Protein AF-0000000069890136 (afdb_homodimer)

pLDDT: mean 86.94, std 20.49, range [21.08, 98.94]

Solvent-accessible surface area (backbone atoms only — not comparable to full-atom values): 22604 Å² total; per-residue (Å²): 123,82,64,92,60,76,73,56,83,47,73,46,37,34,36,43,43,42,41,66,89,34,46,58,63,37,37,51,38,13,60,68,57,71,41,58,68,89,66,92,60,85,70,64,71,44,80,46,36,37,74,42,80,54,95,91,34,52,22,36,39,35,37,38,31,55,56,31,57,78,83,50,50,69,59,50,49,52,49,64,67,73,40,61,25,33,37,41,36,18,23,24,59,29,52,68,32,50,62,54,44,55,63,53,52,52,48,48,40,71,71,67,37,88,60,88,68,28,41,29,41,35,33,22,52,55,79,44,64,91,53,51,61,48,54,70,66,57,53,48,52,52,18,60,75,67,70,36,53,63,49,73,29,31,44,81,37,57,68,52,38,46,48,53,57,53,48,28,52,50,37,33,58,71,68,45,71,80,69,75,70,69,72,70,68,76,82,67,77,71,84,73,67,74,81,73,75,79,79,126,124,82,63,93,60,75,74,57,84,46,73,47,36,33,35,42,44,43,42,66,89,32,45,58,63,36,37,51,37,14,61,66,58,71,42,58,70,90,65,92,60,86,70,64,71,42,80,46,36,38,73,40,77,54,97,91,35,52,24,35,39,34,37,39,31,53,57,30,58,80,83,50,50,69,60,50,50,53,49,64,68,73,40,59,26,32,38,41,36,19,24,24,58,29,52,68,31,49,62,54,44,54,62,51,52,52,49,48,39,69,70,68,38,89,59,89,69,28,41,29,42,34,33,21,51,56,80,44,63,92,53,50,59,48,55,71,66,57,53,46,52,52,19,58,74,66,70,36,54,63,49,74,30,32,44,82,37,56,69,51,37,47,48,55,56,53,49,30,51,49,36,30,59,70,68,47,72,80,70,75,73,69,74,72,70,76,80,62,81,66,78,71,69,75,79,75,77,80,80,130

Sequence (400 aa):
MAGLGPRPAKGYRVVLLGSVAVGKTALATQFACGSFPEQCEPSVEELFSKVIEVNAAPALLEIVDTVGAEHLVTLKDLYIKNSDGFVVLYSVCSEASFEAVRPLRERMGRLRGPKAVPLVLVGTKADLDAQRQVLTAQGRALAREWRCPCLEVTAKSKLMVDQVFTQVVREMEALAPPEEEVPAIPTNAQDTWPSERFIGMAGLGPRPAKGYRVVLLGSVAVGKTALATQFACGSFPEQCEPSVEELFSKVIEVNAAPALLEIVDTVGAEHLVTLKDLYIKNSDGFVVLYSVCSEASFEAVRPLRERMGRLRGPKAVPLVLVGTKADLDAQRQVLTAQGRALAREWRCPCLEVTAKSKLMVDQVFTQVVREMEALAPPEEEVPAIPTNAQDTWPSERFIG

Foldseek 3Di:
DPPVDDDAPAEFEEEEEFAWPLCLVLLLCCQQPVDGDPDDDQDDWDKGWDFDADPNGTYIYIYTRDGRDPVCVVVLLVPLQPGLAYEYEGEQLDPPRVVVRVVVVVSSCVNVHDDQGLYEYEYEPVVPVVRGDHDPVNQVVVCVVNVYHYYYYYSRDSVRSNVRVVRSVVSSVVRDDDPPPPPPPPPPDDDVPPPPPPDD/DPPVDDDAPAEFEEEEEFAWPQCLVLLLCCQQPVDGDPDDDQDDWDKGWDFDADPNGTYIYIYTRDGRDPVCVVVLLVPLQPGLAYEYEGEQLDPPRVVVRVVVVVSSCVNVHDDQGLYEYEHEPVVPVVRGDHDPVNQVVVCVVNVYHYYYYYSRDSVRSNVRVVRSVVSSVVRDDDPPPPPDPPPPPPCPVPPPPPDD

Secondary structure (DSSP, 8-state):
---SPPPP-EEEEEEEEE-TTSSHHHHHHHHHHS---SS--PPPPEEEEEEEEETTEEEEEEEEE----TT-HHHHHHHHHH-SEEEEEEETT-HHHHHTHHHHHHHHHHHH-SS---EEEEEE-TT-GGG--S-HHHHHHHHHHHT--EEE--TT-HHHHHHHHHHHHHHHHHHS------------SS----------/---S-PPP-EEEEEEEEE-TTSSHHHHHHHHHHS---SS--PPPPEEEEEEEEETTEEEEEEEEE----TT-HHHHHHHHHH-SEEEEEEETT-HHHHHTHHHHHHHHHHHH-SS---EEEEEE-TT-GGG--S-HHHHHHHHHHHTS-EEE--TT-HHHHHHHHHHHHHHHHHHS------------------------

Nearest PDB structures (foldseek):
  3sea-assembly2_B  TM=9.418E-01  e=3.845E-19  Homo sapiens
  4o2l-assembly2_B  TM=9.413E-01  e=2.106E-18  Mus musculus
  4o25-assembly2_B  TM=9.380E-01  e=1.857E-18  Mus musculus
  7btc-assembly1_A  TM=9.467E-01  e=5.768E-18  Homo sapiens
  4o2r-assembly2_B  TM=9.346E-01  e=4.484E-18  Mus musculus

Organism: Camelus bactrianus (NCBI:txid9837)

Structure (mmCIF, N/CA/C/O backbone):
data_AF-0000000069890136-model_v1
#
loop_
_entity.id
_entity.type
_entity.pdbx_description
1 polymer 'Ras-related protein Rap-2a-like'
#
loop_
_atom_site.group_PDB
_atom_site.id
_atom_site.type_symbol
_atom_site.label_atom_id
_atom_site.label_alt_id
_atom_site.label_comp_id
_atom_site.label_asym_id
_atom_site.label_entity_id
_atom_site.label_seq_id
_atom_site.pdbx_PDB_ins_code
_atom_site.Cartn_x
_atom_site.Cartn_y
_atom_site.Cartn_z
_atom_site.occupancy
_atom_site.B_iso_or_equiv
_atom_site.auth_seq_id
_atom_site.auth_comp_id
_atom_site.auth_asym_id
_atom_site.auth_atom_id
_atom_site.pdbx_PDB_model_num
ATOM 1 N N . MET A 1 1 ? 4.918 1.971 -18.734 1 34.25 1 MET A N 1
ATOM 2 C CA . MET A 1 1 ? 5.293 0.687 -18.156 1 34.25 1 MET A CA 1
ATOM 3 C C . MET A 1 1 ? 6.398 0.864 -17.125 1 34.25 1 MET A C 1
ATOM 5 O O . MET A 1 1 ? 7.531 1.199 -17.469 1 34.25 1 MET A O 1
ATOM 9 N N . ALA A 1 2 ? 6.258 1.366 -16.094 1 43.56 2 ALA A N 1
ATOM 10 C CA . ALA A 1 2 ? 7.434 1.654 -15.273 1 43.56 2 ALA A CA 1
ATOM 11 C C . ALA A 1 2 ? 8.352 0.438 -15.18 1 43.56 2 ALA A C 1
ATOM 13 O O . ALA A 1 2 ? 7.906 -0.656 -14.82 1 43.56 2 ALA A O 1
ATOM 14 N N . GLY A 1 3 ? 9.234 0.308 -16.047 1 48.84 3 GLY A N 1
ATOM 15 C CA . GLY A 1 3 ? 10.289 -0.687 -15.977 1 48.84 3 GLY A CA 1
ATOM 16 C C . GLY A 1 3 ? 10.617 -1.098 -14.555 1 48.84 3 GLY A C 1
ATOM 17 O O . GLY A 1 3 ? 10.305 -0.374 -13.602 1 48.84 3 GLY A O 1
ATOM 18 N N . LEU A 1 4 ? 10.672 -2.467 -14.336 1 66.38 4 LEU A N 1
ATOM 19 C CA . LEU A 1 4 ? 10.977 -2.922 -12.984 1 66.38 4 LEU A CA 1
ATOM 20 C C . LEU A 1 4 ? 12.211 -2.215 -12.438 1 66.38 4 LEU A C 1
ATOM 22 O O . LEU A 1 4 ? 13.336 -2.543 -12.82 1 66.38 4 LEU A O 1
ATOM 26 N N . GLY A 1 5 ? 12.141 -0.818 -12.438 1 63.78 5 GLY A N 1
ATOM 27 C CA . GLY A 1 5 ? 13.234 -0.009 -11.93 1 63.78 5 GLY A CA 1
ATOM 28 C C . GLY A 1 5 ? 13.766 -0.497 -10.594 1 63.78 5 GLY A C 1
ATOM 29 O O . GLY A 1 5 ? 13.312 -1.524 -10.078 1 63.78 5 GLY A O 1
ATOM 30 N N . PRO A 1 6 ? 14.922 0.017 -10.211 1 78.62 6 PRO A N 1
ATOM 31 C CA . PRO A 1 6 ? 15.516 -0.324 -8.914 1 78.62 6 PRO A CA 1
ATOM 32 C C . PRO A 1 6 ? 14.539 -0.126 -7.75 1 78.62 6 PRO A C 1
ATOM 34 O O . PRO A 1 6 ? 13.586 0.652 -7.863 1 78.62 6 PRO A O 1
ATOM 37 N N . ARG A 1 7 ? 14.695 -0.905 -6.828 1 83.56 7 ARG A N 1
ATOM 38 C CA . ARG A 1 7 ? 13.93 -0.748 -5.594 1 83.56 7 ARG A CA 1
ATOM 39 C C . ARG A 1 7 ? 14.203 0.603 -4.945 1 83.56 7 ARG A C 1
ATOM 41 O O . ARG A 1 7 ? 15.289 1.166 -5.113 1 83.56 7 ARG A O 1
ATOM 48 N N . PRO A 1 8 ? 13.227 1.097 -4.289 1 87.44 8 PRO A N 1
ATOM 49 C CA . PRO A 1 8 ? 13.422 2.412 -3.676 1 87.44 8 PRO A CA 1
ATOM 50 C C . PRO A 1 8 ? 14.617 2.457 -2.734 1 87.44 8 PRO A C 1
ATOM 52 O O . PRO A 1 8 ? 14.758 1.595 -1.862 1 87.44 8 PRO A O 1
ATOM 55 N N . ALA A 1 9 ? 15.477 3.479 -2.961 1 81.81 9 ALA A N 1
ATOM 56 C CA . ALA A 1 9 ? 16.641 3.684 -2.1 1 81.81 9 ALA A CA 1
ATOM 57 C C . ALA A 1 9 ? 16.344 4.699 -1.001 1 81.81 9 ALA A C 1
ATOM 59 O O . ALA A 1 9 ? 16.984 4.695 0.051 1 81.81 9 ALA A O 1
ATOM 60 N N . LYS A 1 10 ? 15.438 5.578 -1.3 1 88.38 10 LYS A N 1
ATOM 61 C CA . LYS A 1 10 ? 15.047 6.629 -0.371 1 88.38 10 LYS A CA 1
ATOM 62 C C . LYS A 1 10 ? 13.641 6.379 0.176 1 88.38 10 LYS A C 1
ATOM 64 O O . LYS A 1 10 ? 12.812 5.746 -0.484 1 88.38 10 LYS A O 1
ATOM 69 N N . GLY A 1 11 ? 13.438 6.875 1.409 1 93.06 11 GLY A N 1
ATOM 70 C CA . GLY A 1 11 ? 12.125 6.719 2.014 1 93.06 11 GLY A CA 1
ATOM 71 C C . GLY A 1 11 ? 11.703 7.918 2.844 1 93.06 11 GLY A C 1
ATOM 72 O O . GLY A 1 11 ? 12.555 8.688 3.309 1 93.06 11 GLY A O 1
ATOM 73 N N . TYR A 1 12 ? 10.477 8.164 2.883 1 95.94 12 TYR A N 1
ATOM 74 C CA . TYR A 1 12 ? 9.859 9.219 3.672 1 95.94 12 TYR A CA 1
ATOM 75 C C . TYR A 1 12 ? 8.812 8.648 4.625 1 95.94 12 TYR A C 1
ATOM 77 O O . TYR A 1 12 ? 8.086 7.719 4.277 1 95.94 12 TYR A O 1
ATOM 85 N N . ARG A 1 13 ? 8.758 9.211 5.762 1 96.56 13 ARG A N 1
ATOM 86 C CA . ARG A 1 13 ? 7.703 8.883 6.715 1 96.56 13 ARG A CA 1
ATOM 87 C C . ARG A 1 13 ? 6.875 10.109 7.066 1 96.56 13 ARG A C 1
ATOM 89 O O . ARG A 1 13 ? 7.414 11.109 7.562 1 96.56 13 ARG A O 1
ATOM 96 N N . VAL A 1 14 ? 5.598 10.008 6.789 1 97.94 14 VAL A N 1
ATOM 97 C CA . VAL A 1 14 ? 4.676 11.102 7.062 1 97.94 14 VAL A CA 1
ATOM 98 C C . VAL A 1 14 ? 3.652 10.664 8.109 1 97.94 14 VAL A C 1
ATOM 100 O O . VAL A 1 14 ? 3.152 9.539 8.07 1 97.94 14 VAL A O 1
ATOM 103 N N . VAL A 1 15 ? 3.311 11.57 9.023 1 97.75 15 VAL A N 1
ATOM 104 C CA . VAL A 1 15 ? 2.34 11.281 10.078 1 97.75 15 VAL A CA 1
ATOM 105 C C . VAL A 1 15 ? 1.103 12.156 9.891 1 97.75 15 VAL A C 1
ATOM 107 O O . VAL A 1 15 ? 1.215 13.352 9.625 1 97.75 15 VAL A O 1
ATOM 110 N N . LEU A 1 16 ? -0.039 11.5 10.008 1 98.31 16 LEU A N 1
ATOM 111 C CA . LEU A 1 16 ? -1.306 12.227 10.008 1 98.31 16 LEU A CA 1
ATOM 112 C C . LEU A 1 16 ? -1.732 12.57 11.43 1 98.31 16 LEU A C 1
ATOM 114 O O . LEU A 1 16 ? -1.898 11.688 12.273 1 98.31 16 LEU A O 1
ATOM 118 N N . LEU A 1 17 ? -1.914 13.852 11.641 1 97.81 17 LEU A N 1
ATOM 119 C CA . LEU A 1 17 ? -2.318 14.328 12.961 1 97.81 17 LEU A CA 1
ATOM 120 C C . LEU A 1 17 ? -3.621 15.117 12.875 1 97.81 17 LEU A C 1
ATOM 122 O O . LEU A 1 17 ? -3.834 15.875 11.922 1 97.81 17 LEU A O 1
ATOM 126 N N . GLY A 1 18 ? -4.453 14.977 13.844 1 97.44 18 GLY A N 1
ATOM 127 C CA . GLY A 1 18 ? -5.734 15.656 13.93 1 97.44 18 GLY A CA 1
ATOM 128 C C . GLY A 1 18 ? -6.715 14.977 14.859 1 97.44 18 GLY A C 1
ATOM 129 O O . GLY A 1 18 ? -6.465 13.852 15.312 1 97.44 18 GLY A O 1
ATOM 130 N N . SER A 1 19 ? -7.82 15.633 15.062 1 96.56 19 SER A N 1
ATOM 131 C CA . SER A 1 19 ? -8.852 15.141 15.977 1 96.56 19 SER A CA 1
ATOM 132 C C . SER A 1 19 ? -9.516 13.875 15.43 1 96.56 19 SER A C 1
ATOM 134 O O . SER A 1 19 ? -9.234 13.461 14.305 1 96.56 19 SER A O 1
ATOM 136 N N . VAL A 1 20 ? -10.289 13.258 16.328 1 95.31 20 VAL A N 1
ATOM 137 C CA . VAL A 1 20 ? -11.086 12.102 15.938 1 95.31 20 VAL A CA 1
ATOM 138 C C . VAL A 1 20 ? -12.039 12.5 14.812 1 95.31 20 VAL A C 1
ATOM 140 O O . VAL A 1 20 ? -12.586 13.602 14.805 1 95.31 20 VAL A O 1
ATOM 143 N N . ALA A 1 21 ? -12.156 11.617 13.859 1 94.81 21 ALA A N 1
ATOM 144 C CA . ALA A 1 21 ? -13.195 11.656 12.836 1 94.81 21 ALA A CA 1
ATOM 145 C C . ALA A 1 21 ? -12.969 12.805 11.859 1 94.81 21 ALA A C 1
ATOM 147 O O . ALA A 1 21 ? -13.898 13.25 11.18 1 94.81 21 ALA A O 1
ATOM 148 N N . VAL A 1 22 ? -11.766 13.359 11.797 1 97.25 22 VAL A N 1
ATOM 149 C CA . VAL A 1 22 ? -11.531 14.453 10.859 1 97.25 22 VAL A CA 1
ATOM 150 C C . VAL A 1 22 ? -11.305 13.898 9.453 1 97.25 22 VAL A C 1
ATOM 152 O O . VAL A 1 22 ? -11.352 14.641 8.477 1 97.25 22 VAL A O 1
ATOM 155 N N . GLY A 1 23 ? -10.906 12.609 9.336 1 97 23 GLY A N 1
ATOM 156 C CA . GLY A 1 23 ? -10.734 12.016 8.016 1 97 23 GLY A CA 1
ATOM 157 C C . GLY A 1 23 ?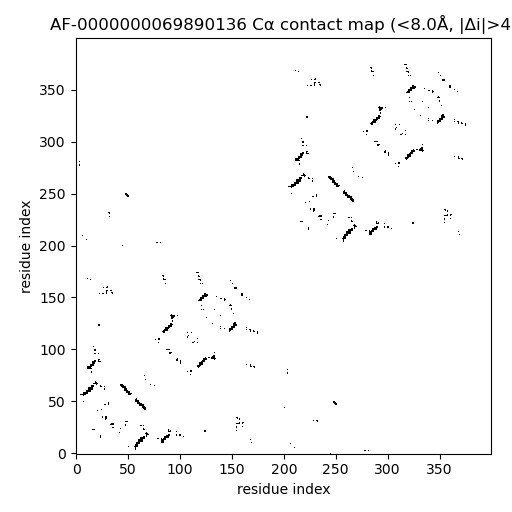 -9.336 11.5 7.77 1 97 23 GLY A C 1
ATOM 158 O O . GLY A 1 23 ? -8.93 11.32 6.621 1 97 23 GLY A O 1
ATOM 159 N N . LYS A 1 24 ? -8.492 11.25 8.852 1 98.19 24 LYS A N 1
ATOM 160 C CA . LYS A 1 24 ? -7.125 10.758 8.703 1 98.19 24 LYS A CA 1
ATOM 161 C C . LYS A 1 24 ? -7.098 9.422 7.961 1 98.19 24 LYS A C 1
ATOM 163 O O . LYS A 1 24 ? -6.363 9.273 6.984 1 98.19 24 LYS A O 1
ATOM 168 N N . THR A 1 25 ? -7.941 8.508 8.414 1 96.5 25 THR A N 1
ATOM 169 C CA . THR A 1 25 ? -7.977 7.164 7.852 1 96.5 25 THR A CA 1
ATOM 170 C C . THR A 1 25 ? -8.461 7.195 6.406 1 96.5 25 THR A C 1
ATOM 172 O O . THR A 1 25 ? -7.902 6.52 5.543 1 96.5 25 THR A O 1
ATOM 175 N N . ALA A 1 26 ? -9.516 7.988 6.176 1 97.06 26 ALA A N 1
ATOM 176 C CA . ALA A 1 26 ? -10.055 8.094 4.82 1 97.06 26 ALA A CA 1
ATOM 177 C C . ALA A 1 26 ? -9.008 8.664 3.863 1 97.06 26 ALA A C 1
ATOM 179 O O . ALA A 1 26 ? -8.883 8.195 2.729 1 97.06 26 ALA A O 1
ATOM 180 N N . LEU A 1 27 ? -8.273 9.68 4.293 1 97.88 27 LEU A N 1
ATOM 181 C CA . LEU A 1 27 ? -7.234 10.305 3.482 1 97.88 27 LEU A CA 1
ATOM 182 C C . LEU A 1 27 ? -6.133 9.305 3.148 1 97.88 27 LEU A C 1
ATOM 184 O O . LEU A 1 27 ? -5.754 9.156 1.984 1 97.88 27 LEU A O 1
ATOM 188 N N . ALA A 1 28 ? -5.633 8.633 4.152 1 97.38 28 ALA A N 1
ATOM 189 C CA . ALA A 1 28 ? -4.559 7.656 3.979 1 97.38 28 ALA A CA 1
ATOM 190 C C . ALA A 1 28 ? -5.004 6.504 3.084 1 97.38 28 ALA A C 1
ATOM 192 O O . ALA A 1 28 ? -4.262 6.074 2.199 1 97.38 28 ALA A O 1
ATOM 193 N N . THR A 1 29 ? -6.188 6.004 3.301 1 95.94 29 THR A N 1
ATOM 194 C CA . THR A 1 29 ? -6.719 4.875 2.541 1 95.94 29 THR A CA 1
ATOM 195 C C . THR A 1 29 ? -6.895 5.246 1.073 1 95.94 29 THR A C 1
ATOM 197 O O . THR A 1 29 ? -6.527 4.477 0.183 1 95.94 29 THR A O 1
ATOM 200 N N . GLN A 1 30 ? -7.496 6.434 0.803 1 96.81 30 GLN A N 1
ATOM 201 C CA . GLN A 1 30 ? -7.676 6.879 -0.575 1 96.81 30 GLN A CA 1
ATOM 202 C C . GLN A 1 30 ? -6.336 6.992 -1.293 1 96.81 30 GLN A C 1
ATOM 204 O O . GLN A 1 30 ? -6.211 6.598 -2.453 1 96.81 30 GLN A O 1
ATOM 209 N N . PHE A 1 31 ? -5.398 7.492 -0.608 1 97.88 31 PHE A N 1
ATOM 210 C CA . PHE A 1 31 ? -4.082 7.652 -1.22 1 97.88 31 PHE A CA 1
ATOM 211 C C . PHE A 1 31 ? -3.453 6.293 -1.507 1 97.88 31 PHE A C 1
ATOM 213 O O . PHE A 1 31 ? -2.988 6.043 -2.621 1 97.88 31 PHE A O 1
ATOM 220 N N . ALA A 1 32 ? -3.404 5.438 -0.501 1 95.94 32 ALA A N 1
ATOM 221 C CA . ALA A 1 32 ? -2.658 4.184 -0.557 1 95.94 32 ALA A CA 1
ATOM 222 C C . ALA A 1 32 ? -3.408 3.133 -1.37 1 95.94 32 ALA A C 1
ATOM 224 O O . ALA A 1 32 ? -2.793 2.309 -2.051 1 95.94 32 ALA A O 1
ATOM 225 N N . CYS A 1 33 ? -4.762 3.164 -1.303 1 93.19 33 CYS A N 1
ATOM 226 C CA . CYS A 1 33 ? -5.531 2.043 -1.831 1 93.19 33 CYS A CA 1
ATOM 227 C C . CYS A 1 33 ? -6.426 2.49 -2.98 1 93.19 33 CYS A C 1
ATOM 229 O O . CYS A 1 33 ? -6.961 1.658 -3.715 1 93.19 33 CYS A O 1
ATOM 231 N N . GLY A 1 34 ? -6.668 3.791 -3.135 1 93.19 34 GLY A N 1
ATOM 232 C CA . GLY A 1 34 ? -7.465 4.305 -4.238 1 93.19 34 GLY A CA 1
ATOM 233 C C . GLY A 1 34 ? -8.961 4.18 -4.004 1 93.19 34 GLY A C 1
ATOM 234 O O . GLY A 1 34 ? -9.742 4.117 -4.957 1 93.19 34 GLY A O 1
ATOM 235 N N . SER A 1 35 ? -9.273 4.055 -2.695 1 91.38 35 SER A N 1
ATOM 236 C CA . SER A 1 35 ? -10.695 3.928 -2.406 1 91.38 35 SER A CA 1
ATOM 237 C C . SER A 1 35 ? -11.07 4.68 -1.134 1 91.38 35 SER A C 1
ATOM 239 O O . SER A 1 35 ? -10.25 4.82 -0.226 1 91.38 35 SER A O 1
ATOM 241 N N . PHE A 1 36 ? -12.273 5.156 -1.172 1 92.56 36 PHE A N 1
ATOM 242 C CA . PHE A 1 36 ? -12.875 5.742 0.022 1 92.56 36 PHE A CA 1
ATOM 243 C C . PHE A 1 36 ? -13.531 4.672 0.879 1 92.56 36 PHE A C 1
ATOM 245 O O . PHE A 1 36 ? -14.297 3.848 0.371 1 92.56 36 PHE A O 1
ATOM 252 N N . PRO A 1 37 ? -13.211 4.699 2.172 1 88.5 37 PRO A N 1
ATOM 253 C CA . PRO A 1 37 ? -13.797 3.652 3.01 1 88.5 37 PRO A CA 1
ATOM 254 C C . PRO A 1 37 ? -15.328 3.705 3.033 1 88.5 37 PRO A C 1
ATOM 256 O O . PRO A 1 37 ? -15.906 4.793 3.08 1 88.5 37 PRO A O 1
ATOM 259 N N . GLU A 1 38 ? -15.883 2.553 2.982 1 82.62 38 GLU A N 1
ATOM 260 C CA . GLU A 1 38 ? -17.344 2.457 2.951 1 82.62 38 GLU A CA 1
ATOM 261 C C . GLU A 1 38 ? -17.938 2.738 4.328 1 82.62 38 GLU A C 1
ATOM 263 O O . GLU A 1 38 ? -19.062 3.244 4.43 1 82.62 38 GLU A O 1
ATOM 268 N N . GLN A 1 39 ? -17.188 2.283 5.355 1 81.5 39 GLN A N 1
ATOM 269 C CA . GLN A 1 39 ? -17.672 2.473 6.719 1 81.5 39 GLN A CA 1
ATOM 270 C C . GLN A 1 39 ? -16.672 3.252 7.555 1 81.5 39 GLN A C 1
ATOM 272 O O . GLN A 1 39 ? -15.453 3.092 7.387 1 81.5 39 GLN A O 1
ATOM 277 N N . CYS A 1 40 ? -17.297 4.113 8.336 1 72.38 40 CYS A N 1
ATOM 278 C CA . CYS A 1 40 ? -16.469 4.848 9.273 1 72.38 40 CYS A CA 1
ATOM 279 C C . CYS A 1 40 ? -16.281 4.07 10.57 1 72.38 40 CYS A C 1
ATOM 281 O O . CYS A 1 40 ? -17.25 3.83 11.297 1 72.38 40 CYS A O 1
ATOM 283 N N . GLU A 1 41 ? -15.203 3.492 10.695 1 77.62 41 GLU A N 1
ATOM 284 C CA . GLU A 1 41 ? -14.875 2.828 11.953 1 77.62 41 GLU A CA 1
ATOM 285 C C . GLU A 1 41 ? -13.789 3.586 12.703 1 77.62 41 GLU A C 1
ATOM 287 O O . GLU A 1 41 ? -12.961 4.266 12.094 1 77.62 41 GLU A O 1
ATOM 292 N N . PRO A 1 42 ? -14.078 3.527 14.047 1 78.94 42 PRO A N 1
ATOM 293 C CA . PRO A 1 42 ? -12.969 4.133 14.789 1 78.94 42 PRO A CA 1
ATOM 294 C C . PRO A 1 42 ? -11.609 3.627 14.32 1 78.94 42 PRO A C 1
ATOM 296 O O . PRO A 1 42 ? -11.445 2.432 14.062 1 78.94 42 PRO A O 1
ATOM 299 N N . SER A 1 43 ? -10.82 4.59 14.242 1 81.19 43 SER A N 1
ATOM 300 C CA . SER A 1 43 ? -9.539 4.266 13.617 1 81.19 43 SER A CA 1
ATOM 301 C C . SER A 1 43 ? -8.641 3.482 14.57 1 81.19 43 SER A C 1
ATOM 303 O O . SER A 1 43 ? -8.695 3.684 15.789 1 81.19 43 SER A O 1
ATOM 305 N N . VAL A 1 44 ? -8.055 2.541 14.109 1 86.56 44 VAL A N 1
ATOM 306 C CA . VAL A 1 44 ? -6.887 1.908 14.711 1 86.56 44 VAL A CA 1
ATOM 307 C C . VAL A 1 44 ? -5.613 2.434 14.047 1 86.56 44 VAL A C 1
ATOM 309 O O . VAL A 1 44 ? -5.652 2.906 12.906 1 86.56 44 VAL A O 1
ATOM 312 N N . GLU A 1 45 ? -4.594 2.559 14.852 1 88.94 45 GLU A N 1
ATOM 313 C CA . GLU A 1 45 ? -3.326 2.957 14.25 1 88.94 45 GLU A CA 1
ATOM 314 C C . GLU A 1 45 ? -2.955 2.037 13.086 1 88.94 45 GLU A C 1
ATOM 316 O O . GLU A 1 45 ? -3.076 0.815 13.195 1 88.94 45 GLU A O 1
ATOM 321 N N . GLU A 1 46 ? -2.582 2.668 12.047 1 91.56 46 GLU A N 1
ATOM 322 C CA . GLU A 1 46 ? -2.246 1.872 10.867 1 91.56 46 GLU A CA 1
ATOM 323 C C . GLU A 1 46 ? -1.083 2.488 10.094 1 91.56 46 GLU A C 1
ATOM 325 O O . GLU A 1 46 ? -0.998 3.711 9.969 1 91.56 46 GLU A O 1
ATOM 330 N N . LEU A 1 47 ? -0.171 1.62 9.617 1 92.31 47 LEU A N 1
ATOM 331 C CA . LEU A 1 47 ? 0.917 2.033 8.734 1 92.31 47 LEU A CA 1
ATOM 332 C C . LEU A 1 47 ? 0.609 1.681 7.285 1 92.31 47 LEU A C 1
ATOM 334 O O . LEU A 1 47 ? 0.359 0.516 6.965 1 92.31 47 LEU A O 1
ATOM 338 N N . PHE A 1 48 ? 0.54 2.672 6.453 1 94.81 48 PHE A N 1
ATOM 339 C CA . PHE A 1 48 ? 0.423 2.482 5.012 1 94.81 48 PHE A CA 1
ATOM 340 C C . PHE A 1 48 ? 1.766 2.711 4.328 1 94.81 48 PHE A C 1
ATOM 342 O O . PHE A 1 48 ? 2.623 3.426 4.852 1 94.81 48 PHE A O 1
ATOM 349 N N . SER A 1 49 ? 1.977 2.07 3.26 1 94.56 49 SER A N 1
ATOM 350 C CA . SER A 1 49 ? 3.162 2.314 2.445 1 94.56 49 SER A CA 1
ATOM 351 C C . SER A 1 49 ? 2.824 2.297 0.958 1 94.56 49 SER A C 1
ATOM 353 O O . SER A 1 49 ? 1.936 1.557 0.527 1 94.56 49 SER A O 1
ATOM 355 N N . LYS A 1 50 ? 3.545 3.1 0.246 1 95.62 50 LYS A N 1
ATOM 356 C CA . LYS A 1 50 ? 3.365 3.193 -1.199 1 95.62 50 LYS A CA 1
ATOM 357 C C . LYS A 1 50 ? 4.648 3.658 -1.885 1 95.62 50 LYS A C 1
ATOM 359 O O . LYS A 1 50 ? 5.285 4.613 -1.438 1 95.62 50 LYS A O 1
ATOM 364 N N . VAL A 1 51 ? 5.098 2.947 -2.863 1 93.81 51 VAL A N 1
ATOM 365 C CA . VAL A 1 51 ? 6.211 3.428 -3.678 1 93.81 51 VAL A CA 1
ATOM 366 C C . VAL A 1 51 ? 5.734 4.555 -4.59 1 93.81 51 VAL A C 1
ATOM 368 O O . VAL A 1 51 ? 4.75 4.402 -5.316 1 93.81 51 VAL A O 1
ATOM 371 N N . ILE A 1 52 ? 6.352 5.66 -4.484 1 94.81 52 ILE A N 1
ATOM 372 C CA . ILE A 1 52 ? 6.008 6.828 -5.289 1 94.81 52 ILE A CA 1
ATOM 373 C C . ILE A 1 52 ? 7.23 7.297 -6.07 1 94.81 52 ILE A C 1
ATOM 375 O O . ILE A 1 52 ? 8.344 6.832 -5.824 1 94.81 52 ILE A O 1
ATOM 379 N N . GLU A 1 53 ? 6.938 8.164 -7.023 1 93.12 53 GLU A N 1
ATOM 380 C CA . GLU A 1 53 ? 8.039 8.75 -7.785 1 93.12 53 GLU A CA 1
ATOM 381 C C . GLU A 1 53 ? 8.383 10.148 -7.277 1 93.12 53 GLU A C 1
ATOM 383 O O . GLU A 1 53 ? 7.52 11.023 -7.219 1 93.12 53 GLU A O 1
ATOM 388 N N . VAL A 1 54 ? 9.656 10.305 -6.801 1 93 54 VAL A N 1
ATOM 389 C CA . VAL A 1 54 ? 10.172 11.594 -6.352 1 93 54 VAL A CA 1
ATOM 390 C C . VAL A 1 54 ? 11.445 11.938 -7.113 1 93 54 VAL A C 1
ATOM 392 O O . VAL A 1 54 ? 12.43 11.195 -7.047 1 93 54 VAL A O 1
ATOM 395 N N . ASN A 1 55 ? 11.469 13.125 -7.855 1 91.5 55 ASN A N 1
ATOM 396 C CA . ASN A 1 55 ? 12.617 13.539 -8.648 1 91.5 55 ASN A CA 1
ATOM 397 C C . ASN A 1 55 ? 13.078 12.43 -9.594 1 91.5 55 ASN A C 1
ATOM 399 O O . ASN A 1 55 ? 14.258 12.078 -9.625 1 91.5 55 ASN A O 1
ATOM 403 N N . ALA A 1 56 ? 12.109 11.727 -10.211 1 90.69 56 ALA A N 1
ATOM 404 C CA . ALA A 1 56 ? 12.289 10.727 -11.266 1 90.69 56 ALA A CA 1
ATOM 405 C C . ALA A 1 56 ? 12.906 9.445 -10.703 1 90.69 56 ALA A C 1
ATOM 407 O O . ALA A 1 56 ? 13.516 8.664 -11.445 1 90.69 56 ALA A O 1
ATOM 408 N N . ALA A 1 57 ? 12.859 9.273 -9.43 1 91.81 57 ALA A N 1
ATOM 409 C CA . ALA A 1 57 ? 13.328 8.047 -8.789 1 91.81 57 ALA A CA 1
ATOM 410 C C . ALA A 1 57 ? 12.266 7.469 -7.863 1 91.81 57 ALA A C 1
ATOM 412 O O . ALA A 1 57 ? 11.492 8.211 -7.254 1 91.81 57 ALA A O 1
ATOM 413 N N . PRO A 1 58 ? 12.242 6.133 -7.734 1 92.31 58 PRO A N 1
ATOM 414 C CA . PRO A 1 58 ? 11.297 5.523 -6.789 1 92.31 58 PRO A CA 1
ATOM 415 C C . PRO A 1 58 ? 11.656 5.809 -5.332 1 92.31 58 PRO A C 1
ATOM 417 O O . PRO A 1 58 ? 12.844 5.844 -4.98 1 92.31 58 PRO A O 1
ATOM 420 N N . ALA A 1 59 ? 10.695 6.117 -4.594 1 94.69 59 ALA A N 1
ATOM 421 C CA . ALA A 1 59 ? 10.844 6.328 -3.156 1 94.69 59 ALA A CA 1
ATOM 422 C C . ALA A 1 59 ? 9.703 5.676 -2.381 1 94.69 59 ALA A C 1
ATOM 424 O O . ALA A 1 59 ? 8.562 5.648 -2.852 1 94.69 59 ALA A O 1
ATOM 425 N N . LEU A 1 60 ? 10.07 5.145 -1.215 1 95.69 60 LEU A N 1
ATOM 426 C CA . LEU A 1 60 ? 9.039 4.57 -0.354 1 95.69 60 LEU A CA 1
ATOM 427 C C . LEU A 1 60 ? 8.43 5.637 0.547 1 95.69 60 LEU A C 1
ATOM 429 O O . LEU A 1 60 ? 9.148 6.309 1.293 1 95.69 60 LEU A O 1
ATOM 433 N N . LEU A 1 61 ? 7.105 5.777 0.418 1 97.12 61 LEU A N 1
ATOM 434 C CA . LEU A 1 61 ? 6.391 6.652 1.343 1 97.12 61 LEU A CA 1
ATOM 435 C C . LEU A 1 61 ? 5.621 5.836 2.377 1 97.12 61 LEU A C 1
ATOM 437 O O . LEU A 1 61 ? 4.727 5.062 2.023 1 97.12 61 LEU A O 1
ATOM 441 N N . GLU A 1 62 ? 5.996 6 3.604 1 96.88 62 GLU A N 1
ATOM 442 C CA . GLU A 1 62 ? 5.25 5.438 4.723 1 96.88 62 GLU A CA 1
ATOM 443 C C . GLU A 1 62 ? 4.32 6.473 5.344 1 96.88 62 GLU A C 1
ATOM 445 O O . GLU A 1 62 ? 4.723 7.613 5.582 1 96.88 62 GLU A O 1
ATOM 450 N N . ILE A 1 63 ? 3.111 6.078 5.523 1 97.5 63 ILE A N 1
ATOM 451 C CA . ILE A 1 63 ? 2.105 6.953 6.113 1 97.5 63 ILE A CA 1
ATOM 452 C C . ILE A 1 63 ? 1.623 6.363 7.438 1 97.5 63 ILE A C 1
ATOM 454 O O . ILE A 1 63 ? 1.054 5.27 7.465 1 97.5 63 ILE A O 1
ATOM 458 N N . VAL A 1 64 ? 1.827 7.129 8.492 1 96.31 64 VAL A N 1
ATOM 459 C CA . VAL A 1 64 ? 1.358 6.707 9.812 1 96.31 64 VAL A CA 1
ATOM 460 C C . VAL A 1 64 ? -0.017 7.312 10.086 1 96.31 64 VAL A C 1
ATOM 462 O O . VAL A 1 64 ? -0.142 8.523 10.281 1 96.31 64 VAL A O 1
ATOM 465 N N . ASP A 1 65 ? -0.987 6.492 10.039 1 96.5 65 ASP A N 1
ATOM 466 C CA . ASP A 1 65 ? -2.346 6.879 10.414 1 96.5 65 ASP A CA 1
ATOM 467 C C . ASP A 1 65 ? -2.551 6.781 11.922 1 96.5 65 ASP A C 1
ATOM 469 O O . ASP A 1 65 ? -2.754 5.688 12.453 1 96.5 65 ASP A O 1
ATOM 473 N N . THR A 1 66 ? -2.535 7.906 12.539 1 96.12 66 THR A N 1
ATOM 474 C CA . THR A 1 66 ? -2.617 7.93 13.992 1 96.12 66 THR A CA 1
ATOM 475 C C . THR A 1 66 ? -4.074 7.934 14.453 1 96.12 66 THR A C 1
ATOM 477 O O . THR A 1 66 ? -4.973 8.281 13.688 1 96.12 66 THR A O 1
ATOM 480 N N . VAL A 1 67 ? -4.254 7.523 15.734 1 94.12 67 VAL A N 1
ATOM 481 C CA . VAL A 1 67 ? -5.551 7.695 16.375 1 94.12 67 VAL A CA 1
ATOM 482 C C . VAL A 1 67 ? -5.707 9.141 16.859 1 94.12 67 VAL A C 1
ATOM 484 O O . VAL A 1 67 ? -4.785 9.703 17.438 1 94.12 67 VAL A O 1
ATOM 487 N N . GLY A 1 68 ? -6.871 9.766 16.641 1 92 68 GLY A N 1
ATOM 488 C CA . GLY A 1 68 ? -7.09 11.172 16.938 1 92 68 GLY A CA 1
ATOM 489 C C . GLY A 1 68 ? -7.391 11.438 18.391 1 92 68 GLY A C 1
ATOM 490 O O . GLY A 1 68 ? -7.656 12.578 18.781 1 92 68 GLY A O 1
ATOM 491 N N . ALA A 1 69 ? -7.23 10.445 19.141 1 87.5 69 ALA A N 1
ATOM 492 C CA . ALA A 1 69 ? -7.539 10.609 20.562 1 87.5 69 ALA A CA 1
ATOM 493 C C . ALA A 1 69 ? -6.48 11.461 21.25 1 87.5 69 ALA A C 1
ATOM 495 O O . ALA A 1 69 ? -5.281 11.242 21.078 1 87.5 69 ALA A O 1
ATOM 496 N N . GLU A 1 70 ? -6.918 12.312 22.125 1 86.56 70 GLU A N 1
ATOM 497 C CA . GLU A 1 70 ? -6.07 13.344 22.703 1 86.56 70 GLU A CA 1
ATOM 498 C C . GLU A 1 70 ? -5.184 12.773 23.812 1 86.56 70 GLU A C 1
ATOM 500 O O . GLU A 1 70 ? -4.137 13.336 24.125 1 86.56 70 GLU A O 1
ATOM 505 N N . HIS A 1 71 ? -5.578 11.641 24.344 1 86.75 71 HIS A N 1
ATOM 506 C CA . HIS A 1 71 ? -4.844 11.148 25.516 1 86.75 71 HIS A CA 1
ATOM 507 C C . HIS A 1 71 ? -3.598 10.375 25.094 1 86.75 71 HIS A C 1
ATOM 509 O O . HIS A 1 71 ? -2.773 10.016 25.938 1 86.75 71 HIS A O 1
ATOM 515 N N . LEU A 1 72 ? -3.432 10.133 23.859 1 89.94 72 LEU A N 1
ATOM 516 C CA . LEU A 1 72 ? -2.273 9.391 23.391 1 89.94 72 LEU A CA 1
ATOM 517 C C . LEU A 1 72 ? -1.086 10.32 23.156 1 89.94 72 LEU A C 1
ATOM 519 O O . LEU A 1 72 ? -0.492 10.32 22.078 1 89.94 72 LEU A O 1
ATOM 523 N N . VAL A 1 73 ? -0.681 11.008 24.203 1 90.88 73 VAL A N 1
ATOM 524 C CA . VAL A 1 73 ? 0.292 12.094 24.125 1 90.88 73 VAL A CA 1
ATOM 525 C C . VAL A 1 73 ? 1.676 11.523 23.812 1 90.88 73 VAL A C 1
ATOM 527 O O . VAL A 1 73 ? 2.357 11.984 22.906 1 90.88 73 VAL A O 1
ATOM 530 N N . THR A 1 74 ? 2.084 10.539 24.562 1 91.19 74 THR A N 1
ATOM 531 C CA . THR A 1 74 ? 3.406 9.945 24.422 1 91.19 74 THR A CA 1
ATOM 532 C C . THR A 1 74 ? 3.588 9.375 23.016 1 91.19 74 THR A C 1
ATOM 534 O O . THR A 1 74 ? 4.652 9.523 22.406 1 91.19 74 THR A O 1
ATOM 537 N N . LEU A 1 75 ? 2.588 8.781 22.578 1 91.81 75 LEU A N 1
ATOM 538 C CA . LEU A 1 75 ? 2.656 8.188 21.25 1 91.81 75 LEU A CA 1
ATOM 539 C C . LEU A 1 75 ? 2.775 9.273 20.188 1 91.81 75 LEU A C 1
ATOM 541 O O . LEU A 1 75 ? 3.561 9.133 19.25 1 91.81 75 LEU A O 1
ATOM 545 N N . LYS A 1 76 ? 2.006 10.297 20.344 1 92.44 76 LYS A N 1
ATOM 546 C CA . LYS A 1 76 ? 2.094 11.422 19.406 1 92.44 76 LYS A CA 1
ATOM 547 C C . LYS A 1 76 ? 3.49 12.039 19.422 1 92.44 76 LYS A C 1
ATOM 549 O O . LYS A 1 76 ? 4.043 12.367 18.375 1 92.44 76 LYS A O 1
ATOM 554 N N . ASP A 1 77 ? 4.027 12.133 20.594 1 94.88 77 ASP A N 1
ATOM 555 C CA . ASP A 1 77 ? 5.375 12.68 20.719 1 94.88 77 ASP A CA 1
ATOM 556 C C . ASP A 1 77 ? 6.387 11.828 19.953 1 94.88 77 ASP A C 1
ATOM 558 O O . ASP A 1 77 ? 7.277 12.359 19.297 1 94.88 77 ASP A O 1
ATOM 562 N N . LEU A 1 78 ? 6.211 10.57 20.109 1 93.56 78 LEU A N 1
ATOM 563 C CA . LEU A 1 78 ? 7.098 9.648 19.406 1 93.56 78 LEU A CA 1
ATOM 564 C C . LEU A 1 78 ? 7.008 9.844 17.891 1 93.56 78 LEU A C 1
ATOM 566 O O . LEU A 1 78 ? 8.031 9.883 17.203 1 93.56 78 LEU A O 1
ATOM 570 N N . TYR A 1 79 ? 5.84 10.031 17.391 1 93.69 79 TYR A N 1
ATOM 571 C CA . TYR A 1 79 ? 5.641 10.211 15.961 1 93.69 79 TYR A CA 1
ATOM 572 C C . TYR A 1 79 ? 6.207 11.547 15.5 1 93.69 79 TYR A C 1
ATOM 574 O O . TYR A 1 79 ? 6.84 11.625 14.445 1 93.69 79 TYR A O 1
ATOM 582 N N . ILE A 1 80 ? 5.973 12.492 16.281 1 94.38 80 ILE A N 1
ATOM 583 C CA . ILE A 1 80 ? 6.434 13.828 15.922 1 94.38 80 ILE A CA 1
ATOM 584 C C . ILE A 1 80 ? 7.961 13.852 15.898 1 94.38 80 ILE A C 1
ATOM 586 O O . ILE A 1 80 ? 8.562 14.477 15.016 1 94.38 80 ILE A O 1
ATOM 590 N N . LYS A 1 81 ? 8.602 13.086 16.75 1 93.88 81 LYS A N 1
ATOM 591 C CA . LYS A 1 81 ? 10.062 13.094 16.859 1 93.88 81 LYS A CA 1
ATOM 592 C C . LYS A 1 81 ? 10.703 12.281 15.75 1 93.88 81 LYS A C 1
ATOM 594 O O . LYS A 1 81 ? 11.812 12.586 15.305 1 93.88 81 LYS A O 1
ATOM 599 N N . ASN A 1 82 ? 9.984 11.312 15.266 1 92.81 82 ASN A N 1
ATOM 600 C CA . ASN A 1 82 ? 10.672 10.312 14.453 1 92.81 82 ASN A CA 1
ATOM 601 C C . ASN A 1 82 ? 10.172 10.312 13.016 1 92.81 82 ASN A C 1
ATOM 603 O O . ASN A 1 82 ? 10.484 9.406 12.242 1 92.81 82 ASN A O 1
ATOM 607 N N . SER A 1 83 ? 9.438 1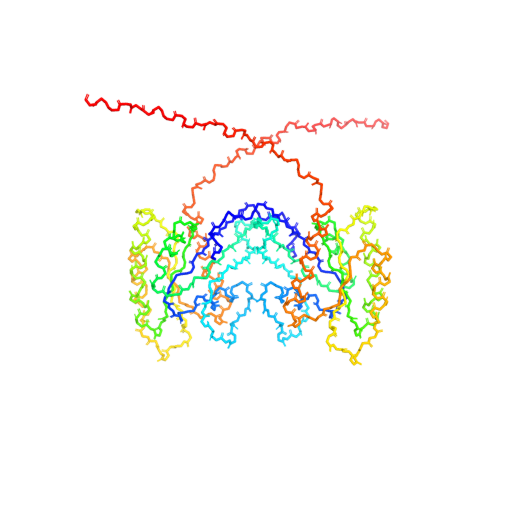1.305 12.641 1 95.31 83 SER A N 1
ATOM 608 C CA . SER A 1 83 ? 8.898 11.344 11.281 1 95.31 83 SER A CA 1
ATOM 609 C C . SER A 1 83 ? 9.508 12.492 10.484 1 95.31 83 SER A C 1
ATOM 611 O O . SER A 1 83 ? 10.07 13.422 11.055 1 95.31 83 SER A O 1
ATOM 613 N N . ASP A 1 84 ? 9.461 12.336 9.164 1 96.38 84 ASP A N 1
ATOM 614 C CA . ASP A 1 84 ? 10.07 13.32 8.281 1 96.38 84 ASP A CA 1
ATOM 615 C C . ASP A 1 84 ? 9.117 14.492 8.023 1 96.38 84 ASP A C 1
ATOM 617 O O . ASP A 1 84 ? 9.562 15.625 7.828 1 96.38 84 ASP A O 1
ATOM 621 N N . GLY A 1 85 ? 7.84 14.188 7.918 1 97.69 85 GLY A N 1
ATOM 622 C CA . GLY A 1 85 ? 6.863 15.219 7.598 1 97.69 85 GLY A CA 1
ATOM 623 C C . GLY A 1 85 ? 5.52 14.992 8.266 1 97.69 85 GLY A C 1
ATOM 624 O O . GLY A 1 85 ? 5.281 13.93 8.852 1 97.69 85 GLY A O 1
ATOM 625 N N . PHE A 1 86 ? 4.617 16.031 8.094 1 98.5 86 PHE A N 1
ATOM 626 C CA . PHE A 1 86 ? 3.359 16 8.828 1 98.5 86 PHE A CA 1
ATOM 627 C C . PHE A 1 86 ? 2.219 16.531 7.977 1 98.5 86 PHE A C 1
ATOM 629 O O . PHE A 1 86 ? 2.385 17.531 7.262 1 98.5 86 PHE A O 1
ATOM 636 N N . VAL A 1 87 ? 1.153 15.852 8.102 1 98.81 87 VAL A N 1
ATOM 637 C CA . VAL A 1 87 ? -0.125 16.375 7.621 1 98.81 87 VAL A CA 1
ATOM 638 C C . VAL A 1 87 ? -1.057 16.625 8.805 1 98.81 87 VAL A C 1
ATOM 640 O O . VAL A 1 87 ? -1.44 15.68 9.508 1 98.81 87 VAL A O 1
ATOM 643 N N . VAL A 1 88 ? -1.341 17.859 9.023 1 98.75 88 VAL A N 1
ATOM 644 C CA . VAL A 1 88 ? -2.221 18.234 10.117 1 98.75 88 VAL A CA 1
ATOM 645 C C . VAL A 1 88 ? -3.627 18.5 9.586 1 98.75 88 VAL A C 1
ATOM 647 O O . VAL A 1 88 ? -3.818 19.359 8.727 1 98.75 88 VAL A O 1
ATOM 650 N N . LEU A 1 89 ? -4.598 17.781 10.148 1 98.81 89 LEU A N 1
ATOM 651 C CA . LEU A 1 89 ? -5.93 17.797 9.562 1 98.81 89 LEU A CA 1
ATOM 652 C C . LEU A 1 89 ? -6.945 18.406 10.523 1 98.81 89 LEU A C 1
ATOM 654 O O . LEU A 1 89 ? -6.887 18.156 11.734 1 98.81 89 LEU A O 1
ATOM 658 N N . TYR A 1 90 ? -7.836 19.141 10 1 98.81 90 TYR A N 1
ATOM 659 C CA . TYR A 1 90 ? -9.109 19.5 10.609 1 98.81 90 TYR A CA 1
ATOM 660 C C . TYR A 1 90 ? -10.258 19.312 9.625 1 98.81 90 TYR A C 1
ATOM 662 O O . TYR A 1 90 ? -10.047 19.266 8.414 1 98.81 90 TYR A O 1
ATOM 670 N N . SER A 1 91 ? -11.453 19.109 10.172 1 98.75 91 SER A N 1
ATOM 671 C CA . SER A 1 91 ? -12.641 19.078 9.328 1 98.75 91 SER A CA 1
ATOM 672 C C . SER A 1 91 ? -13.25 20.469 9.172 1 98.75 91 SER A C 1
ATOM 674 O O . SER A 1 91 ? -13.438 21.188 10.156 1 98.75 91 SER A O 1
ATOM 676 N N . VAL A 1 92 ? -13.648 20.812 7.965 1 98.81 92 VAL A N 1
ATOM 677 C CA . VAL A 1 92 ? -14.242 22.125 7.746 1 98.81 92 VAL A CA 1
ATOM 678 C C . VAL A 1 92 ? -15.617 22.188 8.414 1 98.81 92 VAL A C 1
ATOM 680 O O . VAL A 1 92 ? -16.172 23.281 8.602 1 98.81 92 VAL A O 1
ATOM 683 N N . CYS A 1 93 ? -16.172 21.062 8.812 1 98.62 93 CYS A N 1
ATOM 684 C CA . CYS A 1 93 ? -17.484 20.984 9.422 1 98.62 93 CYS A CA 1
ATOM 685 C C . CYS A 1 93 ? -17.375 20.984 10.945 1 98.62 93 CYS A C 1
ATOM 687 O O . CYS A 1 93 ? -18.375 20.75 11.641 1 98.62 93 CYS A O 1
ATOM 689 N N . SER A 1 94 ? -16.172 21.172 11.461 1 98.56 94 SER A N 1
ATOM 690 C CA . SER A 1 94 ? -15.969 21.094 12.898 1 98.56 94 SER A CA 1
ATOM 691 C C . SER A 1 94 ? -15.016 22.172 13.383 1 98.56 94 SER A C 1
ATOM 693 O O . SER A 1 94 ? -13.797 22.031 13.266 1 98.56 94 SER A O 1
ATOM 695 N N . GLU A 1 95 ? -15.539 23.156 14 1 98.62 95 GLU A N 1
ATOM 696 C CA . GLU A 1 95 ? -14.727 24.219 14.586 1 98.62 95 GLU A CA 1
ATOM 697 C C . GLU A 1 95 ? -13.828 23.688 15.695 1 98.62 95 GLU A C 1
ATOM 699 O O . GLU A 1 95 ? -12.688 24.125 15.836 1 98.62 95 GLU A O 1
ATOM 704 N N . ALA A 1 96 ? -14.383 22.766 16.406 1 98.31 96 ALA A N 1
ATOM 705 C CA . ALA A 1 96 ? -13.617 22.156 17.484 1 98.31 96 ALA A CA 1
ATOM 706 C C . ALA A 1 96 ? -12.352 21.484 16.969 1 98.31 96 ALA A C 1
ATOM 708 O O . ALA A 1 96 ? -11.281 21.609 17.562 1 98.31 96 ALA A O 1
ATOM 709 N N . SER A 1 97 ? -12.445 20.766 15.844 1 98.31 97 SER A N 1
ATOM 710 C CA . SER A 1 97 ? -11.273 20.125 15.25 1 98.31 97 SER A CA 1
ATOM 711 C C . SER A 1 97 ? -10.258 21.156 14.773 1 98.31 97 SER A C 1
ATOM 713 O O . SER A 1 97 ? -9.047 20.922 14.836 1 98.31 97 SER A O 1
ATOM 715 N N . PHE A 1 98 ? -10.719 22.281 14.344 1 98.75 98 PHE A N 1
ATOM 716 C CA . PHE A 1 98 ? -9.844 23.359 13.883 1 98.75 98 PHE A CA 1
ATOM 717 C C . PHE A 1 98 ? -9.078 23.969 15.055 1 98.75 98 PHE A C 1
ATOM 719 O O . PHE A 1 98 ? -7.867 24.188 14.961 1 98.75 98 PHE A O 1
ATOM 726 N N . GLU A 1 99 ? -9.75 24.156 16.078 1 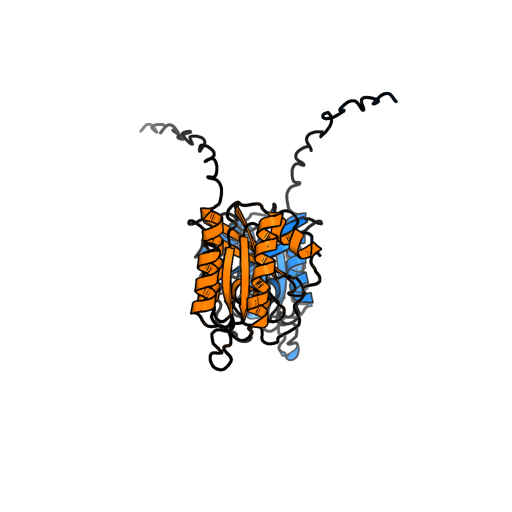98.25 99 GLU A N 1
ATOM 727 C CA . GLU A 1 99 ? -9.109 24.719 17.266 1 98.25 99 GLU A CA 1
ATOM 728 C C . GLU A 1 99 ? -8.07 23.766 17.844 1 98.25 99 GLU A C 1
ATOM 730 O O . GLU A 1 99 ? -7.086 24.203 18.438 1 98.25 99 GLU A O 1
ATOM 735 N N . ALA A 1 100 ? -8.258 22.562 17.578 1 97.56 100 ALA A N 1
ATOM 736 C CA . ALA A 1 100 ? -7.426 21.531 18.188 1 97.56 100 ALA A CA 1
ATOM 737 C C . ALA A 1 100 ? -6.086 21.406 17.469 1 97.56 100 ALA A C 1
ATOM 739 O O . ALA A 1 100 ? -5.168 20.75 17.969 1 97.56 100 ALA A O 1
ATOM 740 N N . VAL A 1 101 ? -5.867 22.047 16.328 1 97.94 101 VAL A N 1
ATOM 741 C CA . VAL A 1 101 ? -4.625 21.859 15.594 1 97.94 101 VAL A CA 1
ATOM 742 C C . VAL A 1 101 ? -3.527 22.734 16.188 1 97.94 101 VAL A C 1
ATOM 744 O O . VAL A 1 101 ? -2.34 22.422 16.062 1 97.94 101 VAL A O 1
ATOM 747 N N . ARG A 1 102 ? -3.859 23.812 16.844 1 97.25 102 ARG A N 1
ATOM 748 C CA . ARG A 1 102 ? -2.863 24.75 17.359 1 97.25 102 ARG A CA 1
ATOM 749 C C . ARG A 1 102 ? -1.997 24.094 18.438 1 97.25 102 ARG A C 1
ATOM 751 O O . ARG A 1 102 ? -0.768 24.172 18.375 1 97.25 102 ARG A O 1
ATOM 758 N N . PRO A 1 103 ? -2.695 23.406 19.391 1 95.19 103 PRO A N 1
ATOM 759 C CA . PRO A 1 103 ? -1.854 22.703 20.359 1 95.19 103 PRO A CA 1
ATOM 760 C C . PRO A 1 103 ? -0.911 21.688 19.703 1 95.19 103 PRO A C 1
ATOM 762 O O . PRO A 1 103 ? 0.199 21.469 20.203 1 95.19 103 PRO A O 1
ATOM 765 N N . LEU A 1 104 ? -1.282 21.078 18.672 1 95 104 LEU A N 1
ATOM 766 C CA . LEU A 1 104 ? -0.435 20.141 17.953 1 95 104 LEU A CA 1
ATOM 767 C C . LEU A 1 104 ? 0.793 20.844 17.375 1 95 104 LEU A C 1
ATOM 769 O O . LEU A 1 104 ? 1.913 20.344 17.5 1 95 104 LEU A O 1
ATOM 773 N N . ARG A 1 105 ? 0.566 21.922 16.812 1 95.75 105 ARG A N 1
ATOM 774 C CA . ARG A 1 105 ? 1.66 22.703 16.25 1 95.75 105 ARG A CA 1
ATOM 775 C C . ARG A 1 105 ? 2.633 23.156 17.328 1 95.75 105 ARG A C 1
ATOM 777 O O . ARG A 1 105 ? 3.848 23.125 17.125 1 95.75 105 ARG A O 1
ATOM 784 N N . GLU A 1 106 ? 2.113 23.562 18.406 1 94.38 106 GLU A N 1
ATOM 785 C CA . GLU A 1 106 ? 2.953 23.969 19.531 1 94.38 106 GLU A CA 1
ATOM 786 C C . GLU A 1 106 ? 3.816 22.797 20.031 1 94.38 106 GLU A C 1
ATOM 788 O O . GLU A 1 106 ? 5 22.984 20.312 1 94.38 106 GLU A O 1
ATOM 793 N N . ARG A 1 107 ? 3.221 21.766 20.047 1 93.31 107 ARG A N 1
ATOM 794 C CA . ARG A 1 107 ? 3.938 20.562 20.469 1 93.31 107 ARG A CA 1
ATOM 795 C C . ARG A 1 107 ? 5.074 20.234 19.516 1 93.31 107 ARG A C 1
ATOM 797 O O . ARG A 1 107 ? 6.164 19.844 19.938 1 93.31 107 ARG A O 1
ATOM 804 N N . MET A 1 108 ? 4.832 20.344 18.219 1 95.12 108 MET A N 1
ATOM 805 C CA . MET A 1 108 ? 5.867 20.141 17.203 1 95.12 108 MET A CA 1
ATOM 806 C C . MET A 1 108 ? 7.055 21.062 17.438 1 95.12 108 MET A C 1
ATOM 808 O O . MET A 1 108 ? 8.203 20.641 17.328 1 95.12 108 MET A O 1
ATOM 812 N N . GLY A 1 109 ? 6.723 22.281 17.781 1 94.81 109 GLY A N 1
ATOM 813 C CA . GLY A 1 109 ? 7.77 23.25 18.062 1 94.81 109 GLY A CA 1
ATOM 814 C C . GLY A 1 109 ? 8.609 22.875 19.266 1 94.81 109 GLY A C 1
ATOM 815 O O . GLY A 1 109 ? 9.836 23.016 19.25 1 94.81 109 GLY A O 1
ATOM 816 N N . ARG A 1 110 ? 8.023 22.391 20.266 1 94.56 110 ARG A N 1
ATOM 817 C CA . ARG A 1 110 ? 8.711 21.984 21.484 1 94.56 110 ARG A CA 1
ATOM 818 C C . ARG A 1 110 ? 9.609 20.781 21.25 1 94.56 110 ARG A C 1
ATOM 820 O O . ARG A 1 110 ? 10.734 20.719 21.75 1 94.56 110 ARG A O 1
ATOM 827 N N . LEU A 1 111 ? 9.141 19.891 20.469 1 95.06 111 LEU A N 1
ATOM 828 C CA . LEU A 1 111 ? 9.805 18.594 20.328 1 95.06 111 LEU A CA 1
ATOM 829 C C . LEU A 1 111 ? 10.867 18.656 19.219 1 95.06 111 LEU A C 1
ATOM 831 O O . LEU A 1 111 ? 11.883 17.969 19.297 1 95.06 111 LEU A O 1
ATOM 835 N N . ARG A 1 112 ? 10.625 19.438 18.172 1 94.31 112 ARG A N 1
ATOM 836 C CA . ARG A 1 112 ? 11.523 19.438 17.016 1 94.31 112 ARG A CA 1
ATOM 837 C C . ARG A 1 112 ? 12.367 20.703 16.984 1 94.31 112 ARG A C 1
ATOM 839 O O . ARG A 1 112 ? 13.289 20.812 16.172 1 94.31 112 ARG A O 1
ATOM 846 N N . GLY A 1 113 ? 12.125 21.625 17.875 1 90.5 113 GLY A N 1
ATOM 847 C CA . GLY A 1 113 ? 12.883 22.859 17.906 1 90.5 113 GLY A CA 1
ATOM 848 C C . GLY A 1 113 ? 12.32 23.922 16.984 1 90.5 113 GLY A C 1
ATOM 849 O O . GLY A 1 113 ? 11.25 23.75 16.406 1 90.5 113 GLY A O 1
ATOM 850 N N . PRO A 1 114 ? 13.039 24.969 16.812 1 85.56 114 PRO A N 1
ATOM 851 C CA . PRO A 1 114 ? 12.531 26.125 16.078 1 85.56 114 PRO A CA 1
ATOM 852 C C . PRO A 1 114 ? 12.656 26 14.57 1 85.56 114 PRO A C 1
ATOM 854 O O . PRO A 1 114 ? 12.086 26.797 13.82 1 85.56 114 PRO A O 1
ATOM 857 N N . LYS A 1 115 ? 13.367 24.984 14.172 1 85.94 115 LYS A N 1
ATOM 858 C CA . LYS A 1 115 ? 13.547 24.797 12.734 1 85.94 115 LYS A CA 1
ATOM 859 C C . LYS A 1 115 ? 12.219 24.469 12.055 1 85.94 115 LYS A C 1
ATOM 861 O O . LYS A 1 115 ? 11.312 23.922 12.68 1 85.94 115 LYS A O 1
ATOM 866 N N . ALA A 1 116 ? 12.258 24.859 10.828 1 90.19 116 ALA A N 1
ATOM 867 C CA . ALA A 1 116 ? 11.062 24.578 10.023 1 90.19 116 ALA A CA 1
ATOM 868 C C . ALA A 1 116 ? 10.781 23.078 9.953 1 90.19 116 ALA A C 1
ATOM 870 O O . ALA A 1 116 ? 11.711 22.281 9.836 1 90.19 116 ALA A O 1
ATOM 871 N N . VAL A 1 117 ? 9.594 22.75 10.148 1 94.12 117 VAL A N 1
ATOM 872 C CA . VAL A 1 117 ? 9.133 21.375 10.031 1 94.12 117 VAL A CA 1
ATOM 873 C C . VAL A 1 117 ? 8.289 21.203 8.766 1 94.12 117 VAL A C 1
ATOM 875 O O . VAL A 1 117 ? 7.414 22.031 8.492 1 94.12 117 VAL A O 1
ATOM 878 N N . PRO A 1 118 ? 8.617 20.188 7.906 1 97.62 118 PRO A N 1
ATOM 879 C CA . PRO A 1 118 ? 7.762 19.953 6.746 1 97.62 118 PRO A CA 1
ATOM 880 C C . PRO A 1 118 ? 6.32 19.609 7.129 1 97.62 118 PRO A C 1
ATOM 882 O O . PRO A 1 118 ? 6.07 18.578 7.746 1 97.62 118 PRO A O 1
ATOM 885 N N . LEU A 1 119 ? 5.445 20.5 6.805 1 97.88 119 LEU A N 1
ATOM 886 C CA . LEU A 1 119 ? 4.07 20.391 7.273 1 97.88 119 LEU A CA 1
ATOM 887 C C . LEU A 1 119 ? 3.094 20.938 6.242 1 97.88 119 LEU A C 1
ATOM 889 O O . LEU A 1 119 ? 3.385 21.938 5.574 1 97.88 119 LEU A O 1
ATOM 893 N N . VAL A 1 120 ? 1.961 20.25 6.121 1 98.81 120 VAL A N 1
ATOM 894 C CA . VAL A 1 120 ? 0.838 20.75 5.336 1 98.81 120 VAL A CA 1
ATOM 895 C C . VAL A 1 120 ? -0.423 20.781 6.195 1 98.81 120 VAL A C 1
ATOM 897 O O . VAL A 1 120 ? -0.745 19.812 6.875 1 98.81 120 VAL A O 1
ATOM 900 N N . LEU A 1 121 ? -1.06 21.922 6.23 1 98.94 121 LEU A N 1
ATOM 901 C CA . LEU A 1 121 ? -2.354 22.062 6.891 1 98.94 121 LEU A CA 1
ATOM 902 C C . LEU A 1 121 ? -3.488 21.703 5.941 1 98.94 121 LEU A C 1
ATOM 904 O O . LEU A 1 121 ? -3.562 22.219 4.828 1 98.94 121 LEU A O 1
ATOM 908 N N . VAL A 1 122 ? -4.402 20.828 6.387 1 98.94 122 VAL A N 1
ATOM 909 C CA . VAL A 1 122 ? -5.406 20.328 5.461 1 98.94 122 VAL A CA 1
ATOM 910 C C . VAL A 1 122 ? -6.793 20.422 6.09 1 98.94 122 VAL A C 1
ATOM 912 O O . VAL A 1 122 ? -7.035 19.844 7.16 1 98.94 122 VAL A O 1
ATOM 915 N N . GLY A 1 123 ? -7.672 21.156 5.438 1 98.88 123 GLY A N 1
ATOM 916 C CA . GLY A 1 123 ? -9.094 21.078 5.738 1 98.88 123 GLY A CA 1
ATOM 917 C C . GLY A 1 123 ? -9.812 19.984 4.977 1 98.88 123 GLY A C 1
ATOM 918 O O . GLY A 1 123 ? -9.805 19.969 3.744 1 98.88 123 GLY A O 1
ATOM 919 N N . THR A 1 124 ? -10.453 19.062 5.684 1 98.75 124 THR A N 1
ATOM 920 C CA . THR A 1 124 ? -11.078 17.906 5.051 1 98.75 124 THR A CA 1
ATOM 921 C C . THR A 1 124 ? -12.594 18.078 5.004 1 98.75 124 THR A C 1
ATOM 923 O O . THR A 1 124 ? -13.141 19 5.609 1 98.75 124 THR A O 1
ATOM 926 N N . LYS A 1 125 ? -13.227 17.156 4.234 1 98.12 125 LYS A N 1
ATOM 927 C CA . LYS A 1 125 ? -14.672 17.094 4.051 1 98.12 125 LYS A CA 1
ATOM 928 C C . LYS A 1 125 ? -15.18 18.375 3.375 1 98.12 125 LYS A C 1
ATOM 930 O O . LYS A 1 125 ? -16.219 18.906 3.76 1 98.12 125 LYS A O 1
ATOM 935 N N . ALA A 1 126 ? -14.406 18.828 2.477 1 98.12 126 ALA A N 1
ATOM 936 C CA . ALA A 1 126 ? -14.68 20.094 1.811 1 98.12 126 ALA A CA 1
ATOM 937 C C . ALA A 1 126 ? -15.883 19.984 0.876 1 98.12 126 ALA A C 1
ATOM 939 O O . ALA A 1 126 ? -16.391 20.984 0.376 1 98.12 126 ALA A O 1
ATOM 940 N N . ASP A 1 127 ? -16.375 18.781 0.646 1 97.94 127 ASP A N 1
ATOM 941 C CA . ASP A 1 127 ? -17.562 18.578 -0.169 1 97.94 127 ASP A CA 1
ATOM 942 C C . ASP A 1 127 ? -18.828 18.891 0.628 1 97.94 127 ASP A C 1
ATOM 944 O O . ASP A 1 127 ? -19.906 19.047 0.053 1 97.94 127 ASP A O 1
ATOM 948 N N . LEU A 1 128 ? -18.656 18.984 1.893 1 96.44 128 LEU A N 1
ATOM 949 C CA . LEU A 1 128 ? -19.828 19.203 2.75 1 96.44 128 LEU A CA 1
ATOM 950 C C . LEU A 1 128 ? -19.984 20.688 3.057 1 96.44 128 LEU A C 1
ATOM 952 O O . LEU A 1 128 ? -20 21.094 4.223 1 96.44 128 LEU A O 1
ATOM 956 N N . ASP A 1 129 ? -20.281 21.469 2.127 1 93.25 129 ASP A N 1
ATOM 957 C CA . ASP A 1 129 ? -20.344 22.922 2.252 1 93.25 129 ASP A CA 1
ATOM 958 C C . ASP A 1 129 ? -21.5 23.328 3.164 1 93.25 129 ASP A C 1
ATOM 960 O O . ASP A 1 129 ? -21.391 24.312 3.904 1 93.25 129 ASP A O 1
ATOM 964 N N . ALA A 1 130 ? -22.516 22.625 3.168 1 96.5 130 ALA A N 1
ATOM 965 C CA . ALA A 1 130 ? -23.703 22.969 3.959 1 96.5 130 ALA A CA 1
ATOM 966 C C . ALA A 1 130 ? -23.406 22.875 5.453 1 96.5 130 ALA A C 1
ATOM 968 O O . ALA A 1 130 ? -24.047 23.531 6.266 1 96.5 130 ALA A O 1
ATOM 969 N N . GLN A 1 131 ? -22.438 22.062 5.797 1 97.62 131 GLN A N 1
ATOM 970 C CA . GLN A 1 131 ? -22.094 21.844 7.199 1 97.62 131 GLN A CA 1
ATOM 971 C C . GLN A 1 131 ? -20.844 22.609 7.59 1 97.62 131 GLN A C 1
ATOM 973 O O . GLN A 1 131 ? -20.312 22.438 8.688 1 97.62 131 GLN A O 1
ATOM 978 N N . ARG A 1 132 ? -20.359 23.406 6.75 1 98.06 132 ARG A N 1
ATOM 979 C CA . ARG A 1 132 ? -19.094 24.078 6.965 1 98.06 132 ARG A CA 1
ATOM 980 C C . ARG A 1 132 ? -19.156 25.016 8.172 1 98.06 132 ARG A C 1
ATOM 982 O O . ARG A 1 132 ? -20.109 25.797 8.305 1 98.06 132 ARG A O 1
ATOM 989 N N . GLN A 1 133 ? -18.188 24.906 9.078 1 98.69 133 GLN A N 1
ATOM 990 C CA . GLN A 1 133 ? -18.062 25.734 10.266 1 98.69 133 GLN A CA 1
ATOM 991 C C . GLN A 1 133 ? -16.766 26.547 10.242 1 98.69 133 GLN A C 1
ATOM 993 O O . GLN A 1 133 ? -16.625 27.547 10.953 1 98.69 133 GLN A O 1
ATOM 998 N N . VAL A 1 134 ? -15.82 26.141 9.484 1 98.75 134 VAL A N 1
ATOM 999 C CA . VAL A 1 134 ? -14.523 26.812 9.383 1 98.75 134 VAL A CA 1
ATOM 1000 C C . VAL A 1 134 ? -14.359 27.406 7.984 1 98.75 134 VAL A C 1
ATOM 1002 O O . VAL A 1 134 ? -14.336 26.672 6.992 1 98.75 134 VAL A O 1
ATOM 1005 N N . LEU A 1 135 ? -14.195 28.672 7.898 1 98.38 135 LEU A N 1
ATOM 1006 C CA . LEU A 1 135 ? -14.047 29.344 6.613 1 98.38 135 LEU A CA 1
ATOM 1007 C C . LEU A 1 135 ? -12.664 29.062 6.02 1 98.38 135 LEU A C 1
ATOM 1009 O O . LEU A 1 135 ? -11.688 28.922 6.754 1 98.38 135 LEU A O 1
ATOM 1013 N N . THR A 1 136 ? -12.656 29.094 4.719 1 98.38 136 THR A N 1
ATOM 1014 C CA . THR A 1 136 ? -11.391 28.906 4.008 1 98.38 136 THR A CA 1
ATOM 1015 C C . THR A 1 136 ? -10.359 29.938 4.441 1 98.38 136 THR A C 1
ATOM 1017 O O . THR A 1 136 ? -9.18 29.609 4.594 1 98.38 136 THR A O 1
ATOM 1020 N N . ALA A 1 137 ? -10.812 31.109 4.641 1 98.56 137 ALA A N 1
ATOM 1021 C CA . ALA A 1 137 ? -9.93 32.219 5.027 1 98.56 137 ALA A CA 1
ATOM 1022 C C . ALA A 1 137 ? -9.266 31.922 6.375 1 98.56 137 ALA A C 1
ATOM 1024 O O . ALA A 1 137 ? -8.117 32.312 6.602 1 98.56 137 ALA A O 1
ATOM 1025 N N . GLN A 1 138 ? -9.961 31.312 7.277 1 98.56 138 GLN A N 1
ATOM 1026 C CA . GLN A 1 138 ? -9.422 30.969 8.586 1 98.56 138 GLN A CA 1
ATOM 1027 C C . GLN A 1 138 ? -8.266 29.984 8.461 1 98.56 138 GLN A C 1
ATOM 1029 O O . GLN A 1 138 ? -7.211 30.172 9.07 1 98.56 138 GLN A O 1
ATOM 1034 N N . GLY A 1 139 ? -8.477 28.938 7.691 1 98.69 139 GLY A N 1
ATOM 1035 C CA . GLY A 1 139 ? -7.414 27.969 7.453 1 98.69 139 GLY A CA 1
ATOM 1036 C C . GLY A 1 139 ? -6.188 28.594 6.809 1 98.69 139 GLY A C 1
ATOM 1037 O O . GLY A 1 139 ? -5.059 28.328 7.227 1 98.69 139 GLY A O 1
ATOM 1038 N N . ARG A 1 140 ? -6.41 29.422 5.832 1 98.62 140 ARG A N 1
ATOM 1039 C CA . ARG A 1 140 ? -5.32 30.078 5.121 1 98.62 140 ARG A CA 1
ATOM 1040 C C . ARG A 1 140 ? -4.543 31 6.051 1 98.62 140 ARG A C 1
ATOM 1042 O O . ARG A 1 140 ? -3.316 31.094 5.973 1 98.62 140 ARG A O 1
ATOM 1049 N N . ALA A 1 141 ? -5.277 31.734 6.855 1 98.69 141 ALA A N 1
ATOM 1050 C CA . ALA A 1 141 ? -4.629 32.625 7.816 1 98.69 141 ALA A CA 1
ATOM 1051 C C . ALA A 1 141 ? -3.719 31.844 8.758 1 98.69 141 ALA A C 1
ATOM 1053 O O . ALA A 1 141 ? -2.594 32.25 9.039 1 98.69 141 ALA A O 1
ATOM 1054 N N . LEU A 1 142 ? -4.184 30.75 9.242 1 98.62 142 LEU A N 1
ATOM 1055 C CA . LEU A 1 142 ? -3.402 29.906 10.141 1 98.62 142 LEU A CA 1
ATOM 1056 C C . LEU A 1 142 ? -2.166 29.359 9.438 1 98.62 142 LEU A C 1
ATOM 1058 O O . LEU A 1 142 ? -1.074 29.344 10.008 1 98.62 142 LEU A O 1
ATOM 1062 N N . ALA A 1 143 ? -2.322 28.938 8.219 1 98.56 143 ALA A N 1
ATOM 1063 C CA . ALA A 1 143 ? -1.209 28.422 7.426 1 98.56 143 ALA A CA 1
ATOM 1064 C C . ALA A 1 143 ? -0.147 29.5 7.207 1 98.56 143 ALA A C 1
ATOM 1066 O O . ALA A 1 143 ? 1.052 29.203 7.219 1 98.56 143 ALA A O 1
ATOM 1067 N N . ARG A 1 144 ? -0.599 30.672 6.957 1 98 144 ARG A N 1
ATOM 1068 C CA . ARG A 1 144 ? 0.334 31.781 6.824 1 98 144 ARG A CA 1
ATOM 1069 C C . ARG A 1 144 ? 1.135 31.984 8.109 1 98 144 ARG A C 1
ATOM 1071 O O . ARG A 1 144 ? 2.348 32.219 8.055 1 98 144 ARG A O 1
ATOM 1078 N N . GLU A 1 145 ? 0.396 31.953 9.195 1 96.88 145 GLU A N 1
ATOM 1079 C CA . GLU A 1 145 ? 1.054 32.062 10.492 1 96.88 145 GLU A CA 1
ATOM 1080 C C . GLU A 1 145 ? 2.127 30.984 10.656 1 96.88 145 GLU A C 1
ATOM 1082 O O . GLU A 1 145 ? 3.195 31.25 11.211 1 96.88 145 GLU A O 1
ATOM 1087 N N . TRP A 1 146 ? 1.833 29.828 10.141 1 96.88 146 TRP A N 1
ATOM 1088 C CA . TRP A 1 146 ? 2.727 28.688 10.305 1 96.88 146 TRP A CA 1
ATOM 1089 C C . TRP A 1 146 ? 3.738 28.625 9.172 1 96.88 146 TRP A C 1
ATOM 1091 O O . TRP A 1 146 ? 4.648 27.781 9.188 1 96.88 146 TRP A O 1
ATOM 1101 N N . ARG A 1 147 ? 3.6 29.391 8.156 1 96.12 147 ARG A N 1
ATOM 1102 C CA . ARG A 1 147 ? 4.441 29.375 6.961 1 96.12 147 ARG A CA 1
ATOM 1103 C C . ARG A 1 147 ? 4.453 28 6.312 1 96.12 147 ARG A C 1
ATOM 1105 O O . ARG A 1 147 ? 5.52 27.438 6.027 1 96.12 147 ARG A O 1
ATOM 1112 N N . CYS A 1 148 ? 3.295 27.516 6.129 1 97.81 148 CYS A N 1
ATOM 1113 C CA . CYS A 1 148 ? 3.137 26.203 5.504 1 97.81 148 CYS A CA 1
ATOM 1114 C C . CYS A 1 148 ? 1.993 26.219 4.496 1 97.81 148 CYS A C 1
ATOM 1116 O O . CYS A 1 148 ? 1.141 27.109 4.527 1 97.81 148 CYS A O 1
ATOM 1118 N N . PRO A 1 149 ? 1.998 25.25 3.545 1 98.5 149 PRO A N 1
ATOM 1119 C CA . PRO A 1 149 ? 0.874 25.172 2.611 1 98.5 149 PRO A CA 1
ATOM 1120 C C . PRO A 1 149 ? -0.437 24.797 3.299 1 98.5 149 PRO A C 1
ATOM 1122 O O . PRO A 1 149 ? -0.422 24.172 4.367 1 98.5 149 PRO A O 1
ATOM 1125 N N . CYS A 1 150 ? -1.495 25.203 2.654 1 98.75 150 CYS A N 1
ATOM 1126 C CA . CYS A 1 150 ? -2.844 24.891 3.113 1 98.75 150 CYS A CA 1
ATOM 1127 C C . CYS A 1 150 ? -3.711 24.391 1.965 1 98.75 150 CYS A C 1
ATOM 1129 O O . CYS A 1 150 ? -3.738 25 0.893 1 98.75 150 CYS A O 1
ATOM 1131 N N . LEU A 1 151 ? -4.359 23.25 2.164 1 98.81 151 LEU A N 1
ATOM 1132 C CA . LEU A 1 151 ? -5.266 22.672 1.177 1 98.81 151 LEU A CA 1
ATOM 1133 C C . LEU A 1 151 ? -6.609 22.328 1.811 1 98.81 151 LEU A C 1
ATOM 1135 O O . LEU A 1 151 ? -6.672 22.016 3.002 1 98.81 151 LEU A O 1
ATOM 1139 N N . GLU A 1 152 ? -7.637 22.469 1.036 1 98.75 152 GLU A N 1
ATOM 1140 C CA . GLU A 1 152 ? -8.93 21.891 1.378 1 98.75 152 GLU A CA 1
ATOM 1141 C C . GLU A 1 152 ? -9.297 20.75 0.427 1 98.75 152 GLU A C 1
ATOM 1143 O O . GLU A 1 152 ? -9.234 20.906 -0.793 1 98.75 152 GLU A O 1
ATOM 1148 N N . VAL A 1 153 ? -9.656 19.625 1.062 1 98.75 153 VAL A N 1
ATOM 1149 C CA . VAL A 1 153 ? -9.836 18.453 0.214 1 98.75 153 VAL A CA 1
ATOM 1150 C C . VAL A 1 153 ? -11.039 17.641 0.699 1 98.75 153 VAL A C 1
ATOM 1152 O O . VAL A 1 153 ? -11.523 17.844 1.814 1 98.75 153 VAL A O 1
ATOM 1155 N N . THR A 1 154 ? -11.57 16.844 -0.172 1 98.56 154 THR A N 1
ATOM 1156 C CA . THR A 1 154 ? -12.414 15.711 0.192 1 98.56 154 THR A CA 1
ATOM 1157 C C . THR A 1 154 ? -11.695 14.391 -0.08 1 98.56 154 THR A C 1
ATOM 1159 O O . THR A 1 154 ? -11.07 14.227 -1.128 1 98.56 154 THR A O 1
ATOM 1162 N N . ALA A 1 155 ? -11.711 13.477 0.876 1 97.75 155 ALA A N 1
ATOM 1163 C CA . ALA A 1 155 ? -11.07 12.172 0.707 1 97.75 155 ALA A CA 1
ATOM 1164 C C . ALA A 1 155 ? -11.758 11.359 -0.385 1 97.75 155 ALA A C 1
ATOM 1166 O O . ALA A 1 155 ? -11.242 10.328 -0.813 1 97.75 155 ALA A O 1
ATOM 1167 N N . LYS A 1 156 ? -12.883 11.789 -0.865 1 96.94 156 LYS A N 1
ATOM 1168 C CA . LYS A 1 156 ? -13.578 11.117 -1.954 1 96.94 156 LYS A CA 1
ATOM 1169 C C . LYS A 1 156 ? -12.859 11.336 -3.285 1 96.94 156 LYS A C 1
ATOM 1171 O O . LYS A 1 156 ? -13.07 10.586 -4.238 1 96.94 156 LYS A O 1
ATOM 1176 N N . SER A 1 157 ? -12.078 12.422 -3.344 1 97.38 157 SER A N 1
ATOM 1177 C CA . SER A 1 157 ? -11.359 12.742 -4.57 1 97.38 157 SER A CA 1
ATOM 1178 C C . SER A 1 157 ? -9.914 12.25 -4.508 1 97.38 157 SER A C 1
ATOM 1180 O O . SER A 1 157 ? -9.094 12.82 -3.783 1 97.38 157 SER A O 1
ATOM 1182 N N . LYS A 1 158 ? -9.539 11.266 -5.336 1 95.75 158 LYS A N 1
ATOM 1183 C CA . LYS A 1 158 ? -8.18 10.742 -5.414 1 95.75 158 LYS A CA 1
ATOM 1184 C C . LYS A 1 158 ? -7.195 11.844 -5.816 1 95.75 158 LYS A C 1
ATOM 1186 O O . LYS A 1 158 ? -6.098 11.93 -5.262 1 95.75 158 LYS A O 1
ATOM 1191 N N . LEU A 1 159 ? -7.617 12.641 -6.723 1 96.06 159 LEU A N 1
ATOM 1192 C CA . LEU A 1 159 ? -6.758 13.711 -7.23 1 96.06 159 LEU A CA 1
ATOM 1193 C C . LEU A 1 159 ? -6.379 14.68 -6.117 1 96.06 159 LEU A C 1
ATOM 1195 O O . LEU A 1 159 ? -5.207 15.031 -5.965 1 96.06 159 LEU A O 1
ATOM 1199 N N . MET A 1 160 ? -7.363 15.109 -5.309 1 97.25 160 MET A N 1
ATOM 1200 C CA . MET A 1 160 ? -7.109 16.062 -4.227 1 97.25 160 MET A CA 1
ATOM 1201 C C . MET A 1 160 ? -6.223 15.43 -3.156 1 97.25 160 MET A C 1
ATOM 1203 O O . MET A 1 160 ? -5.305 16.078 -2.65 1 97.25 160 MET A O 1
ATOM 1207 N N . VAL A 1 161 ? -6.492 14.195 -2.906 1 98.56 161 VAL A N 1
ATOM 1208 C CA . VAL A 1 161 ? -5.73 13.477 -1.892 1 98.56 161 VAL A CA 1
ATOM 1209 C C . VAL A 1 161 ? -4.277 13.336 -2.344 1 98.56 161 VAL A C 1
ATOM 1211 O O . VAL A 1 161 ? -3.352 13.547 -1.558 1 98.56 161 VAL A O 1
ATOM 1214 N N . ASP A 1 162 ? -4.051 13.008 -3.627 1 98.31 162 ASP A N 1
ATOM 1215 C CA . ASP A 1 162 ? -2.699 12.883 -4.164 1 98.31 162 ASP A CA 1
ATOM 1216 C C . ASP A 1 162 ? -1.922 14.188 -4.004 1 98.31 162 ASP A C 1
ATOM 1218 O O . ASP A 1 162 ? -0.72 14.172 -3.729 1 98.31 162 ASP A O 1
ATOM 1222 N N . GLN A 1 163 ? -2.609 15.242 -4.121 1 98.31 163 GLN A N 1
ATOM 1223 C CA . GLN A 1 163 ? -1.976 16.547 -3.99 1 98.31 163 GLN A CA 1
ATOM 1224 C C . GLN A 1 163 ? -1.443 16.766 -2.578 1 98.31 163 GLN A C 1
ATOM 1226 O O . GLN A 1 163 ? -0.38 17.359 -2.393 1 98.31 163 GLN A O 1
ATOM 1231 N N . VAL A 1 164 ? -2.158 16.328 -1.589 1 98.81 164 VAL A N 1
ATOM 1232 C CA . VAL A 1 164 ? -1.748 16.5 -0.198 1 98.81 164 VAL A CA 1
ATOM 1233 C C . VAL A 1 164 ? -0.404 15.812 0.031 1 98.81 164 VAL A C 1
ATOM 1235 O O . VAL A 1 164 ? 0.532 16.422 0.552 1 98.81 164 VAL A O 1
ATOM 1238 N N . PHE A 1 165 ? -0.313 14.625 -0.446 1 98.62 165 PHE A N 1
ATOM 1239 C CA . PHE A 1 165 ? 0.882 13.844 -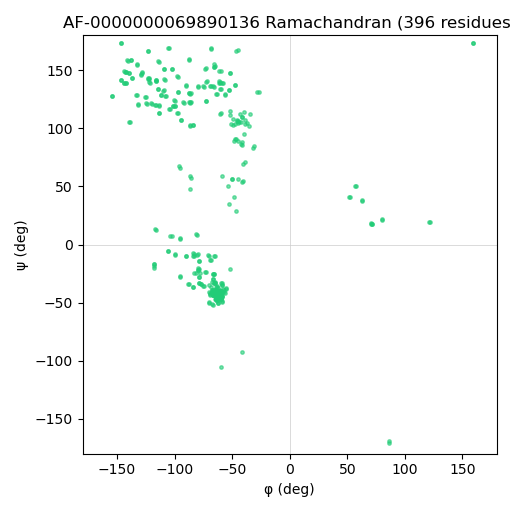0.156 1 98.62 165 PHE A CA 1
ATOM 1240 C C . PHE A 1 165 ? 2.037 14.266 -1.058 1 98.62 165 PHE A C 1
ATOM 1242 O O . PHE A 1 165 ? 3.197 14.242 -0.642 1 98.62 165 PHE A O 1
ATOM 1249 N N . THR A 1 166 ? 1.698 14.648 -2.262 1 97.88 166 THR A N 1
ATOM 1250 C CA . THR A 1 166 ? 2.727 15.242 -3.109 1 97.88 166 THR A CA 1
ATOM 1251 C C . THR A 1 166 ? 3.309 16.484 -2.457 1 97.88 166 THR A C 1
ATOM 1253 O O . THR A 1 166 ? 4.527 16.672 -2.428 1 97.88 166 THR A O 1
ATOM 1256 N N . GLN A 1 167 ? 2.426 17.312 -1.913 1 98.38 167 GLN A N 1
ATOM 1257 C CA . GLN A 1 167 ? 2.842 18.578 -1.31 1 98.38 167 GLN A CA 1
ATOM 1258 C C . GLN A 1 167 ? 3.711 18.328 -0.078 1 98.38 167 GLN A C 1
ATOM 1260 O O . GLN A 1 167 ? 4.727 19 0.113 1 98.38 167 GLN A O 1
ATOM 1265 N N . VAL A 1 168 ? 3.363 17.422 0.748 1 98.56 168 VAL A N 1
ATOM 1266 C CA . VAL A 1 168 ? 4.141 17.219 1.965 1 98.56 168 VAL A CA 1
ATOM 1267 C C . VAL A 1 168 ? 5.504 16.625 1.612 1 98.56 168 VAL A C 1
ATOM 1269 O O . VAL A 1 168 ? 6.508 16.922 2.264 1 98.56 168 VAL A O 1
ATOM 1272 N N . VAL A 1 169 ? 5.578 15.773 0.604 1 98.12 169 VAL A N 1
ATOM 1273 C CA . VAL A 1 169 ? 6.855 15.242 0.149 1 98.12 169 VAL A CA 1
ATOM 1274 C C . VAL A 1 169 ? 7.73 16.375 -0.375 1 98.12 169 VAL A C 1
ATOM 1276 O O . VAL A 1 169 ? 8.938 16.422 -0.106 1 98.12 169 VAL A O 1
ATOM 1279 N N . ARG A 1 170 ? 7.098 17.297 -1.087 1 97.38 170 ARG A N 1
ATOM 1280 C CA . ARG A 1 170 ? 7.832 18.453 -1.567 1 97.38 170 ARG A CA 1
ATOM 1281 C C . ARG A 1 170 ? 8.398 19.266 -0.405 1 97.38 170 ARG A C 1
ATOM 1283 O O . ARG A 1 170 ? 9.531 19.75 -0.469 1 97.38 170 ARG A O 1
ATOM 1290 N N . GLU A 1 171 ? 7.578 19.438 0.648 1 97.69 171 GLU A N 1
ATOM 1291 C CA . GLU A 1 171 ? 8.039 20.156 1.836 1 97.69 171 GLU A CA 1
ATOM 1292 C C . GLU A 1 171 ? 9.234 19.453 2.469 1 97.69 171 GLU A C 1
ATOM 1294 O O . GLU A 1 171 ? 10.188 20.109 2.9 1 97.69 171 GLU A O 1
ATOM 1299 N N . MET A 1 172 ? 9.211 18.156 2.492 1 97.19 172 MET A N 1
ATOM 1300 C CA . MET A 1 172 ? 10.305 17.391 3.064 1 97.19 172 MET A CA 1
ATOM 1301 C C . MET A 1 172 ? 11.57 17.531 2.219 1 97.19 172 MET A C 1
ATOM 1303 O O . MET A 1 172 ? 12.664 17.703 2.756 1 97.19 172 MET A O 1
ATOM 1307 N N . GLU A 1 173 ? 11.383 17.484 0.927 1 96.25 173 GLU A N 1
ATOM 1308 C CA . GLU A 1 173 ? 12.516 17.609 0.019 1 96.25 173 GLU A CA 1
ATOM 1309 C C . GLU A 1 173 ? 13.156 18.984 0.129 1 96.25 173 GLU A C 1
ATOM 1311 O O . GLU A 1 173 ? 14.383 19.125 0.07 1 96.25 173 GLU A O 1
ATOM 1316 N N . ALA A 1 174 ? 12.32 19.922 0.271 1 94.75 174 ALA A N 1
ATOM 1317 C CA . ALA A 1 174 ? 12.789 21.312 0.323 1 94.75 174 ALA A CA 1
ATOM 1318 C C . ALA A 1 174 ? 13.617 21.562 1.58 1 94.75 174 ALA A C 1
ATOM 1320 O O . ALA A 1 174 ? 14.555 22.359 1.566 1 94.75 174 ALA A O 1
ATOM 1321 N N . LEU A 1 175 ? 13.305 20.828 2.643 1 92.56 175 LEU A N 1
ATOM 1322 C CA . LEU A 1 175 ? 13.961 21.078 3.92 1 92.56 175 LEU A CA 1
ATOM 1323 C C . LEU A 1 175 ? 15.094 20.078 4.156 1 92.56 175 LEU A C 1
ATOM 1325 O O . LEU A 1 175 ? 15.836 20.188 5.133 1 92.56 175 LEU A O 1
ATOM 1329 N N . ALA A 1 176 ? 15.195 19.047 3.303 1 87 176 ALA A N 1
ATOM 1330 C CA . ALA A 1 176 ? 16.25 18.047 3.445 1 87 176 ALA A CA 1
ATOM 1331 C C . ALA A 1 176 ? 17.625 18.656 3.205 1 87 176 ALA A C 1
ATOM 1333 O O . ALA A 1 176 ? 17.781 19.516 2.328 1 87 176 ALA A O 1
ATOM 1334 N N . PRO A 1 177 ? 18.547 18.281 4.086 1 78.38 177 PRO A N 1
ATOM 1335 C CA . PRO A 1 177 ? 19.891 18.781 3.809 1 78.38 177 PRO A CA 1
ATOM 1336 C C . PRO A 1 177 ? 20.438 18.297 2.463 1 78.38 177 PRO A C 1
ATOM 1338 O O . PRO A 1 177 ? 20.047 17.234 1.982 1 78.38 177 PRO A O 1
ATOM 1341 N N . PRO A 1 178 ? 21.094 19.188 1.789 1 67.75 178 PRO A N 1
ATOM 1342 C CA . PRO A 1 178 ? 21.625 18.781 0.486 1 67.75 178 PRO A CA 1
ATOM 1343 C C . PRO A 1 178 ? 22.391 17.469 0.546 1 67.75 178 PRO A C 1
ATOM 1345 O O . PRO A 1 178 ? 23.125 17.219 1.506 1 67.75 178 PRO A O 1
ATOM 1348 N N . GLU A 1 179 ? 21.828 16.438 0.126 1 59.44 179 GLU A N 1
ATOM 1349 C CA . GLU A 1 179 ? 22.516 15.148 0.098 1 59.44 179 GLU A CA 1
ATOM 1350 C C . GLU A 1 179 ? 23.969 15.312 -0.385 1 59.44 179 GLU A C 1
ATOM 1352 O O . GLU A 1 179 ? 24.219 16.062 -1.322 1 59.44 179 GLU A O 1
ATOM 1357 N N . GLU A 1 180 ? 24.938 15.156 0.422 1 50.38 180 GLU A N 1
ATOM 1358 C CA . GLU A 1 180 ? 26.297 15.148 -0.101 1 50.38 180 GLU A CA 1
ATOM 1359 C C . GLU A 1 180 ? 26.406 14.289 -1.361 1 50.38 180 GLU A C 1
ATOM 1361 O O . GLU A 1 180 ? 26 13.125 -1.358 1 50.38 180 GLU A O 1
ATOM 1366 N N . GLU A 1 181 ? 26.188 14.891 -2.502 1 47.84 181 GLU A N 1
ATOM 1367 C CA . GLU A 1 181 ? 26.5 14.141 -3.719 1 47.84 181 GLU A CA 1
ATOM 1368 C C . GLU A 1 181 ? 27.672 13.188 -3.502 1 47.84 181 GLU A C 1
ATOM 1370 O O . GLU A 1 181 ? 28.766 13.617 -3.104 1 47.84 181 GLU A O 1
ATOM 1375 N N . VAL A 1 182 ? 27.469 12.062 -2.988 1 46.72 182 VAL A N 1
ATOM 1376 C CA . VAL A 1 182 ? 28.656 11.203 -3.094 1 46.72 182 VAL A CA 1
ATOM 1377 C C . VAL A 1 182 ? 29.328 11.422 -4.441 1 46.72 182 VAL A C 1
ATOM 1379 O O . VAL A 1 182 ? 28.672 11.445 -5.48 1 46.72 182 VAL A O 1
ATOM 1382 N N . PRO A 1 183 ? 30.453 12.078 -4.465 1 36.97 183 PRO A N 1
ATOM 1383 C CA . PRO A 1 183 ? 31.141 12.211 -5.75 1 36.97 183 PRO A CA 1
ATOM 1384 C C . PRO A 1 183 ? 31.062 10.938 -6.594 1 36.97 183 PRO A C 1
ATOM 1386 O O . PRO A 1 183 ? 31.312 9.844 -6.086 1 36.97 183 PRO A O 1
ATOM 1389 N N . ALA A 1 184 ? 30.234 10.977 -7.555 1 40.84 184 ALA A N 1
ATOM 1390 C CA . ALA A 1 184 ? 30.312 9.867 -8.5 1 40.84 184 ALA A CA 1
ATOM 1391 C C . ALA A 1 184 ? 31.766 9.422 -8.688 1 40.84 184 ALA A C 1
ATOM 1393 O O . ALA A 1 184 ? 32.656 10.25 -8.766 1 40.84 184 ALA A O 1
ATOM 1394 N N . ILE A 1 185 ? 32.219 8.383 -8.109 1 40.41 185 ILE A N 1
ATOM 1395 C CA . ILE A 1 185 ? 33.531 7.887 -8.531 1 40.41 185 ILE A CA 1
ATOM 1396 C C . ILE A 1 185 ? 33.719 8.125 -10.023 1 40.41 185 ILE A C 1
ATOM 1398 O O . ILE A 1 185 ? 32.812 7.848 -10.82 1 40.41 185 ILE A O 1
ATOM 1402 N N . PRO A 1 186 ? 34.594 8.961 -10.398 1 37.41 186 PRO A N 1
ATOM 1403 C CA . PRO A 1 186 ? 34.844 9.094 -11.836 1 37.41 186 PRO A CA 1
ATOM 1404 C C . PRO A 1 186 ? 34.875 7.746 -12.555 1 37.41 186 PRO A C 1
ATOM 1406 O O . PRO A 1 186 ? 35.594 6.84 -12.148 1 37.41 186 PRO A O 1
ATOM 1409 N N . THR A 1 187 ? 33.75 7.285 -12.938 1 35.78 187 THR A N 1
ATOM 1410 C CA . THR A 1 187 ? 33.781 6.113 -13.805 1 35.78 187 THR A CA 1
ATOM 1411 C C . THR A 1 187 ? 34.812 6.305 -14.922 1 35.78 187 THR A C 1
ATOM 1413 O O . THR A 1 187 ? 34.469 6.738 -16.016 1 35.78 187 THR A O 1
ATOM 1416 N N . ASN A 1 188 ? 35.875 7.121 -14.594 1 32.34 188 ASN A N 1
ATOM 1417 C CA . ASN A 1 188 ? 36.844 7.273 -15.672 1 32.34 188 ASN A CA 1
ATOM 1418 C C . ASN A 1 188 ? 37.094 5.949 -16.375 1 32.34 188 ASN A C 1
ATOM 1420 O O . ASN A 1 188 ? 37.094 5.891 -17.609 1 32.34 188 ASN A O 1
ATOM 1424 N N . ALA A 1 189 ? 38.25 5.219 -15.773 1 31.48 189 ALA A N 1
ATOM 1425 C CA . ALA A 1 189 ? 39.438 4.719 -16.422 1 31.48 189 ALA A CA 1
ATOM 1426 C C . ALA A 1 189 ? 39.156 3.414 -17.172 1 31.48 189 ALA A C 1
ATOM 1428 O O . ALA A 1 189 ? 40.094 2.799 -17.719 1 31.48 189 ALA A O 1
ATOM 1429 N N . GLN A 1 190 ? 38.062 2.629 -16.734 1 24.7 190 GLN A N 1
ATOM 1430 C CA . GLN A 1 190 ? 38.438 1.281 -17.141 1 24.7 190 GLN A CA 1
ATOM 1431 C C . GLN A 1 190 ? 38.625 1.205 -18.656 1 24.7 190 GLN A C 1
ATOM 1433 O O . GLN A 1 190 ? 39.656 0.707 -19.141 1 24.7 190 GLN A O 1
ATOM 1438 N N . ASP A 1 191 ? 37.625 0.569 -19.359 1 28.03 191 ASP A N 1
ATOM 1439 C CA . ASP A 1 191 ? 37.906 -0.538 -20.281 1 28.03 191 ASP A CA 1
ATOM 1440 C C . ASP A 1 191 ? 38.25 -0.025 -21.672 1 28.03 191 ASP A C 1
ATOM 1442 O O . ASP A 1 191 ? 37.344 0.275 -22.469 1 28.03 191 ASP A O 1
ATOM 1446 N N . THR A 1 192 ? 39.156 0.963 -21.672 1 31.2 192 THR A N 1
ATOM 1447 C CA . THR A 1 192 ? 39.719 1.153 -23 1 31.2 192 THR A CA 1
ATOM 1448 C C . THR A 1 192 ? 40.156 -0.179 -23.609 1 31.2 192 THR A C 1
ATOM 1450 O O . THR A 1 192 ? 41.25 -0.65 -23.344 1 31.2 192 THR A O 1
ATOM 1453 N N . TRP A 1 193 ? 39.375 -1.281 -23.453 1 28.77 193 TRP A N 1
ATOM 1454 C CA . TRP A 1 193 ? 39.969 -2.408 -24.172 1 28.77 193 TRP A CA 1
ATOM 1455 C C . TRP A 1 193 ? 40.281 -2.023 -25.625 1 28.77 193 TRP A C 1
ATOM 1457 O O . TRP A 1 193 ? 39.469 -1.374 -26.281 1 28.77 193 TRP A O 1
ATOM 1467 N N . PRO A 1 194 ? 41.531 -2.02 -25.938 1 31.33 194 PRO A N 1
ATOM 1468 C CA . PRO A 1 194 ? 42.094 -1.75 -27.266 1 31.33 194 PRO A CA 1
ATOM 1469 C C . PRO A 1 194 ? 41.344 -2.471 -28.375 1 31.33 194 PRO A C 1
ATOM 1471 O O . PRO A 1 194 ? 40.906 -3.605 -28.188 1 31.33 194 PRO A O 1
ATOM 1474 N N . SER A 1 195 ? 40.531 -1.828 -29.203 1 29.98 195 SER A N 1
ATOM 1475 C CA . SER A 1 195 ? 39.938 -2.256 -30.469 1 29.98 195 SER A CA 1
ATOM 1476 C C . SER A 1 195 ? 40.969 -3.033 -31.297 1 29.98 195 SER A C 1
ATOM 1478 O O . SER A 1 195 ? 41.938 -2.455 -31.812 1 29.98 195 SER A O 1
ATOM 1480 N N . GLU A 1 196 ? 41.594 -4.113 -30.719 1 26.86 196 GLU A N 1
ATOM 1481 C CA . GLU A 1 196 ? 42.469 -4.832 -31.625 1 26.86 196 GLU A CA 1
ATOM 1482 C C . GLU A 1 196 ? 41.812 -5.07 -32.969 1 26.86 196 GLU A C 1
ATOM 1484 O O . GLU A 1 196 ? 40.656 -5.488 -33.031 1 26.86 196 GLU A O 1
ATOM 1489 N N . ARG A 1 197 ? 42.25 -4.34 -34 1 29.48 197 ARG A N 1
ATOM 1490 C CA . ARG A 1 197 ? 42.156 -4.363 -35.469 1 29.48 197 ARG A CA 1
ATOM 1491 C C . ARG A 1 197 ? 42.281 -5.785 -36 1 29.48 197 ARG A C 1
ATOM 1493 O O . ARG A 1 197 ? 43.312 -6.406 -35.875 1 29.48 197 ARG A O 1
ATOM 1500 N N . PHE A 1 198 ? 41.219 -6.633 -35.719 1 22.56 198 PHE A N 1
ATOM 1501 C CA . PHE A 1 198 ? 41.312 -7.863 -36.5 1 22.56 198 PHE A CA 1
ATOM 1502 C C . PHE A 1 198 ? 41.656 -7.559 -37.969 1 22.56 198 PHE A C 1
ATOM 1504 O O . PHE A 1 198 ? 40.969 -6.727 -38.594 1 22.56 198 PHE A O 1
ATOM 1511 N N . ILE A 1 199 ? 42.844 -7.777 -38.406 1 27.17 199 ILE A N 1
ATOM 1512 C CA . ILE A 1 199 ? 43.562 -7.922 -39.688 1 27.17 199 ILE A CA 1
ATOM 1513 C C . ILE A 1 199 ? 42.719 -8.766 -40.656 1 27.17 199 ILE A C 1
ATOM 1515 O O . ILE A 1 199 ? 42.375 -9.898 -40.344 1 27.17 199 ILE A O 1
ATOM 1519 N N . GLY A 1 200 ? 41.781 -8.117 -41.469 1 21.08 200 GLY A N 1
ATOM 1520 C CA . GLY A 1 200 ? 41.719 -8.68 -42.812 1 21.08 200 GLY A CA 1
ATOM 1521 C C . GLY A 1 200 ? 43.031 -8.562 -43.531 1 21.08 200 GLY A C 1
ATOM 1522 O O . GLY A 1 200 ? 43.844 -7.695 -43.25 1 21.08 200 GLY A O 1
ATOM 1523 N N . MET B 1 1 ? 1.958 -1.662 19.156 1 33.5 1 MET B N 1
ATOM 1524 C CA . MET B 1 1 ? 2.307 -0.341 18.641 1 33.5 1 MET B CA 1
ATOM 1525 C C . MET B 1 1 ? 3.576 -0.403 17.797 1 33.5 1 MET B C 1
ATOM 1527 O O . MET B 1 1 ? 4.668 -0.624 18.328 1 33.5 1 MET B O 1
ATOM 1531 N N . ALA B 1 2 ? 3.621 -0.9 16.75 1 43.44 2 ALA B N 1
ATOM 1532 C CA . ALA B 1 2 ? 4.926 -1.081 16.109 1 43.44 2 ALA B CA 1
ATOM 1533 C C . ALA B 1 2 ? 5.742 0.208 16.172 1 43.44 2 ALA B C 1
ATOM 1535 O O . ALA B 1 2 ? 5.281 1.259 15.711 1 43.44 2 ALA B O 1
ATOM 1536 N N . GLY B 1 3 ? 6.5 0.389 17.156 1 49 3 GLY B N 1
ATOM 1537 C CA . GLY B 1 3 ? 7.473 1.47 17.219 1 49 3 GLY B CA 1
ATOM 1538 C C . GLY B 1 3 ? 7.977 1.887 15.844 1 49 3 GLY B C 1
ATOM 1539 O O . GLY B 1 3 ? 7.879 1.124 14.883 1 49 3 GLY B O 1
ATOM 1540 N N . LEU B 1 4 ? 7.953 3.268 15.609 1 66.5 4 LEU B N 1
ATOM 1541 C CA . LEU B 1 4 ? 8.414 3.719 14.297 1 66.5 4 LEU B CA 1
ATOM 1542 C C . LEU B 1 4 ? 9.766 3.113 13.961 1 66.5 4 LEU B C 1
ATOM 1544 O O . LEU B 1 4 ? 10.797 3.549 14.484 1 66.5 4 LEU B O 1
ATOM 1548 N N . GLY B 1 5 ? 9.82 1.713 14 1 64.19 5 GLY B N 1
ATOM 1549 C CA . GLY B 1 5 ? 11.047 0.992 13.688 1 64.19 5 GLY B CA 1
ATOM 1550 C C . GLY B 1 5 ? 11.742 1.514 12.445 1 64.19 5 GLY B C 1
ATOM 1551 O O . GLY B 1 5 ? 11.305 2.504 11.852 1 64.19 5 GLY B O 1
ATOM 1552 N N . PRO B 1 6 ? 12.984 1.095 12.25 1 78.81 6 PRO B N 1
ATOM 1553 C CA . PRO B 1 6 ? 13.75 1.479 11.062 1 78.81 6 PRO B CA 1
ATOM 1554 C C . PRO B 1 6 ? 13 1.208 9.766 1 78.81 6 PRO B C 1
ATOM 1556 O O . PRO B 1 6 ? 12.117 0.352 9.727 1 78.81 6 PRO B O 1
ATOM 1559 N N . ARG B 1 7 ? 13.242 2.01 8.867 1 83.81 7 ARG B N 1
ATOM 1560 C CA . ARG B 1 7 ? 12.703 1.797 7.531 1 83.81 7 ARG B CA 1
ATOM 1561 C C . ARG B 1 7 ? 13.219 0.491 6.934 1 83.81 7 ARG B C 1
ATOM 1563 O O . ARG B 1 7 ? 14.305 0.028 7.285 1 83.81 7 ARG B O 1
ATOM 1570 N N . PRO B 1 8 ? 12.414 -0.079 6.125 1 87.62 8 PRO B N 1
ATOM 1571 C CA . PRO B 1 8 ? 12.828 -1.363 5.551 1 87.62 8 PRO B CA 1
ATOM 1572 C C . PRO B 1 8 ? 14.172 -1.285 4.824 1 87.62 8 PRO B C 1
ATOM 1574 O O . PRO B 1 8 ? 14.367 -0.402 3.988 1 87.62 8 PRO B O 1
ATOM 1577 N N . ALA B 1 9 ? 15.078 -2.225 5.203 1 82.19 9 ALA B N 1
ATOM 1578 C CA . ALA B 1 9 ? 16.391 -2.311 4.551 1 82.19 9 ALA B CA 1
ATOM 1579 C C . ALA B 1 9 ? 16.375 -3.338 3.424 1 82.19 9 ALA B C 1
ATOM 1581 O O . ALA B 1 9 ? 17.188 -3.27 2.502 1 82.19 9 ALA B O 1
ATOM 1582 N N . LYS B 1 10 ? 15.516 -4.285 3.57 1 88.56 10 LYS B N 1
ATOM 1583 C CA . LYS B 1 10 ? 15.375 -5.363 2.594 1 88.56 10 LYS B CA 1
ATOM 1584 C C . LYS B 1 10 ? 14.07 -5.246 1.823 1 88.56 10 LYS B C 1
ATOM 1586 O O . LYS B 1 10 ? 13.086 -4.691 2.332 1 88.56 10 LYS B O 1
ATOM 1591 N N . GLY B 1 11 ? 14.125 -5.762 0.571 1 93.06 11 GLY B N 1
ATOM 1592 C CA . GLY B 1 11 ? 12.914 -5.727 -0.241 1 93.06 11 GLY B CA 1
ATOM 1593 C C . GLY B 1 11 ? 12.758 -6.953 -1.12 1 93.06 11 GLY B C 1
ATOM 1594 O O . GLY B 1 11 ? 13.734 -7.633 -1.429 1 93.06 11 GLY B O 1
ATOM 1595 N N . TYR B 1 12 ? 11.578 -7.297 -1.362 1 95.94 12 TYR B N 1
ATOM 1596 C CA . TYR B 1 12 ? 11.203 -8.406 -2.234 1 95.94 12 TYR B CA 1
ATOM 1597 C C . TYR B 1 12 ? 10.281 -7.938 -3.348 1 95.94 12 TYR B C 1
ATOM 1599 O O . TYR B 1 12 ? 9.414 -7.086 -3.127 1 95.94 12 TYR B O 1
ATOM 1607 N N . ARG B 1 13 ? 10.469 -8.492 -4.48 1 96.5 13 ARG B N 1
ATOM 1608 C CA . ARG B 1 13 ? 9.555 -8.25 -5.594 1 96.5 13 ARG B CA 1
ATOM 1609 C C . ARG B 1 13 ? 8.922 -9.555 -6.07 1 96.5 13 ARG B C 1
ATOM 1611 O O . ARG B 1 13 ? 9.625 -10.484 -6.457 1 96.5 13 ARG B O 1
ATOM 1618 N N . VAL B 1 14 ? 7.617 -9.578 -6.016 1 97.88 14 VAL B N 1
ATOM 1619 C CA . VAL B 1 14 ? 6.859 -10.75 -6.43 1 97.88 14 VAL B CA 1
ATOM 1620 C C . VAL B 1 14 ? 5.988 -10.414 -7.633 1 97.88 14 VAL B C 1
ATOM 1622 O O . VAL B 1 14 ? 5.379 -9.336 -7.684 1 97.88 14 VAL B O 1
ATOM 1625 N N . VAL B 1 15 ? 5.895 -11.336 -8.578 1 97.81 15 VAL B N 1
ATOM 1626 C CA . VAL B 1 15 ? 5.086 -11.133 -9.781 1 97.81 15 VAL B CA 1
ATOM 1627 C C . VAL B 1 15 ? 3.924 -12.125 -9.797 1 97.81 15 VAL B C 1
ATOM 1629 O O . VAL B 1 15 ? 4.105 -13.312 -9.508 1 97.81 15 VAL B O 1
ATOM 1632 N N . LEU B 1 16 ? 2.754 -11.594 -10.102 1 98.31 16 LEU B N 1
ATOM 1633 C CA . LEU B 1 16 ? 1.579 -12.438 -10.305 1 98.31 16 LEU B CA 1
ATOM 1634 C C . LEU B 1 16 ? 1.428 -12.812 -11.773 1 98.31 16 LEU B C 1
ATOM 1636 O O . LEU B 1 16 ? 1.322 -11.938 -12.633 1 98.31 16 LEU B O 1
ATOM 1640 N N . LEU B 1 17 ? 1.417 -14.094 -12.008 1 97.75 17 LEU B N 1
ATOM 1641 C CA . LEU B 1 17 ? 1.283 -14.602 -13.367 1 97.75 17 LEU B CA 1
ATOM 1642 C C . LEU B 1 17 ? 0.067 -15.508 -13.492 1 97.75 17 LEU B C 1
ATOM 1644 O O . LEU B 1 17 ? -0.227 -16.281 -12.578 1 97.75 17 LEU B O 1
ATOM 1648 N N . GLY B 1 18 ? -0.601 -15.445 -14.586 1 97.44 18 GLY B N 1
ATOM 1649 C CA . GLY B 1 18 ? -1.783 -16.25 -14.875 1 97.44 18 GLY B CA 1
ATOM 1650 C C . GLY B 1 18 ? -2.654 -15.648 -15.961 1 97.44 18 GLY B C 1
ATOM 1651 O O . GLY B 1 18 ? -2.441 -14.508 -16.375 1 97.44 18 GLY B O 1
ATOM 1652 N N . SER B 1 19 ? -3.65 -16.391 -16.344 1 96.56 19 SER B N 1
ATOM 1653 C CA . SER B 1 19 ? -4.559 -16 -17.406 1 96.56 19 SER B CA 1
ATOM 1654 C C . SER B 1 19 ? -5.422 -14.812 -16.984 1 96.56 19 SER B C 1
ATOM 1656 O O . SER B 1 19 ? -5.375 -14.383 -15.836 1 96.56 19 SER B O 1
ATOM 1658 N N . VAL B 1 20 ? -6.09 -14.266 -18.016 1 95.25 20 VAL B N 1
ATOM 1659 C CA . VAL B 1 20 ? -7.055 -13.203 -17.766 1 95.25 20 VAL B CA 1
ATOM 1660 C C . VAL B 1 20 ? -8.133 -13.695 -16.797 1 95.25 20 VAL B C 1
ATOM 1662 O O . VAL B 1 20 ? -8.562 -14.852 -16.875 1 95.25 20 VAL B O 1
ATOM 1665 N N . ALA B 1 21 ? -8.5 -12.836 -15.891 1 94.69 21 ALA B N 1
ATOM 1666 C CA . ALA B 1 21 ? -9.688 -12.977 -15.055 1 94.69 21 ALA B CA 1
ATOM 1667 C C . ALA B 1 21 ? -9.508 -14.109 -14.039 1 94.69 21 ALA B C 1
ATOM 1669 O O . ALA B 1 21 ? -10.492 -14.648 -13.523 1 94.69 21 ALA B O 1
ATOM 1670 N N . VAL B 1 22 ? -8.281 -14.555 -13.781 1 97.25 22 VAL B N 1
ATOM 1671 C CA . VAL B 1 22 ? -8.102 -15.625 -12.812 1 97.25 22 VAL B CA 1
ATOM 1672 C C . VAL B 1 22 ? -8.164 -15.062 -11.391 1 97.25 22 VAL B C 1
ATOM 1674 O O . VAL B 1 22 ? -8.312 -15.812 -10.422 1 97.25 22 VAL B O 1
ATOM 1677 N N . GLY B 1 23 ? -7.91 -13.742 -11.211 1 96.94 23 GLY B N 1
ATOM 1678 C CA . GLY B 1 23 ? -8.023 -13.148 -9.891 1 96.94 23 GLY B CA 1
ATOM 1679 C C . GLY B 1 23 ? -6.734 -12.5 -9.414 1 96.94 23 GLY B C 1
ATOM 1680 O O . GLY B 1 23 ? -6.539 -12.297 -8.219 1 96.94 23 GLY B O 1
ATOM 1681 N N . LYS B 1 24 ? -5.754 -12.156 -10.352 1 98.19 24 LYS B N 1
ATOM 1682 C CA . LYS B 1 24 ? -4.484 -11.531 -9.984 1 98.19 24 LYS B CA 1
ATOM 1683 C C . LYS B 1 24 ? -4.707 -10.211 -9.258 1 98.19 24 LYS B C 1
ATOM 1685 O O . LYS B 1 24 ? -4.164 -9.992 -8.172 1 98.19 24 LYS B O 1
ATOM 1690 N N . THR B 1 25 ? -5.559 -9.383 -9.852 1 96.44 25 THR B N 1
ATOM 1691 C CA . THR B 1 25 ? -5.812 -8.047 -9.312 1 96.44 25 THR B CA 1
ATOM 1692 C C . THR B 1 25 ? -6.523 -8.141 -7.965 1 96.44 25 THR B C 1
ATOM 1694 O O . THR B 1 25 ? -6.176 -7.422 -7.023 1 96.44 25 THR B O 1
ATOM 1697 N N . ALA B 1 26 ? -7.516 -9.031 -7.895 1 97.06 26 ALA B N 1
ATOM 1698 C CA . ALA B 1 26 ? -8.258 -9.203 -6.648 1 97.06 26 ALA B CA 1
ATOM 1699 C C . ALA B 1 26 ? -7.336 -9.672 -5.523 1 97.06 26 ALA B C 1
ATOM 1701 O O . ALA B 1 26 ? -7.441 -9.203 -4.391 1 97.06 26 ALA B O 1
ATOM 1702 N N . LEU B 1 27 ? -6.445 -10.609 -5.82 1 97.88 27 LEU B N 1
ATOM 1703 C CA . LEU B 1 27 ? -5.5 -11.141 -4.848 1 97.88 27 LEU B CA 1
ATOM 1704 C C . LEU B 1 27 ? -4.562 -10.047 -4.344 1 97.88 27 LEU B C 1
ATOM 1706 O O . LEU B 1 27 ? -4.402 -9.867 -3.133 1 97.88 27 LEU B O 1
ATOM 1710 N N . ALA B 1 28 ? -3.975 -9.32 -5.258 1 97.38 28 ALA B N 1
ATOM 1711 C CA . ALA B 1 28 ? -3.041 -8.25 -4.914 1 97.38 28 ALA B CA 1
ATOM 1712 C C . ALA B 1 28 ? -3.736 -7.148 -4.117 1 97.38 28 ALA B C 1
ATOM 1714 O O . ALA B 1 28 ? -3.193 -6.656 -3.125 1 97.38 28 ALA B O 1
ATOM 1715 N N . THR B 1 29 ? -4.914 -6.754 -4.531 1 95.88 29 THR B N 1
ATOM 1716 C CA . THR B 1 29 ? -5.668 -5.688 -3.881 1 95.88 29 THR B CA 1
ATOM 1717 C C . THR B 1 29 ? -6.047 -6.086 -2.457 1 95.88 29 THR B C 1
ATOM 1719 O O . THR B 1 29 ? -5.902 -5.293 -1.525 1 95.88 29 THR B O 1
ATOM 1722 N N . GLN B 1 30 ? -6.57 -7.328 -2.281 1 96.75 30 GLN B N 1
ATOM 1723 C CA . GLN B 1 30 ? -6.93 -7.801 -0.947 1 96.75 30 GLN B CA 1
ATOM 1724 C C . GLN B 1 30 ? -5.719 -7.793 -0.017 1 96.75 30 GLN B C 1
ATOM 1726 O O . GLN B 1 30 ? -5.824 -7.398 1.146 1 96.75 30 GLN B O 1
ATOM 1731 N N . PHE B 1 31 ? -4.637 -8.195 -0.537 1 97.94 31 PHE B N 1
ATOM 1732 C CA . PHE B 1 31 ? -3.432 -8.234 0.285 1 97.94 31 PHE B CA 1
ATOM 1733 C C . PHE B 1 31 ? -2.99 -6.824 0.661 1 97.94 31 PHE B C 1
ATOM 1735 O O . PHE B 1 31 ? -2.74 -6.539 1.834 1 97.94 31 PHE B O 1
ATOM 1742 N N . ALA B 1 32 ? -2.869 -5.965 -0.334 1 95.94 32 ALA B N 1
ATOM 1743 C CA . ALA B 1 32 ? -2.266 -4.645 -0.165 1 95.94 32 ALA B CA 1
ATOM 1744 C C . ALA B 1 32 ? -3.236 -3.678 0.505 1 95.94 32 ALA B C 1
ATOM 1746 O O . ALA B 1 32 ? -2.822 -2.801 1.269 1 95.94 32 ALA B O 1
ATOM 1747 N N . CYS B 1 33 ? -4.543 -3.83 0.213 1 93.12 33 CYS B N 1
ATOM 1748 C CA . CYS B 1 33 ? -5.492 -2.793 0.599 1 93.12 33 CYS B CA 1
ATOM 1749 C C . CYS B 1 33 ? -6.52 -3.334 1.589 1 93.12 33 CYS B C 1
ATOM 1751 O O . CYS B 1 33 ? -7.246 -2.562 2.219 1 93.12 33 CYS B O 1
ATOM 1753 N N . GLY B 1 34 ? -6.656 -4.656 1.714 1 93.25 34 GLY B N 1
ATOM 1754 C CA . GLY B 1 34 ? -7.57 -5.254 2.674 1 93.25 34 GLY B CA 1
ATOM 1755 C C . GLY B 1 34 ? -9.016 -5.266 2.197 1 93.25 34 GLY B C 1
ATOM 1756 O O . GLY B 1 34 ? -9.938 -5.266 3.01 1 93.25 34 GLY B O 1
ATOM 1757 N N . SER B 1 35 ? -9.125 -5.168 0.864 1 91.38 35 SER B N 1
ATOM 1758 C CA . SER B 1 35 ? -10.484 -5.176 0.342 1 91.38 35 SER B CA 1
ATOM 1759 C C . SER B 1 35 ? -10.57 -5.949 -0.969 1 91.38 35 SER B C 1
ATOM 1761 O O . SER B 1 35 ? -9.594 -6.02 -1.72 1 91.38 35 SER B O 1
ATOM 1763 N N . PHE B 1 36 ? -11.719 -6.535 -1.139 1 92.5 36 PHE B N 1
ATOM 1764 C CA . PHE B 1 36 ? -12.047 -7.164 -2.412 1 92.5 36 PHE B CA 1
ATOM 1765 C C . PHE B 1 36 ? -12.664 -6.152 -3.373 1 92.5 36 PHE B C 1
ATOM 1767 O O . PHE B 1 36 ? -13.578 -5.414 -3.004 1 92.5 36 PHE B O 1
ATOM 1774 N N . PRO B 1 37 ? -12.125 -6.133 -4.594 1 88.44 37 PRO B N 1
ATOM 1775 C CA . PRO B 1 37 ? -12.664 -5.141 -5.523 1 88.44 37 PRO B CA 1
ATOM 1776 C C . PRO B 1 37 ? -14.148 -5.336 -5.797 1 88.44 37 PRO B C 1
ATOM 1778 O O . PRO B 1 37 ? -14.609 -6.469 -5.938 1 88.44 37 PRO B O 1
ATOM 1781 N N . GLU B 1 38 ? -14.82 -4.234 -5.836 1 82.5 38 GLU B N 1
ATOM 1782 C CA . GLU B 1 38 ? -16.266 -4.277 -6.047 1 82.5 38 GLU B CA 1
ATOM 1783 C C . GLU B 1 38 ? -16.594 -4.598 -7.504 1 82.5 38 GLU B C 1
ATOM 1785 O O . GLU B 1 38 ? -17.641 -5.203 -7.785 1 82.5 38 GLU B O 1
ATOM 1790 N N . GLN B 1 39 ? -15.742 -4.059 -8.391 1 81.31 39 GLN B N 1
ATOM 1791 C CA . GLN B 1 39 ? -15.969 -4.277 -9.812 1 81.31 39 GLN B CA 1
ATOM 1792 C C . GLN B 1 39 ? -14.773 -4.957 -10.469 1 81.31 39 GLN B C 1
ATOM 1794 O O . GLN B 1 39 ? -13.625 -4.695 -10.102 1 81.31 39 GLN B O 1
ATOM 1799 N N . CYS B 1 40 ? -15.203 -5.875 -11.336 1 71.81 40 CYS B N 1
ATOM 1800 C CA . CYS B 1 40 ? -14.148 -6.523 -12.117 1 71.81 40 CYS B CA 1
ATOM 1801 C C . CYS B 1 40 ? -13.828 -5.723 -13.367 1 71.81 40 CYS B C 1
ATOM 1803 O O . CYS B 1 40 ? -14.68 -5.562 -14.25 1 71.81 40 CYS B O 1
ATOM 1805 N N . GLU B 1 41 ? -12.797 -5.047 -13.312 1 77.44 41 GLU B N 1
ATOM 1806 C CA . GLU B 1 41 ? -12.32 -4.348 -14.508 1 77.44 41 GLU B CA 1
ATOM 1807 C C . GLU B 1 41 ? -11.062 -5 -15.062 1 77.44 41 GLU B C 1
ATOM 1809 O O . GLU B 1 41 ? -10.289 -5.605 -14.32 1 77.44 41 GLU B O 1
ATOM 1814 N N . PRO B 1 42 ? -11.133 -4.965 -16.438 1 78.75 42 PRO B N 1
ATOM 1815 C CA . PRO B 1 42 ? -9.867 -5.465 -16.969 1 78.75 42 PRO B CA 1
ATOM 1816 C C . PRO B 1 42 ? -8.648 -4.844 -16.297 1 78.75 42 PRO B C 1
ATOM 1818 O O . PRO B 1 42 ? -8.633 -3.639 -16.031 1 78.75 42 PRO B O 1
ATOM 1821 N N . SER B 1 43 ? -7.801 -5.73 -16.078 1 81 43 SER B N 1
ATOM 1822 C CA . SER B 1 43 ? -6.676 -5.297 -15.266 1 81 43 SER B CA 1
ATOM 1823 C C . SER B 1 43 ? -5.715 -4.422 -16.062 1 81 43 SER B C 1
ATOM 1825 O O . SER B 1 43 ? -5.539 -4.625 -17.266 1 81 43 SER B O 1
ATOM 1827 N N . VAL B 1 44 ? -5.309 -3.418 -15.523 1 86.38 44 VAL B N 1
ATOM 1828 C CA . VAL B 1 44 ? -4.125 -2.672 -15.93 1 86.38 44 VAL B CA 1
ATOM 1829 C C . VAL B 1 44 ? -2.934 -3.078 -15.062 1 86.38 44 VAL B C 1
ATOM 1831 O O . VAL B 1 44 ? -3.109 -3.566 -13.945 1 86.38 44 VAL B O 1
ATOM 1834 N N . GLU B 1 45 ? -1.791 -3.1 -15.695 1 88.88 45 GLU B N 1
ATOM 1835 C CA . GLU B 1 45 ? -0.607 -3.375 -14.891 1 88.88 45 GLU B CA 1
ATOM 1836 C C . GLU B 1 45 ? -0.526 -2.436 -13.688 1 88.88 45 GLU B C 1
ATOM 1838 O O . GLU B 1 45 ? -0.75 -1.23 -13.82 1 88.88 45 GLU B O 1
ATOM 1843 N N . GLU B 1 46 ? -0.269 -3.029 -12.594 1 91.56 46 GLU B N 1
ATOM 1844 C CA . GLU B 1 46 ? -0.212 -2.213 -11.391 1 91.56 46 GLU B CA 1
ATOM 1845 C C . GLU B 1 46 ? 0.861 -2.719 -10.43 1 91.56 46 GLU B C 1
ATOM 1847 O O . GLU B 1 46 ? 1.04 -3.928 -10.273 1 91.56 46 GLU B O 1
ATOM 1852 N N . LEU B 1 47 ? 1.595 -1.766 -9.812 1 92.19 47 LEU B N 1
ATOM 1853 C CA . LEU B 1 47 ? 2.559 -2.078 -8.758 1 92.19 47 LEU B CA 1
ATOM 1854 C C . LEU B 1 47 ? 1.981 -1.769 -7.383 1 92.19 47 LEU B C 1
ATOM 1856 O O . LEU B 1 47 ? 1.562 -0.639 -7.121 1 92.19 47 LEU B O 1
ATOM 1860 N N . PHE B 1 48 ? 1.879 -2.773 -6.566 1 94.75 48 PHE B N 1
ATOM 1861 C CA . PHE B 1 48 ? 1.512 -2.605 -5.164 1 94.75 48 PHE B CA 1
ATOM 1862 C C . PHE B 1 48 ? 2.74 -2.705 -4.266 1 94.75 48 PHE B C 1
ATOM 1864 O O . PHE B 1 48 ? 3.738 -3.326 -4.637 1 94.75 48 PHE B O 1
ATOM 1871 N N . SER B 1 49 ? 2.709 -2.059 -3.184 1 94.5 49 SER B N 1
ATOM 1872 C CA . SER B 1 49 ? 3.762 -2.191 -2.182 1 94.5 49 SER B CA 1
ATOM 1873 C C . SER B 1 49 ? 3.184 -2.215 -0.771 1 94.5 49 SER B C 1
ATOM 1875 O O . SER B 1 49 ? 2.172 -1.566 -0.5 1 94.5 49 SER B O 1
ATOM 1877 N N . LYS B 1 50 ? 3.85 -2.951 0.058 1 95.56 50 LYS B N 1
ATOM 1878 C CA . LYS B 1 50 ? 3.445 -3.072 1.455 1 95.56 50 LYS B CA 1
ATOM 1879 C C . LYS B 1 50 ? 4.637 -3.418 2.344 1 95.56 50 LYS B C 1
ATOM 1881 O O . LYS B 1 50 ? 5.43 -4.301 2.012 1 95.56 50 LYS B O 1
ATOM 1886 N N . VAL B 1 51 ? 4.855 -2.676 3.389 1 93.81 51 VAL B N 1
ATOM 1887 C CA . VAL B 1 51 ? 5.855 -3.059 4.375 1 93.81 51 VAL B CA 1
ATOM 1888 C C . VAL B 1 51 ? 5.344 -4.238 5.203 1 93.81 51 VAL B C 1
ATOM 1890 O O . VAL B 1 51 ? 4.246 -4.18 5.758 1 93.81 51 VAL B O 1
ATOM 1893 N N . ILE B 1 52 ? 6.07 -5.27 5.211 1 94.75 52 ILE B N 1
ATOM 1894 C CA . ILE B 1 52 ? 5.715 -6.473 5.953 1 94.75 52 IL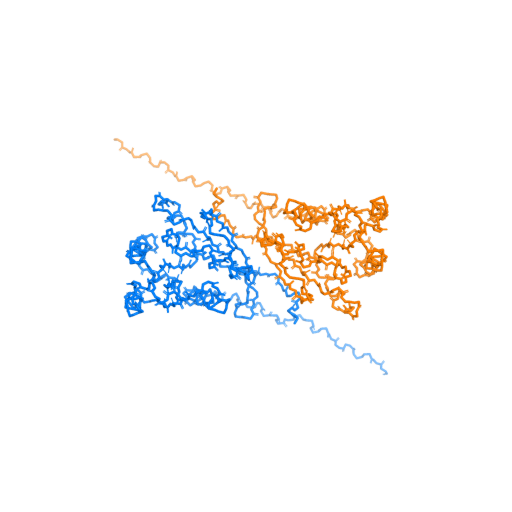E B CA 1
ATOM 1895 C C . ILE B 1 52 ? 6.836 -6.828 6.93 1 94.75 52 ILE B C 1
ATOM 1897 O O . ILE B 1 52 ? 7.926 -6.258 6.863 1 94.75 52 ILE B O 1
ATOM 1901 N N . GLU B 1 53 ? 6.48 -7.73 7.828 1 93.12 53 GLU B N 1
ATOM 1902 C CA . GLU B 1 53 ? 7.496 -8.211 8.766 1 93.12 53 GLU B CA 1
ATOM 1903 C C . GLU B 1 53 ? 8.047 -9.562 8.328 1 93.12 53 GLU B C 1
ATOM 1905 O O . GLU B 1 53 ? 7.293 -10.516 8.133 1 93.12 53 GLU B O 1
ATOM 1910 N N . VAL B 1 54 ? 9.391 -9.594 8.07 1 93.06 54 VAL B N 1
ATOM 1911 C CA . VAL B 1 54 ? 10.094 -10.828 7.723 1 93.06 54 VAL B CA 1
ATOM 1912 C C . VAL B 1 54 ? 11.258 -11.047 8.68 1 93.06 54 VAL B C 1
ATOM 1914 O O . VAL B 1 54 ? 12.164 -10.219 8.766 1 93.06 54 VAL B O 1
ATOM 1917 N N . ASN B 1 55 ? 11.266 -12.242 9.43 1 91.62 55 ASN B N 1
ATOM 1918 C CA . ASN B 1 55 ? 12.312 -12.547 10.406 1 91.62 55 ASN B CA 1
ATOM 1919 C C . ASN B 1 55 ? 12.5 -11.406 11.406 1 91.62 55 ASN B C 1
ATOM 1921 O O . ASN B 1 55 ? 13.617 -10.953 11.625 1 91.62 55 ASN B O 1
ATOM 1925 N N . ALA B 1 56 ? 11.375 -10.812 11.852 1 90.62 56 ALA B N 1
ATOM 1926 C CA . ALA B 1 56 ? 11.289 -9.812 12.914 1 90.62 56 ALA B CA 1
ATOM 1927 C C . ALA B 1 56 ? 11.867 -8.477 12.453 1 90.62 56 ALA B C 1
ATOM 1929 O O . ALA B 1 56 ? 12.281 -7.656 13.273 1 90.62 56 ALA B O 1
ATOM 1930 N N . ALA B 1 57 ? 12.008 -8.297 11.172 1 91.75 57 ALA B N 1
ATOM 1931 C CA . ALA B 1 57 ? 12.461 -7.023 10.609 1 91.75 57 ALA B CA 1
ATOM 1932 C C . ALA B 1 57 ? 11.508 -6.539 9.516 1 91.75 57 ALA B C 1
ATOM 1934 O O . ALA B 1 57 ? 10.914 -7.348 8.797 1 91.75 57 ALA B O 1
ATOM 1935 N N . PRO B 1 58 ? 11.367 -5.215 9.383 1 92.19 58 PRO B N 1
ATOM 1936 C CA . PRO B 1 58 ? 10.539 -4.691 8.297 1 92.19 58 PRO B CA 1
ATOM 1937 C C . PRO B 1 58 ? 11.156 -4.926 6.918 1 92.19 58 PRO B C 1
ATOM 1939 O O . PRO B 1 58 ? 12.383 -4.848 6.766 1 92.19 58 PRO B O 1
ATOM 1942 N N . ALA B 1 59 ? 10.367 -5.316 6.031 1 94.69 59 ALA B N 1
ATOM 1943 C CA . ALA B 1 59 ? 10.773 -5.504 4.641 1 94.69 59 ALA B CA 1
ATOM 1944 C C . ALA B 1 59 ? 9.711 -4.957 3.684 1 94.69 59 ALA B C 1
ATOM 1946 O O . ALA B 1 59 ? 8.516 -5.051 3.953 1 94.69 59 ALA B O 1
ATOM 1947 N N . LEU B 1 60 ? 10.211 -4.375 2.596 1 95.62 60 LEU B N 1
ATOM 1948 C CA . LEU B 1 60 ? 9.289 -3.893 1.576 1 95.62 60 LEU B CA 1
ATOM 1949 C C . LEU B 1 60 ? 8.938 -5.004 0.594 1 95.62 60 LEU B C 1
ATOM 1951 O O . LEU B 1 60 ? 9.82 -5.598 -0.023 1 95.62 60 LEU B O 1
ATOM 1955 N N . LEU B 1 61 ? 7.629 -5.277 0.501 1 97.06 61 LEU B N 1
ATOM 1956 C CA . LEU B 1 61 ? 7.164 -6.207 -0.522 1 97.06 61 LEU B CA 1
ATOM 1957 C C . LEU B 1 61 ? 6.504 -5.457 -1.675 1 97.06 61 LEU B C 1
ATOM 1959 O O . LEU B 1 61 ? 5.496 -4.77 -1.479 1 97.06 61 LEU B O 1
ATOM 1963 N N . GLU B 1 62 ? 7.094 -5.57 -2.826 1 96.88 62 GLU B N 1
ATOM 1964 C CA . GLU B 1 62 ? 6.488 -5.074 -4.059 1 96.88 62 GLU B CA 1
ATOM 1965 C C . GLU B 1 62 ? 5.777 -6.191 -4.816 1 96.88 62 GLU B C 1
ATOM 1967 O O . GLU B 1 62 ? 6.324 -7.281 -4.98 1 96.88 62 GLU B O 1
ATOM 1972 N N . ILE B 1 63 ? 4.582 -5.918 -5.191 1 97.5 63 ILE B N 1
ATOM 1973 C CA . ILE B 1 63 ? 3.777 -6.883 -5.934 1 97.5 63 ILE B CA 1
ATOM 1974 C C . ILE B 1 63 ? 3.465 -6.332 -7.324 1 97.5 63 ILE B C 1
ATOM 1976 O O . ILE B 1 63 ? 2.805 -5.301 -7.453 1 97.5 63 ILE B O 1
ATOM 1980 N N . VAL B 1 64 ? 3.912 -7.066 -8.328 1 96.25 64 VAL B N 1
ATOM 1981 C CA . VAL B 1 64 ? 3.629 -6.684 -9.703 1 96.25 64 VAL B CA 1
ATOM 1982 C C . VAL B 1 64 ? 2.383 -7.414 -10.203 1 96.25 64 VAL B C 1
ATOM 1984 O O . VAL B 1 64 ? 2.41 -8.633 -10.406 1 96.25 64 VAL B O 1
ATOM 1987 N N . ASP B 1 65 ? 1.337 -6.699 -10.328 1 96.44 65 ASP B N 1
ATOM 1988 C CA . ASP B 1 65 ? 0.1 -7.211 -10.914 1 96.44 65 ASP B CA 1
ATOM 1989 C C . ASP B 1 65 ? 0.137 -7.117 -12.438 1 96.44 65 ASP B C 1
ATOM 1991 O O . ASP B 1 65 ? -0.073 -6.043 -13.008 1 96.44 65 ASP B O 1
ATOM 1995 N N . THR B 1 66 ? 0.362 -8.227 -13.039 1 96.12 66 THR B N 1
ATOM 1996 C CA . THR B 1 66 ? 0.527 -8.25 -14.484 1 96.12 66 THR B CA 1
ATOM 1997 C C . THR B 1 66 ? -0.823 -8.391 -15.188 1 96.12 66 THR B C 1
ATOM 1999 O O . THR B 1 66 ? -1.797 -8.836 -14.578 1 96.12 66 THR B O 1
ATOM 2002 N N . VAL B 1 67 ? -0.823 -7.98 -16.484 1 94.12 67 VAL B N 1
ATOM 2003 C CA . VAL B 1 67 ? -1.976 -8.273 -17.328 1 94.12 67 VAL B CA 1
ATOM 2004 C C . VAL B 1 67 ? -1.911 -9.719 -17.812 1 94.12 67 VAL B C 1
ATOM 2006 O O . VAL B 1 67 ? -0.853 -10.195 -18.234 1 94.12 67 VAL B O 1
ATOM 2009 N N . GLY B 1 68 ? -3.023 -10.461 -17.781 1 92 68 GLY B N 1
ATOM 2010 C CA . GLY B 1 68 ? -3.059 -11.883 -18.094 1 92 68 GLY B CA 1
ATOM 2011 C C . GLY B 1 68 ? -3.09 -12.172 -19.578 1 92 68 GLY B C 1
ATOM 2012 O O . GLY B 1 68 ? -3.17 -13.328 -19.984 1 92 68 GLY B O 1
ATOM 2013 N N . ALA B 1 69 ? -2.922 -11.148 -20.297 1 87.62 69 ALA B N 1
ATOM 2014 C CA . ALA B 1 69 ? -2.975 -11.336 -21.75 1 87.62 69 ALA B CA 1
ATOM 2015 C C . ALA B 1 69 ? -1.739 -12.078 -22.25 1 87.62 69 ALA B C 1
ATOM 2017 O O . ALA B 1 69 ? -0.614 -11.758 -21.859 1 87.62 69 ALA B O 1
ATOM 2018 N N . GLU B 1 70 ? -1.934 -12.969 -23.188 1 86.62 70 GLU B N 1
ATOM 2019 C CA . GLU B 1 70 ? -0.907 -13.914 -23.609 1 86.62 70 GLU B CA 1
ATOM 2020 C C . GLU B 1 70 ? 0.095 -13.25 -24.547 1 86.62 70 GLU B C 1
ATOM 2022 O O . GLU B 1 70 ? 1.227 -13.719 -24.688 1 86.62 70 GLU B O 1
ATOM 2027 N N . HIS B 1 71 ? -0.317 -12.148 -25.156 1 86.75 71 HIS B N 1
ATOM 2028 C CA . HIS B 1 71 ? 0.549 -11.586 -26.188 1 86.75 71 HIS B CA 1
ATOM 2029 C C . HIS B 1 71 ? 1.633 -10.711 -25.562 1 86.75 71 HIS B C 1
ATOM 2031 O O . HIS B 1 71 ? 2.547 -10.266 -26.266 1 86.75 71 HIS B O 1
ATOM 2037 N N . LEU B 1 72 ? 1.574 -10.453 -24.328 1 89.88 72 LEU B N 1
ATOM 2038 C CA . LEU B 1 72 ? 2.561 -9.602 -23.672 1 89.88 72 LEU B CA 1
ATOM 2039 C C . LEU B 1 72 ? 3.779 -10.414 -23.25 1 89.88 72 LEU B C 1
ATOM 2041 O O . LEU B 1 72 ? 4.184 -10.375 -22.078 1 89.88 72 LEU B O 1
ATOM 2045 N N . VAL B 1 73 ? 4.402 -11.062 -24.219 1 90.94 73 VAL B N 1
ATOM 2046 C CA . VAL B 1 73 ? 5.449 -12.047 -23.969 1 90.94 73 VAL B CA 1
ATOM 2047 C C . VAL B 1 73 ? 6.703 -11.352 -23.453 1 90.94 73 VAL B C 1
ATOM 2049 O O . VAL B 1 73 ? 7.266 -11.742 -22.422 1 90.94 73 VAL B O 1
ATOM 2052 N N . THR B 1 74 ? 7.141 -10.32 -24.125 1 91.06 74 THR B N 1
ATOM 2053 C CA . THR B 1 74 ? 8.352 -9.602 -23.75 1 91.06 74 THR B CA 1
ATOM 2054 C C . THR B 1 74 ? 8.242 -9.031 -22.344 1 91.06 74 THR B C 1
ATOM 2056 O O . THR B 1 74 ? 9.203 -9.078 -21.578 1 91.06 74 THR B O 1
ATOM 2059 N N . LEU B 1 75 ? 7.141 -8.539 -22.094 1 91.75 75 LEU B N 1
ATOM 2060 C CA . LEU B 1 75 ? 6.93 -7.949 -20.781 1 91.75 75 LEU B CA 1
ATOM 2061 C C . LEU B 1 75 ? 6.977 -9.023 -19.688 1 91.75 75 LEU B C 1
ATOM 2063 O O . LEU B 1 75 ? 7.578 -8.812 -18.641 1 91.75 75 LEU B O 1
ATOM 2067 N N . LYS B 1 76 ? 6.352 -10.102 -19.953 1 92.38 76 LYS B N 1
ATOM 2068 C CA . LYS B 1 76 ? 6.395 -11.219 -19.016 1 92.38 76 LYS B CA 1
ATOM 2069 C C . LYS B 1 76 ? 7.828 -11.703 -18.797 1 92.38 76 LYS B C 1
ATOM 2071 O O . LYS B 1 76 ? 8.227 -11.984 -17.672 1 92.38 76 LYS B O 1
ATOM 2076 N N . ASP B 1 77 ? 8.547 -11.742 -19.859 1 94.94 77 ASP B N 1
ATOM 2077 C CA . ASP B 1 77 ? 9.945 -12.148 -19.766 1 94.94 77 ASP B CA 1
ATOM 2078 C C . ASP B 1 77 ? 10.734 -11.219 -18.859 1 94.94 77 ASP B C 1
ATOM 2080 O O . ASP B 1 77 ? 11.547 -11.664 -18.047 1 94.94 77 ASP B O 1
ATOM 2084 N N . LEU B 1 78 ? 10.461 -9.969 -19.047 1 93.62 78 LEU B N 1
ATOM 2085 C CA . LEU B 1 78 ? 11.133 -8.969 -18.219 1 93.62 78 LEU B CA 1
ATOM 2086 C C . LEU B 1 78 ? 10.812 -9.188 -16.734 1 93.62 78 LEU B C 1
ATOM 2088 O O . LEU B 1 78 ? 11.711 -9.141 -15.898 1 93.62 78 LEU B O 1
ATOM 2092 N N . TYR B 1 79 ? 9.602 -9.5 -16.422 1 93.62 79 TYR B N 1
ATOM 2093 C CA . TYR B 1 79 ? 9.195 -9.703 -15.039 1 93.62 79 TYR B CA 1
ATOM 2094 C C . TYR B 1 79 ? 9.797 -10.984 -14.477 1 93.62 79 TYR B C 1
ATOM 2096 O O . TYR B 1 79 ? 10.25 -11.016 -13.336 1 93.62 79 TYR B O 1
ATOM 2104 N N . ILE B 1 80 ? 9.781 -11.93 -15.289 1 94.44 80 ILE B N 1
ATOM 2105 C CA . ILE B 1 80 ? 10.305 -13.211 -14.844 1 94.44 80 ILE B CA 1
ATOM 2106 C C . ILE B 1 80 ? 11.805 -13.102 -14.57 1 94.44 80 ILE B C 1
ATOM 2108 O O . ILE B 1 80 ? 12.305 -13.664 -13.594 1 94.44 80 ILE B O 1
ATOM 2112 N N . LYS B 1 81 ? 12.5 -12.273 -15.32 1 93.94 81 LYS B N 1
ATOM 2113 C CA . LYS B 1 81 ? 13.945 -12.148 -15.195 1 93.94 81 LYS B CA 1
ATOM 2114 C C . LYS B 1 81 ? 14.32 -11.281 -13.992 1 93.94 81 LYS B C 1
ATOM 2116 O O . LYS B 1 81 ? 15.367 -11.484 -13.375 1 93.94 81 LYS B O 1
ATOM 2121 N N . ASN B 1 82 ? 13.445 -10.383 -13.633 1 92.75 82 ASN B N 1
ATOM 2122 C CA . ASN B 1 82 ? 13.898 -9.328 -12.734 1 92.75 82 ASN B CA 1
ATOM 2123 C C . ASN B 1 82 ? 13.164 -9.383 -11.398 1 92.75 82 ASN B C 1
ATOM 2125 O O . ASN B 1 82 ? 13.25 -8.445 -10.602 1 92.75 82 ASN B O 1
ATOM 2129 N N . SER B 1 83 ? 12.477 -10.453 -11.133 1 95.38 83 SER B N 1
ATOM 2130 C CA . SER B 1 83 ? 11.734 -10.555 -9.883 1 95.38 83 SER B CA 1
ATOM 2131 C C . SER B 1 83 ? 12.305 -11.648 -8.984 1 95.38 83 SER B C 1
ATOM 2133 O O . SER B 1 83 ? 13.055 -12.508 -9.453 1 95.38 83 SER B O 1
ATOM 2135 N N . ASP B 1 84 ? 12.023 -11.508 -7.695 1 96.31 84 ASP B N 1
ATOM 2136 C CA . ASP B 1 84 ? 12.57 -12.438 -6.715 1 96.31 84 ASP B CA 1
ATOM 2137 C C . ASP B 1 84 ? 11.711 -13.695 -6.609 1 96.31 84 ASP B C 1
ATOM 2139 O O . ASP B 1 84 ? 12.219 -14.781 -6.336 1 96.31 84 ASP B O 1
ATOM 2143 N N . GLY B 1 85 ? 10.406 -13.516 -6.727 1 97.69 85 GLY B N 1
ATOM 2144 C CA . GLY B 1 85 ? 9.5 -14.633 -6.562 1 97.69 85 GLY B CA 1
ATOM 2145 C C . GLY B 1 85 ? 8.266 -14.531 -7.441 1 97.69 85 GLY B C 1
ATOM 2146 O O . GLY B 1 85 ? 8.023 -13.492 -8.062 1 97.69 85 GLY B O 1
ATOM 2147 N N . PHE B 1 86 ? 7.453 -15.664 -7.414 1 98.5 86 PHE B N 1
ATOM 2148 C CA . PHE B 1 86 ? 6.332 -15.742 -8.344 1 98.5 86 PHE B CA 1
ATOM 2149 C C . PHE B 1 86 ? 5.125 -16.391 -7.688 1 98.5 86 PHE B C 1
ATOM 2151 O O . PHE B 1 86 ? 5.266 -17.375 -6.949 1 98.5 86 PHE B O 1
ATOM 2158 N N . VAL B 1 87 ? 4.035 -15.82 -7.98 1 98.81 87 VAL B N 1
ATOM 2159 C CA . VAL B 1 87 ? 2.754 -16.453 -7.715 1 98.81 87 VAL B CA 1
ATOM 2160 C C . VAL B 1 87 ? 2.057 -16.781 -9.039 1 98.81 87 VAL B C 1
ATOM 2162 O O . VAL B 1 87 ? 1.706 -15.883 -9.797 1 98.81 87 VAL B O 1
ATOM 2165 N N . VAL B 1 88 ? 1.933 -18.047 -9.289 1 98.75 88 VAL B N 1
ATOM 2166 C CA . VAL B 1 88 ? 1.287 -18.484 -10.516 1 98.75 88 VAL B CA 1
ATOM 2167 C C . VAL B 1 88 ? -0.155 -18.891 -10.219 1 98.75 88 VAL B C 1
ATOM 2169 O O . VAL B 1 88 ? -0.403 -19.781 -9.398 1 98.75 88 VAL B O 1
ATOM 2172 N N . LEU B 1 89 ? -1.075 -18.266 -10.938 1 98.81 89 LEU B N 1
ATOM 2173 C CA . LEU B 1 89 ? -2.482 -18.422 -10.578 1 98.81 89 LEU B CA 1
ATOM 2174 C C . LEU B 1 89 ? -3.256 -19.109 -11.695 1 98.81 89 LEU B C 1
ATOM 2176 O O . LEU B 1 89 ? -3.023 -18.859 -12.875 1 98.81 89 LEU B O 1
ATOM 2180 N N . TYR B 1 90 ? -4.148 -19.938 -11.328 1 98.81 90 TYR B N 1
ATOM 2181 C CA . TYR B 1 90 ? -5.262 -20.422 -12.133 1 98.81 90 TYR B CA 1
ATOM 2182 C C . TYR B 1 90 ? -6.57 -20.359 -11.352 1 98.81 90 TYR B C 1
ATOM 2184 O O . TYR B 1 90 ? -6.566 -20.297 -10.125 1 98.81 90 TYR B O 1
ATOM 2192 N N . SER B 1 91 ? -7.676 -20.266 -12.086 1 98.75 91 SER B N 1
ATOM 2193 C CA . SER B 1 91 ? -8.984 -20.344 -11.445 1 98.75 91 SER B CA 1
ATOM 2194 C C . SER B 1 91 ? -9.484 -21.797 -11.375 1 98.75 91 SER B C 1
ATOM 2196 O O . SER B 1 91 ? -9.43 -22.516 -12.375 1 98.75 91 SER B O 1
ATOM 2198 N N . VAL B 1 92 ? -10.023 -22.188 -10.25 1 98.81 92 VAL B N 1
ATOM 2199 C CA . VAL B 1 92 ? -10.523 -23.562 -10.117 1 98.81 92 VAL B CA 1
ATOM 2200 C C . VAL B 1 92 ? -11.75 -23.75 -11 1 98.81 92 VAL B C 1
ATOM 2202 O O . VAL B 1 92 ? -12.164 -24.875 -11.273 1 98.81 92 VAL B O 1
ATOM 2205 N N . CYS B 1 93 ? -12.336 -22.672 -11.5 1 98.56 93 CYS B N 1
ATOM 2206 C CA . CYS B 1 93 ? -13.539 -22.703 -12.328 1 98.56 93 CYS B CA 1
ATOM 2207 C C . CYS B 1 93 ? -13.18 -22.688 -13.812 1 98.56 93 CYS B C 1
ATOM 2209 O O . CYS B 1 93 ? -14.062 -22.547 -14.664 1 98.56 93 CYS B O 1
ATOM 2211 N N . SER B 1 94 ? -11.906 -22.75 -14.125 1 98.56 94 SER B N 1
ATOM 2212 C CA . SER B 1 94 ? -11.469 -22.641 -15.508 1 98.56 94 SER B CA 1
ATOM 2213 C C . SER B 1 94 ? -10.352 -23.625 -15.82 1 98.56 94 SER B C 1
ATOM 2215 O O . SER B 1 94 ? -9.188 -23.375 -15.508 1 98.56 94 SER B O 1
ATOM 2217 N N . GLU B 1 95 ? -10.664 -24.656 -16.516 1 98.62 95 GLU B N 1
ATOM 2218 C CA . GLU B 1 95 ? -9.672 -25.641 -16.938 1 98.62 95 GLU B CA 1
ATOM 2219 C C . GLU B 1 95 ? -8.656 -25 -17.891 1 98.62 95 GLU B C 1
ATOM 2221 O O . GLU B 1 95 ? -7.465 -25.328 -17.844 1 98.62 95 GLU B O 1
ATOM 2226 N N . ALA B 1 96 ? -9.164 -24.125 -18.688 1 98.31 96 ALA B N 1
ATOM 2227 C CA . ALA B 1 96 ? -8.297 -23.438 -19.641 1 98.31 96 ALA B CA 1
ATOM 2228 C C . ALA B 1 96 ? -7.203 -22.656 -18.922 1 98.31 96 ALA B C 1
ATOM 2230 O O . ALA B 1 96 ? -6.047 -22.672 -19.328 1 98.31 96 ALA B O 1
ATOM 2231 N N . SER B 1 97 ? -7.551 -21.969 -17.828 1 98.31 97 SER B N 1
ATOM 2232 C CA . SER B 1 97 ? -6.566 -21.219 -17.047 1 98.31 97 SER B CA 1
ATOM 2233 C C . SER B 1 97 ? -5.547 -22.141 -16.406 1 98.31 97 SER B C 1
ATOM 2235 O O . SER B 1 97 ? -4.371 -21.781 -16.266 1 98.31 97 SER B O 1
ATOM 2237 N N . PHE B 1 98 ? -5.953 -23.312 -16.047 1 98.81 98 PHE B N 1
ATOM 2238 C CA . PHE B 1 98 ? -5.066 -24.312 -15.445 1 98.81 98 PHE B CA 1
ATOM 2239 C C . PHE B 1 98 ? -4.062 -24.828 -16.469 1 98.81 98 PHE B C 1
ATOM 2241 O O . PHE B 1 98 ? -2.867 -24.922 -16.172 1 98.81 98 PHE B O 1
ATOM 2248 N N . GLU B 1 99 ? -4.535 -25.062 -17.578 1 98.25 99 GLU B N 1
ATOM 2249 C CA . GLU B 1 99 ? -3.658 -25.562 -18.641 1 98.25 99 GLU B CA 1
ATOM 2250 C C . GLU B 1 99 ? -2.633 -24.5 -19.047 1 98.25 99 GLU B C 1
ATOM 2252 O O . GLU B 1 99 ? -1.527 -24.844 -19.469 1 98.25 99 GLU B O 1
ATOM 2257 N N . ALA B 1 100 ? -2.99 -23.328 -18.828 1 97.56 100 ALA B N 1
ATOM 2258 C CA . ALA B 1 100 ? -2.17 -22.219 -19.312 1 97.56 100 ALA B CA 1
ATOM 2259 C C . ALA B 1 100 ? -0.981 -21.969 -18.391 1 97.56 100 ALA B C 1
ATOM 2261 O O . ALA B 1 100 ? -0.059 -21.219 -18.734 1 97.56 100 ALA B O 1
ATOM 2262 N N . VAL B 1 101 ? -0.888 -22.609 -17.219 1 97.94 101 VAL B N 1
ATOM 2263 C CA . VAL B 1 101 ? 0.189 -22.297 -16.281 1 97.94 101 VAL B CA 1
ATOM 2264 C C . VAL B 1 101 ? 1.451 -23.062 -16.672 1 97.94 101 VAL B C 1
ATOM 2266 O O . VAL B 1 101 ? 2.564 -22.641 -16.344 1 97.94 101 VAL B O 1
ATOM 2269 N N . ARG B 1 102 ? 1.338 -24.156 -17.359 1 97.25 102 ARG B N 1
ATOM 2270 C CA . ARG B 1 102 ? 2.49 -24.984 -17.703 1 97.25 102 ARG B CA 1
ATOM 2271 C C . ARG B 1 102 ? 3.455 -24.25 -18.609 1 97.25 102 ARG B C 1
ATOM 2273 O O . ARG B 1 102 ? 4.66 -24.203 -18.344 1 97.25 102 ARG B O 1
ATOM 2280 N N . PRO B 1 103 ? 2.865 -23.609 -19.672 1 95.25 103 PRO B N 1
ATOM 2281 C CA . PRO B 1 103 ? 3.783 -22.828 -20.5 1 95.25 103 PRO B CA 1
ATOM 2282 C C . PRO B 1 103 ? 4.5 -21.734 -19.719 1 95.25 103 PRO B C 1
ATOM 2284 O O . PRO B 1 103 ? 5.652 -21.406 -20.016 1 95.25 103 PRO B O 1
ATOM 2287 N N . LEU B 1 104 ? 3.902 -21.172 -18.766 1 95 104 LEU B N 1
ATOM 2288 C CA . LEU B 1 104 ? 4.523 -20.156 -17.922 1 95 104 LEU B CA 1
ATOM 2289 C C . LEU B 1 104 ? 5.699 -20.734 -17.141 1 95 104 LEU B C 1
ATOM 2291 O O . LEU B 1 104 ? 6.77 -20.125 -17.078 1 95 104 LEU B O 1
ATOM 2295 N N . ARG B 1 105 ? 5.492 -21.844 -16.609 1 95.75 105 ARG B N 1
ATOM 2296 C CA . ARG B 1 105 ? 6.551 -22.516 -15.875 1 95.75 105 ARG B CA 1
ATOM 2297 C C . ARG B 1 105 ? 7.727 -22.844 -16.781 1 95.75 105 ARG B C 1
ATOM 2299 O O . ARG B 1 105 ? 8.883 -22.703 -16.375 1 95.75 105 ARG B O 1
ATOM 2306 N N . GLU B 1 106 ? 7.434 -23.312 -17.922 1 94.44 106 GLU B N 1
ATOM 2307 C CA . GLU B 1 106 ? 8.484 -23.609 -18.891 1 94.44 106 GLU B CA 1
ATOM 2308 C C . GLU B 1 106 ? 9.297 -22.375 -19.234 1 94.44 106 GLU B C 1
ATOM 2310 O O . GLU B 1 106 ? 10.531 -22.438 -19.328 1 94.44 106 GLU B O 1
ATOM 2315 N N . ARG B 1 107 ? 8.609 -21.391 -19.375 1 93.31 107 ARG B N 1
ATOM 2316 C CA . ARG B 1 107 ? 9.266 -20.125 -19.688 1 93.31 107 ARG B CA 1
ATOM 2317 C C . ARG B 1 107 ? 10.188 -19.703 -18.562 1 93.31 107 ARG B C 1
ATOM 2319 O O . ARG B 1 107 ? 11.297 -19.203 -18.797 1 93.31 107 ARG B O 1
ATOM 2326 N N . MET B 1 108 ? 9.75 -19.844 -17.312 1 95.12 108 MET B N 1
ATOM 2327 C CA . MET B 1 108 ? 10.578 -19.531 -16.156 1 95.12 108 MET B CA 1
ATOM 2328 C C . MET B 1 108 ? 11.875 -20.344 -16.188 1 95.12 108 MET B C 1
ATOM 2330 O O . MET B 1 108 ? 12.945 -19.812 -15.891 1 95.12 108 MET B O 1
ATOM 2334 N N . GLY B 1 109 ? 11.727 -21.578 -16.562 1 94.81 109 GLY B N 1
ATOM 2335 C CA . GLY B 1 109 ? 12.898 -22.438 -16.656 1 94.81 109 GLY B CA 1
ATOM 2336 C C . GLY B 1 109 ? 13.883 -21.969 -17.719 1 94.81 109 GLY B C 1
ATOM 2337 O O . GLY B 1 109 ? 15.094 -22 -17.5 1 94.81 109 GLY B O 1
ATOM 2338 N N . ARG B 1 110 ? 13.422 -21.547 -18.797 1 94.62 110 ARG B N 1
ATOM 2339 C CA . ARG B 1 110 ? 14.258 -21.078 -19.891 1 94.62 110 ARG B CA 1
ATOM 2340 C C . ARG B 1 110 ? 14.977 -19.781 -19.516 1 94.62 110 ARG B C 1
ATOM 2342 O O . ARG B 1 110 ? 16.156 -19.625 -19.828 1 94.62 110 ARG B O 1
ATOM 2349 N N . LEU B 1 111 ? 14.305 -18.938 -18.844 1 95.12 111 LEU B N 1
ATOM 2350 C CA . LEU B 1 111 ? 14.812 -17.594 -18.594 1 95.12 111 LEU B CA 1
ATOM 2351 C C . LEU B 1 111 ? 15.68 -17.562 -17.344 1 95.12 111 LEU B C 1
ATOM 2353 O O . LEU B 1 111 ? 16.625 -16.781 -17.25 1 95.12 111 LEU B O 1
ATOM 2357 N N . ARG B 1 112 ? 15.352 -18.375 -16.344 1 94.31 112 ARG B N 1
ATOM 2358 C CA . ARG B 1 112 ? 16.047 -18.297 -15.055 1 94.31 112 ARG B CA 1
ATOM 2359 C C . ARG B 1 112 ? 17 -19.469 -14.867 1 94.31 112 ARG B C 1
ATOM 2361 O O . ARG B 1 112 ? 17.781 -19.5 -13.914 1 94.31 112 ARG B O 1
ATOM 2368 N N . GLY B 1 113 ? 16.984 -20.406 -15.789 1 90.62 113 GLY B N 1
ATOM 2369 C CA . GLY B 1 113 ? 17.844 -21.562 -15.695 1 90.62 113 GLY B CA 1
ATOM 2370 C C . GLY B 1 113 ? 17.25 -22.688 -14.859 1 90.62 113 GLY B C 1
ATOM 2371 O O . GLY B 1 113 ? 16.094 -22.625 -14.461 1 90.62 113 GLY B O 1
ATOM 2372 N N . PRO B 1 114 ? 18.031 -23.641 -14.555 1 85.69 114 PRO B N 1
ATOM 2373 C CA . PRO B 1 114 ? 17.516 -24.859 -13.914 1 85.69 114 PRO B CA 1
ATOM 2374 C C . PRO B 1 114 ? 17.391 -24.719 -12.398 1 85.69 114 PRO B C 1
ATOM 2376 O O . PRO B 1 114 ? 16.781 -25.578 -11.75 1 85.69 114 PRO B O 1
ATOM 2379 N N . LYS B 1 115 ? 17.922 -23.656 -11.891 1 86.06 115 LYS B N 1
ATOM 2380 C CA . LYS B 1 115 ? 17.844 -23.469 -10.445 1 86.06 115 LYS B CA 1
ATOM 2381 C C . LYS B 1 115 ? 16.391 -23.281 -9.992 1 86.06 115 LYS B C 1
ATOM 2383 O O . LYS B 1 115 ? 15.555 -22.812 -10.758 1 86.06 115 LYS B O 1
ATOM 2388 N N . ALA B 1 116 ? 16.266 -23.672 -8.781 1 90.19 116 ALA B N 1
ATOM 2389 C CA . ALA B 1 116 ? 14.938 -23.531 -8.188 1 90.19 116 ALA B CA 1
ATOM 2390 C C . ALA B 1 116 ? 14.508 -22.062 -8.172 1 90.19 116 ALA B C 1
ATOM 2392 O O . ALA B 1 116 ? 15.32 -21.172 -7.914 1 90.19 116 ALA B O 1
ATOM 2393 N N . VAL B 1 117 ? 13.336 -21.828 -8.562 1 94.12 117 VAL B N 1
ATOM 2394 C CA . VAL B 1 117 ? 12.727 -20.5 -8.539 1 94.12 117 VAL B CA 1
ATOM 2395 C C . VAL B 1 117 ? 11.672 -20.438 -7.438 1 94.12 117 VAL B C 1
ATOM 2397 O O . VAL B 1 117 ? 10.844 -21.344 -7.305 1 94.12 117 VAL B O 1
ATOM 2400 N N . PRO B 1 118 ? 11.75 -19.406 -6.539 1 97.62 118 PRO B N 1
ATOM 2401 C CA . PRO B 1 118 ? 10.695 -19.266 -5.535 1 97.62 118 PRO B CA 1
ATOM 2402 C C . PRO B 1 118 ? 9.312 -19.062 -6.156 1 97.62 118 PRO B C 1
ATOM 2404 O O . PRO B 1 118 ? 9.07 -18.047 -6.812 1 97.62 118 PRO B O 1
ATOM 2407 N N . LEU B 1 119 ? 8.484 -20.031 -5.965 1 97.88 119 LEU B N 1
ATOM 2408 C CA . LEU B 1 119 ? 7.203 -20.047 -6.66 1 97.88 119 LEU B CA 1
ATOM 2409 C C . LEU B 1 119 ? 6.125 -20.688 -5.797 1 97.88 119 LEU B C 1
ATOM 2411 O O . LEU B 1 119 ? 6.398 -21.672 -5.086 1 97.88 119 LEU B O 1
ATOM 2415 N N . VAL B 1 120 ? 4.934 -20.125 -5.867 1 98.75 120 VAL B N 1
ATOM 2416 C CA . VAL B 1 120 ? 3.75 -20.734 -5.27 1 98.75 120 VAL B CA 1
ATOM 2417 C C . VAL B 1 120 ? 2.656 -20.891 -6.324 1 98.75 120 VAL B C 1
ATOM 2419 O O . VAL B 1 120 ? 2.357 -19.938 -7.055 1 98.75 120 VAL B O 1
ATOM 2422 N N . LEU B 1 121 ? 2.145 -22.078 -6.449 1 98.94 121 LEU B N 1
ATOM 2423 C CA . LEU B 1 121 ? 0.997 -22.328 -7.316 1 98.94 121 LEU B CA 1
ATOM 2424 C C . LEU B 1 121 ? -0.31 -22.094 -6.566 1 98.94 121 LEU B C 1
ATOM 2426 O O . LEU B 1 121 ? -0.514 -22.625 -5.477 1 98.94 121 LEU B O 1
ATOM 2430 N N . VAL B 1 122 ? -1.217 -21.312 -7.168 1 98.94 122 VAL B N 1
ATOM 2431 C CA . VAL B 1 122 ? -2.404 -20.906 -6.422 1 98.94 122 VAL B CA 1
ATOM 2432 C C . VAL B 1 122 ? -3.65 -21.141 -7.273 1 98.94 122 VAL B C 1
ATOM 2434 O O . VAL B 1 122 ? -3.771 -20.578 -8.367 1 98.94 122 VAL B O 1
ATOM 2437 N N . GLY B 1 123 ? -4.555 -21.969 -6.781 1 98.88 123 GLY B N 1
ATOM 2438 C CA . GLY B 1 123 ? -5.906 -22.031 -7.312 1 98.88 123 GLY B CA 1
ATOM 2439 C C . GLY B 1 123 ? -6.836 -21 -6.688 1 98.88 123 GLY B C 1
ATOM 2440 O O . GLY B 1 123 ? -7.031 -21 -5.469 1 98.88 123 GLY B O 1
ATOM 2441 N N . THR B 1 124 ? -7.441 -20.156 -7.492 1 98.75 124 THR B N 1
ATOM 2442 C CA . THR B 1 124 ? -8.273 -19.062 -6.98 1 98.75 124 THR B CA 1
ATOM 2443 C C . THR B 1 124 ? -9.75 -19.375 -7.184 1 98.75 124 THR B C 1
ATOM 2445 O O . THR B 1 124 ? -10.102 -20.344 -7.863 1 98.75 124 THR B O 1
ATOM 2448 N N . LYS B 1 125 ? -10.594 -18.531 -6.535 1 98.12 125 LYS B N 1
ATOM 2449 C CA . LYS B 1 125 ? -12.047 -18.625 -6.59 1 98.12 125 LYS B CA 1
ATOM 2450 C C . LYS B 1 125 ? -12.539 -19.938 -6 1 98.12 125 LYS B C 1
ATOM 2452 O O . LYS B 1 125 ? -13.453 -20.562 -6.547 1 98.12 125 LYS B O 1
ATOM 2457 N N . ALA B 1 126 ? -11.875 -20.328 -4.984 1 98.12 126 ALA B N 1
ATOM 2458 C CA . ALA B 1 126 ? -12.133 -21.625 -4.359 1 98.12 126 ALA B CA 1
ATOM 2459 C C . ALA B 1 126 ? -13.477 -21.625 -3.637 1 98.12 126 ALA B C 1
ATOM 2461 O O . ALA B 1 126 ? -13.953 -22.688 -3.213 1 98.12 126 ALA B O 1
ATOM 2462 N N . ASP B 1 127 ? -14.109 -20.484 -3.498 1 97.88 127 ASP B N 1
ATOM 2463 C CA . ASP B 1 127 ? -15.43 -20.406 -2.896 1 97.88 127 ASP B CA 1
ATOM 2464 C C . ASP B 1 127 ? -16.516 -20.828 -3.889 1 97.88 127 ASP B C 1
ATOM 2466 O O . ASP B 1 127 ? -17.656 -21.094 -3.5 1 97.88 127 ASP B O 1
ATOM 2470 N N . LEU B 1 128 ? -16.141 -20.891 -5.113 1 96.25 128 LEU B N 1
ATOM 2471 C CA . LEU B 1 128 ? -17.109 -21.219 -6.152 1 96.25 128 LEU B CA 1
ATOM 2472 C C . LEU B 1 128 ? -17.078 -22.719 -6.465 1 96.25 128 LEU B C 1
ATOM 2474 O O . LEU B 1 128 ? -16.859 -23.109 -7.613 1 96.25 128 LEU B O 1
ATOM 2478 N N . ASP B 1 129 ? -17.438 -23.516 -5.586 1 93.19 129 ASP B N 1
ATOM 2479 C CA . ASP B 1 129 ? -17.359 -24.969 -5.707 1 93.19 129 ASP B CA 1
ATOM 2480 C C . ASP B 1 129 ? -18.297 -25.484 -6.797 1 93.19 129 ASP B C 1
ATOM 2482 O O . ASP B 1 129 ? -17.969 -26.438 -7.5 1 93.19 129 ASP B O 1
ATOM 2486 N N . ALA B 1 130 ? -19.375 -24.875 -6.98 1 96.44 130 ALA B N 1
ATOM 2487 C CA . ALA B 1 130 ? -20.359 -25.312 -7.953 1 96.44 130 ALA B CA 1
ATOM 2488 C C . ALA B 1 130 ? -19.828 -25.188 -9.375 1 96.44 130 ALA B C 1
ATOM 2490 O O . ALA B 1 130 ? -20.266 -25.906 -10.281 1 96.44 130 ALA B O 1
ATOM 2491 N N . GLN B 1 131 ? -18.891 -24.297 -9.555 1 97.62 131 GLN B N 1
ATOM 2492 C CA . GLN B 1 131 ? -18.359 -24.031 -10.891 1 97.62 131 GLN B CA 1
ATOM 2493 C C . GLN B 1 131 ? -16.984 -24.672 -11.055 1 97.62 131 GLN B C 1
ATOM 2495 O O . GLN B 1 131 ? -16.297 -24.422 -12.055 1 97.62 131 GLN B O 1
ATOM 2500 N N . ARG B 1 132 ? -16.578 -25.422 -10.141 1 98.06 132 ARG B N 1
ATOM 2501 C CA . ARG B 1 132 ? -15.227 -25.969 -10.133 1 98.06 132 ARG B CA 1
ATOM 2502 C C . ARG B 1 132 ? -15.008 -26.891 -11.328 1 98.06 132 ARG B C 1
ATOM 2504 O O . ARG B 1 132 ? -15.836 -27.766 -11.602 1 98.06 132 ARG B O 1
ATOM 2511 N N . GLN B 1 133 ? -13.906 -26.656 -12.062 1 98.69 133 GLN B N 1
ATOM 2512 C CA . GLN B 1 133 ? -13.516 -27.484 -13.203 1 98.69 133 GLN B CA 1
ATOM 2513 C C . GLN B 1 133 ? -12.164 -28.156 -12.969 1 98.69 133 GLN B C 1
ATOM 2515 O O . GLN B 1 133 ? -11.82 -29.125 -13.633 1 98.69 133 GLN B O 1
ATOM 2520 N N . VAL B 1 134 ? -11.391 -27.688 -12.07 1 98.75 134 VAL B N 1
ATOM 2521 C CA . VAL B 1 134 ? -10.078 -28.219 -11.758 1 98.75 134 VAL B CA 1
ATOM 2522 C C . VAL B 1 134 ? -10.086 -28.812 -10.344 1 98.75 134 VAL B C 1
ATOM 2524 O O . VAL B 1 134 ? -10.297 -28.094 -9.367 1 98.75 134 VAL B O 1
ATOM 2527 N N . LEU B 1 135 ? -9.828 -30.047 -10.219 1 98.38 135 LEU B N 1
ATOM 2528 C CA . LEU B 1 135 ? -9.828 -30.719 -8.922 1 98.38 135 LEU B CA 1
ATOM 2529 C C . LEU B 1 135 ? -8.602 -30.312 -8.109 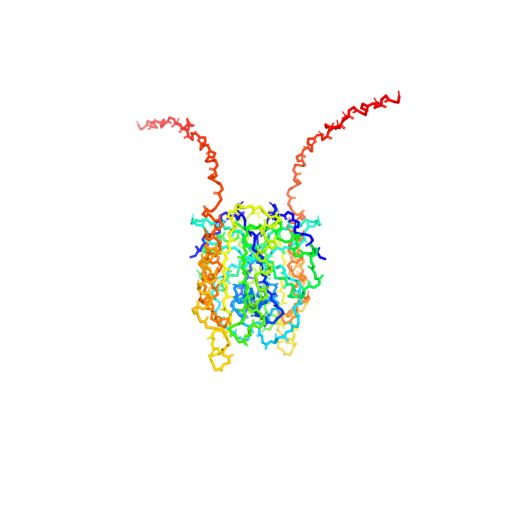1 98.38 135 LEU B C 1
ATOM 2531 O O . LEU B 1 135 ? -7.531 -30.062 -8.672 1 98.38 135 LEU B O 1
ATOM 2535 N N . THR B 1 136 ? -8.789 -30.359 -6.824 1 98.31 136 THR B N 1
ATOM 2536 C CA . THR B 1 136 ? -7.688 -30.047 -5.914 1 98.31 136 THR B CA 1
ATOM 2537 C C . THR B 1 136 ? -6.5 -30.984 -6.164 1 98.31 136 THR B C 1
ATOM 2539 O O . THR B 1 136 ? -5.348 -30.547 -6.121 1 98.31 136 THR B O 1
ATOM 2542 N N . ALA B 1 137 ? -6.797 -32.188 -6.43 1 98.56 137 ALA B N 1
ATOM 2543 C CA . ALA B 1 137 ? -5.758 -33.188 -6.656 1 98.56 137 ALA B CA 1
ATOM 2544 C C . ALA B 1 137 ? -4.914 -32.844 -7.875 1 98.56 137 ALA B C 1
ATOM 2546 O O . ALA B 1 137 ? -3.711 -33.125 -7.906 1 98.56 137 ALA B O 1
ATOM 2547 N N . GLN B 1 138 ? -5.512 -32.281 -8.883 1 98.5 138 GLN B N 1
ATOM 2548 C CA . GLN B 1 138 ? -4.797 -31.875 -10.094 1 98.5 138 GLN B CA 1
ATOM 2549 C C . GLN B 1 138 ? -3.779 -30.781 -9.781 1 98.5 138 GLN B C 1
ATOM 2551 O O . GLN B 1 138 ? -2.623 -30.859 -10.203 1 98.5 138 GLN B O 1
ATOM 2556 N N . GLY B 1 139 ? -4.215 -29.766 -9.055 1 98.69 139 GLY B N 1
ATOM 2557 C CA . GLY B 1 139 ? -3.303 -28.719 -8.656 1 98.69 139 GLY B CA 1
ATOM 2558 C C . GLY B 1 139 ? -2.143 -29.219 -7.812 1 98.69 139 GLY B C 1
ATOM 2559 O O . GLY B 1 139 ? -0.993 -28.828 -8.039 1 98.69 139 GLY B O 1
ATOM 2560 N N . ARG B 1 140 ? -2.439 -30.062 -6.891 1 98.62 140 ARG B N 1
ATOM 2561 C CA . ARG B 1 140 ? -1.423 -30.625 -6.004 1 98.62 140 ARG B CA 1
ATOM 2562 C C . ARG B 1 140 ? -0.419 -31.469 -6.785 1 98.62 140 ARG B C 1
ATOM 2564 O O . ARG B 1 140 ? 0.781 -31.438 -6.504 1 98.62 140 ARG B O 1
ATOM 2571 N N . ALA B 1 141 ? -0.929 -32.25 -7.688 1 98.75 141 ALA B N 1
ATOM 2572 C CA . ALA B 1 141 ? -0.048 -33.062 -8.523 1 98.75 141 ALA B CA 1
ATOM 2573 C C . ALA B 1 141 ? 0.925 -32.188 -9.312 1 98.75 141 ALA B C 1
ATOM 2575 O O . ALA B 1 141 ? 2.115 -32.5 -9.391 1 98.75 141 ALA B O 1
ATOM 2576 N N . LEU B 1 142 ? 0.431 -31.156 -9.883 1 98.62 142 LEU B N 1
ATOM 2577 C CA . LEU B 1 142 ? 1.269 -30.234 -10.641 1 98.62 142 LEU B CA 1
ATOM 2578 C C . LEU B 1 142 ? 2.312 -29.578 -9.742 1 98.62 142 LEU B C 1
ATOM 2580 O O . LEU B 1 142 ? 3.479 -29.453 -10.133 1 98.62 142 LEU B O 1
ATOM 2584 N N . ALA B 1 143 ? 1.915 -29.172 -8.562 1 98.62 143 ALA B N 1
ATOM 2585 C CA . ALA B 1 143 ? 2.826 -28.562 -7.605 1 98.62 143 ALA B CA 1
ATOM 2586 C C . ALA B 1 143 ? 3.938 -29.531 -7.207 1 98.62 143 ALA B C 1
ATOM 2588 O O . ALA B 1 143 ? 5.086 -29.125 -7.023 1 98.62 143 ALA B O 1
ATOM 2589 N N . ARG B 1 144 ? 3.566 -30.734 -7.027 1 98 144 ARG B N 1
ATOM 2590 C CA . ARG B 1 144 ? 4.566 -31.766 -6.727 1 98 144 ARG B CA 1
ATOM 2591 C C . ARG B 1 144 ? 5.586 -31.875 -7.855 1 98 144 ARG B C 1
ATOM 2593 O O . ARG B 1 144 ? 6.789 -31.984 -7.605 1 98 144 ARG B O 1
ATOM 2600 N N . GLU B 1 145 ? 5.027 -31.906 -9.047 1 96.88 145 GLU B N 1
ATOM 2601 C CA . GLU B 1 145 ? 5.898 -31.938 -10.219 1 96.88 145 GLU B CA 1
ATOM 2602 C C . GLU B 1 145 ? 6.879 -30.766 -10.211 1 96.88 145 GLU B C 1
ATOM 2604 O O . GLU B 1 145 ? 8.047 -30.922 -10.578 1 96.88 145 GLU B O 1
ATOM 2609 N N . TRP B 1 146 ? 6.398 -29.641 -9.773 1 96.94 146 TRP B N 1
ATOM 2610 C CA . TRP B 1 146 ? 7.191 -28.422 -9.805 1 96.94 146 TRP B CA 1
ATOM 2611 C C . TRP B 1 146 ? 7.992 -28.266 -8.516 1 96.94 146 TRP B C 1
ATOM 2613 O O . TRP B 1 146 ? 8.812 -27.344 -8.391 1 96.94 146 TRP B O 1
ATOM 2623 N N . ARG B 1 147 ? 7.762 -29.047 -7.52 1 96.12 147 ARG B N 1
ATOM 2624 C CA . ARG B 1 147 ? 8.391 -28.953 -6.203 1 96.12 147 ARG B CA 1
ATOM 2625 C C . ARG B 1 147 ? 8.164 -27.594 -5.574 1 96.12 147 ARG B C 1
ATOM 2627 O O . ARG B 1 147 ? 9.109 -26.938 -5.121 1 96.12 147 ARG B O 1
ATOM 2634 N N . CYS B 1 148 ? 6.953 -27.234 -5.586 1 97.88 148 CYS B N 1
ATOM 2635 C CA . CYS B 1 148 ? 6.57 -25.938 -5.008 1 97.88 148 CYS B CA 1
ATOM 2636 C C . CYS B 1 148 ? 5.281 -26.078 -4.203 1 97.88 148 CYS B C 1
ATOM 2638 O O . CYS B 1 148 ? 4.535 -27.047 -4.367 1 97.88 148 CYS B O 1
ATOM 2640 N N . PRO B 1 149 ? 5.031 -25.141 -3.271 1 98.5 149 PRO B N 1
ATOM 2641 C CA . PRO B 1 149 ? 3.762 -25.156 -2.537 1 98.5 149 PRO B CA 1
ATOM 2642 C C . PRO B 1 149 ? 2.555 -24.906 -3.438 1 98.5 149 PRO B C 1
ATOM 2644 O O . PRO B 1 149 ? 2.686 -24.281 -4.492 1 98.5 149 PRO B O 1
ATOM 2647 N N . CYS B 1 150 ? 1.449 -25.422 -2.979 1 98.75 150 CYS B N 1
ATOM 2648 C CA . CYS B 1 150 ? 0.171 -25.234 -3.656 1 98.75 150 CYS B CA 1
ATOM 2649 C C . CYS B 1 150 ? -0.917 -24.828 -2.668 1 98.75 150 CYS B C 1
ATOM 2651 O O . CYS B 1 150 ? -1.062 -25.453 -1.612 1 98.75 150 CYS B O 1
ATOM 2653 N N . LEU B 1 151 ? -1.632 -23.75 -2.98 1 98.81 151 LEU B N 1
ATOM 2654 C CA . LEU B 1 151 ? -2.742 -23.281 -2.16 1 98.81 151 LEU B CA 1
ATOM 2655 C C . LEU B 1 151 ? -3.988 -23.062 -3.01 1 98.81 151 LEU B C 1
ATOM 2657 O O . LEU B 1 151 ? -3.885 -22.75 -4.199 1 98.81 151 LEU B O 1
ATOM 2661 N N . GLU B 1 152 ? -5.117 -23.297 -2.426 1 98.75 152 GLU B N 1
ATOM 2662 C CA . GLU B 1 152 ? -6.391 -22.844 -2.98 1 98.75 152 GLU B CA 1
ATOM 2663 C C . GLU B 1 152 ? -7.016 -21.766 -2.111 1 98.75 152 GLU B C 1
ATOM 2665 O O . GLU B 1 152 ? -7.141 -21.922 -0.896 1 98.75 152 GLU B O 1
ATOM 2670 N N . VAL B 1 153 ? -7.363 -20.672 -2.797 1 98.75 153 VAL B N 1
ATOM 2671 C CA . VAL B 1 153 ? -7.793 -19.516 -2 1 98.75 153 VAL B CA 1
ATOM 2672 C C . VAL B 1 153 ? -8.969 -18.828 -2.684 1 98.75 153 VAL B C 1
ATOM 2674 O O . VAL B 1 153 ? -9.242 -19.078 -3.861 1 98.75 153 VAL B O 1
ATOM 2677 N N . THR B 1 154 ? -9.727 -18.094 -1.922 1 98.56 154 THR B N 1
ATOM 2678 C CA . THR B 1 154 ? -10.602 -17.047 -2.43 1 98.56 154 THR B CA 1
ATOM 2679 C C . THR B 1 154 ? -10.07 -15.664 -2.053 1 98.56 154 THR B C 1
ATOM 2681 O O . THR B 1 154 ? -9.641 -15.445 -0.918 1 98.56 154 THR B O 1
ATOM 2684 N N . ALA B 1 155 ? -10.016 -14.75 -2.998 1 97.81 155 ALA B N 1
ATOM 2685 C CA . ALA B 1 155 ? -9.539 -13.391 -2.732 1 97.81 155 ALA B CA 1
ATOM 2686 C C . ALA B 1 155 ? -10.477 -12.656 -1.778 1 97.81 155 ALA B C 1
ATOM 2688 O O . ALA B 1 155 ? -10.141 -11.578 -1.283 1 97.81 155 ALA B O 1
ATOM 2689 N N . LYS B 1 156 ? -11.609 -13.195 -1.493 1 96.94 156 LYS B N 1
ATOM 2690 C CA . LYS B 1 156 ? -12.539 -12.594 -0.539 1 96.94 156 LYS B CA 1
ATOM 2691 C C . LYS B 1 156 ? -12.039 -12.758 0.893 1 96.94 156 LYS B C 1
ATOM 2693 O O . LYS B 1 156 ? -12.477 -12.039 1.795 1 96.94 156 LYS B O 1
ATOM 2698 N N . SER B 1 157 ? -11.188 -13.766 1.1 1 97.38 157 SER B N 1
ATOM 2699 C CA . SER B 1 157 ? -10.648 -14.023 2.432 1 97.38 157 SER B CA 1
ATOM 2700 C C . SER B 1 157 ? -9.266 -13.398 2.604 1 97.38 157 SER B C 1
ATOM 2702 O O . SER B 1 157 ? -8.289 -13.875 2.025 1 97.38 157 SER B O 1
ATOM 2704 N N . LYS B 1 158 ? -9.133 -12.383 3.469 1 95.88 158 LYS B N 1
ATOM 2705 C CA . LYS B 1 158 ? -7.859 -11.742 3.768 1 95.88 158 LYS B CA 1
ATOM 2706 C C . LYS B 1 158 ? -6.855 -12.742 4.336 1 95.88 158 LYS B C 1
ATOM 2708 O O . LYS B 1 158 ? -5.676 -12.711 3.975 1 95.88 158 LYS B O 1
ATOM 2713 N N . LEU B 1 159 ? -7.336 -13.586 5.16 1 96.19 159 LEU B N 1
ATOM 2714 C CA . LEU B 1 159 ? -6.477 -14.57 5.809 1 96.19 159 LEU B CA 1
ATOM 2715 C C . LEU B 1 159 ? -5.828 -15.484 4.781 1 96.19 159 LEU B C 1
ATOM 2717 O O . LEU B 1 159 ? -4.617 -15.719 4.828 1 96.19 159 LEU B O 1
ATOM 2721 N N . MET B 1 160 ? -6.617 -16 3.826 1 97.38 160 MET B N 1
ATOM 2722 C CA . MET B 1 160 ? -6.098 -16.906 2.807 1 97.38 160 MET B CA 1
ATOM 2723 C C . MET B 1 160 ? -5.109 -16.188 1.893 1 97.38 160 MET B C 1
ATOM 2725 O O . MET B 1 160 ? -4.062 -16.75 1.549 1 97.38 160 MET B O 1
ATOM 2729 N N . VAL B 1 161 ? -5.453 -14.984 1.593 1 98.56 161 VAL B N 1
ATOM 2730 C CA . VAL B 1 161 ? -4.605 -14.188 0.713 1 98.56 161 VAL B CA 1
ATOM 2731 C C . VAL B 1 161 ? -3.27 -13.914 1.397 1 98.56 161 VAL B C 1
ATOM 2733 O O . VAL B 1 161 ? -2.211 -14.031 0.776 1 98.56 161 VAL B O 1
ATOM 2736 N N . ASP B 1 162 ? -3.285 -13.578 2.703 1 98.31 162 ASP B N 1
ATOM 2737 C CA . ASP B 1 162 ? -2.061 -13.328 3.457 1 98.31 162 ASP B CA 1
ATOM 2738 C C . ASP B 1 162 ? -1.146 -14.555 3.438 1 98.31 162 ASP B C 1
ATOM 2740 O O . ASP B 1 162 ? 0.077 -14.422 3.365 1 98.31 162 ASP B O 1
ATOM 2744 N N . GLN B 1 163 ? -1.749 -15.664 3.445 1 98.31 163 GLN B N 1
ATOM 2745 C CA . GLN B 1 163 ? -0.98 -16.906 3.434 1 98.31 163 GLN B CA 1
ATOM 2746 C C . GLN B 1 163 ? -0.202 -17.047 2.131 1 98.31 163 GLN B C 1
ATOM 2748 O O . GLN B 1 163 ? 0.93 -17.547 2.131 1 98.31 163 GLN B O 1
ATOM 2753 N N . VAL B 1 164 ? -0.773 -16.688 1.034 1 98.81 164 VAL B N 1
ATOM 2754 C CA . VAL B 1 164 ? -0.125 -16.812 -0.268 1 98.81 164 VAL B CA 1
ATOM 2755 C C . VAL B 1 164 ? 1.167 -15.992 -0.276 1 98.81 164 VAL B C 1
ATOM 2757 O O . VAL B 1 164 ? 2.23 -16.5 -0.63 1 98.81 164 VAL B O 1
ATOM 2760 N N . PHE B 1 165 ? 1.062 -14.805 0.194 1 98.62 165 PHE B N 1
ATOM 2761 C CA . PHE B 1 165 ? 2.209 -13.906 0.1 1 98.62 165 PHE B CA 1
ATOM 2762 C C . PHE B 1 165 ? 3.232 -14.219 1.184 1 98.62 165 PHE B C 1
ATOM 2764 O O . PHE B 1 165 ? 4.438 -14.078 0.965 1 98.62 165 PHE B O 1
ATOM 2771 N N . THR B 1 166 ? 2.742 -14.641 2.314 1 97.81 166 THR B N 1
ATOM 2772 C CA . THR B 1 166 ? 3.668 -15.141 3.324 1 97.81 166 THR B CA 1
ATOM 2773 C C . THR B 1 166 ? 4.469 -16.328 2.789 1 97.81 166 THR B C 1
ATOM 2775 O O . THR B 1 166 ? 5.688 -16.391 2.963 1 97.81 166 THR B O 1
ATOM 2778 N N . GLN B 1 167 ? 3.764 -17.219 2.121 1 98.38 167 GLN B N 1
ATOM 2779 C CA . GLN B 1 167 ? 4.395 -18.422 1.604 1 98.38 167 GLN B CA 1
ATOM 2780 C C . GLN B 1 167 ? 5.426 -18.094 0.531 1 98.38 167 GLN B C 1
ATOM 2782 O O . GLN B 1 167 ? 6.52 -18.672 0.516 1 98.38 167 GLN B O 1
ATOM 2787 N N . VAL B 1 168 ? 5.129 -17.219 -0.354 1 98.56 168 VAL B N 1
ATOM 2788 C CA . VAL B 1 168 ? 6.074 -16.922 -1.429 1 98.56 168 VAL B CA 1
ATOM 2789 C C . VAL B 1 168 ? 7.301 -16.219 -0.862 1 98.56 168 VAL B C 1
ATOM 2791 O O . VAL B 1 168 ? 8.414 -16.406 -1.34 1 98.56 168 VAL B O 1
ATOM 2794 N N . VAL B 1 169 ? 7.129 -15.367 0.135 1 98.12 169 VAL B N 1
ATOM 2795 C CA . VAL B 1 169 ? 8.258 -14.711 0.789 1 98.12 169 VAL B CA 1
ATOM 2796 C C . VAL B 1 169 ? 9.141 -15.766 1.457 1 98.12 169 VAL B C 1
ATOM 2798 O O . VAL B 1 169 ? 10.375 -15.688 1.391 1 98.12 169 VAL B O 1
ATOM 2801 N N . ARG B 1 170 ? 8.492 -16.75 2.064 1 97.38 170 ARG B N 1
ATOM 2802 C CA . ARG B 1 170 ? 9.25 -17.844 2.668 1 97.38 170 ARG B CA 1
ATOM 2803 C C . ARG B 1 170 ? 10.07 -18.578 1.619 1 97.38 170 ARG B C 1
ATOM 2805 O O . ARG B 1 170 ? 11.227 -18.938 1.871 1 97.38 170 ARG B O 1
ATOM 2812 N N . GLU B 1 171 ? 9.453 -18.812 0.452 1 97.75 171 GLU B N 1
ATOM 2813 C CA . GLU B 1 171 ? 10.164 -19.469 -0.639 1 97.75 171 GLU B CA 1
ATOM 2814 C C . GLU B 1 171 ? 11.375 -18.656 -1.074 1 97.75 171 GLU B C 1
ATOM 2816 O O . GLU B 1 171 ? 12.445 -19.219 -1.339 1 97.75 171 GLU B O 1
ATOM 2821 N N . MET B 1 172 ? 11.227 -17.359 -1.118 1 97.25 172 MET B N 1
ATOM 2822 C CA . MET B 1 172 ? 12.32 -16.484 -1.511 1 97.25 172 MET B CA 1
ATOM 2823 C C . MET B 1 172 ? 13.438 -16.5 -0.473 1 97.25 172 MET B C 1
ATOM 2825 O O . MET B 1 172 ? 14.617 -16.562 -0.824 1 97.25 172 MET B O 1
ATOM 2829 N N . GLU B 1 173 ? 13.047 -16.5 0.778 1 96.25 173 GLU B N 1
ATOM 2830 C CA . GLU B 1 173 ? 14.031 -16.516 1.857 1 96.25 173 GLU B CA 1
ATOM 2831 C C . GLU B 1 173 ? 14.812 -17.828 1.862 1 96.25 173 GLU B C 1
ATOM 2833 O O . GLU B 1 173 ? 16.016 -17.844 2.113 1 96.25 173 GLU B O 1
ATOM 2838 N N . ALA B 1 174 ? 14.102 -18.828 1.596 1 94.81 174 ALA B N 1
ATOM 2839 C CA . ALA B 1 174 ? 14.711 -20.156 1.634 1 94.81 174 ALA B CA 1
ATOM 2840 C C . ALA B 1 174 ? 15.75 -20.312 0.528 1 94.81 174 ALA B C 1
ATOM 2842 O O . ALA B 1 174 ? 16.734 -21.031 0.698 1 94.81 174 ALA B O 1
ATOM 2843 N N . LEU B 1 175 ? 15.531 -19.609 -0.571 1 92.75 175 LEU B N 1
ATOM 2844 C CA . LEU B 1 175 ? 16.406 -19.797 -1.725 1 92.75 175 LEU B CA 1
ATOM 2845 C C . LEU B 1 175 ? 17.453 -18.688 -1.786 1 92.75 175 LEU B C 1
ATOM 2847 O O . LEU B 1 175 ? 18.344 -18.719 -2.635 1 92.75 175 LEU B O 1
ATOM 2851 N N . ALA B 1 176 ? 17.328 -17.656 -0.929 1 87.19 176 ALA B N 1
ATOM 2852 C CA . ALA B 1 176 ? 18.297 -16.547 -0.911 1 87.19 176 ALA B CA 1
ATOM 2853 C C . ALA B 1 176 ? 19.656 -17.031 -0.445 1 87.19 176 ALA B C 1
ATOM 2855 O O . ALA B 1 176 ? 19.766 -17.859 0.458 1 87.19 176 ALA B O 1
ATOM 2856 N N . PRO B 1 177 ? 20.672 -16.562 -1.161 1 78.5 177 PRO B N 1
ATOM 2857 C CA . PRO B 1 177 ? 22 -16.922 -0.663 1 78.5 177 PRO B CA 1
ATOM 2858 C C . PRO B 1 177 ? 22.266 -16.391 0.744 1 78.5 177 PRO B C 1
ATOM 2860 O O . PRO B 1 177 ? 21.703 -15.359 1.141 1 78.5 177 PRO B O 1
ATOM 2863 N N . PRO B 1 178 ? 22.906 -17.172 1.551 1 67.94 178 PRO B N 1
ATOM 2864 C CA . PRO B 1 178 ? 23.172 -16.719 2.918 1 67.94 178 PRO B CA 1
ATOM 2865 C C . PRO B 1 178 ? 23.812 -15.328 2.965 1 67.94 178 PRO B C 1
ATOM 2867 O O . PRO B 1 178 ? 24.656 -15.008 2.131 1 67.94 178 PRO B O 1
ATOM 2870 N N . GLU B 1 179 ? 23.078 -14.336 3.299 1 59.59 179 GLU B N 1
ATOM 2871 C CA . GLU B 1 179 ? 23.625 -12.984 3.42 1 59.59 179 GLU B CA 1
ATOM 2872 C C . GLU B 1 179 ? 24.984 -13 4.137 1 59.59 179 GLU B C 1
ATOM 2874 O O . GLU B 1 179 ? 25.156 -13.727 5.117 1 59.59 179 GLU B O 1
ATOM 2879 N N . GLU B 1 180 ? 26.062 -12.703 3.535 1 50.69 180 GLU B N 1
ATOM 2880 C CA . GLU B 1 180 ? 27.297 -12.547 4.285 1 50.69 180 GLU B CA 1
ATOM 2881 C C . GLU B 1 180 ? 27.094 -11.68 5.523 1 50.69 180 GLU B C 1
ATOM 2883 O O . GLU B 1 180 ? 26.594 -10.562 5.426 1 50.69 180 GLU B O 1
ATOM 2888 N N . GLU B 1 181 ? 26.766 -12.242 6.66 1 48.06 181 GLU B N 1
ATOM 2889 C CA . GLU B 1 181 ? 26.781 -11.469 7.898 1 48.06 181 GLU B CA 1
ATOM 2890 C C . GLU B 1 181 ? 27.844 -10.383 7.863 1 48.06 181 GLU B C 1
ATOM 2892 O O . GLU B 1 181 ? 29.031 -10.67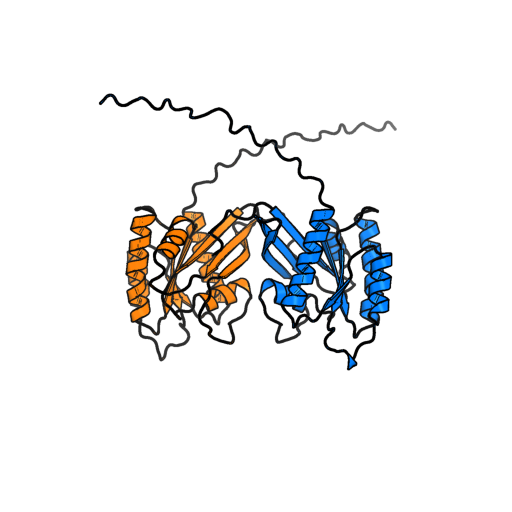2 7.664 1 48.06 181 GLU B O 1
ATOM 2897 N N . VAL B 1 182 ? 27.578 -9.289 7.336 1 46.88 182 VAL B N 1
ATOM 2898 C CA . VAL B 1 182 ? 28.609 -8.297 7.605 1 46.88 182 VAL B CA 1
ATOM 2899 C C . VAL B 1 182 ? 29.062 -8.414 9.055 1 46.88 182 VAL B C 1
ATOM 2901 O O . VAL B 1 182 ? 28.25 -8.523 9.969 1 46.88 182 VAL B O 1
ATOM 2904 N N . PRO B 1 183 ? 30.25 -8.867 9.344 1 37.22 183 PRO B N 1
ATOM 2905 C CA . PRO B 1 183 ? 30.703 -8.906 10.734 1 37.22 183 PRO B CA 1
ATOM 2906 C C . PRO B 1 183 ? 30.328 -7.652 11.516 1 37.22 183 PRO B C 1
ATOM 2908 O O . PRO B 1 183 ? 30.516 -6.535 11.039 1 37.22 183 PRO B O 1
ATOM 2911 N N . ALA B 1 184 ? 29.375 -7.777 12.344 1 41.06 184 ALA B N 1
ATOM 2912 C CA . ALA B 1 184 ? 29.125 -6.672 13.258 1 41.06 184 ALA B CA 1
ATOM 2913 C C . ALA B 1 184 ? 30.422 -6.031 13.719 1 41.06 184 ALA B C 1
ATOM 2915 O O . ALA B 1 184 ? 31.406 -6.727 14 1 41.06 184 ALA B O 1
ATOM 2916 N N . ILE B 1 185 ? 30.781 -4.898 13.234 1 39.75 185 ILE B N 1
ATOM 2917 C CA . ILE B 1 185 ? 31.906 -4.266 13.898 1 39.75 185 ILE B CA 1
ATOM 2918 C C . ILE B 1 185 ? 31.797 -4.461 15.406 1 39.75 185 ILE B C 1
ATOM 2920 O O . ILE B 1 185 ? 30.719 -4.309 15.984 1 39.75 185 ILE B O 1
ATOM 2924 N N . PRO B 1 186 ? 32.656 -5.168 15.984 1 37.19 186 PRO B N 1
ATOM 2925 C CA . PRO B 1 186 ? 32.625 -5.285 17.438 1 37.19 186 PRO B CA 1
ATOM 2926 C C . PRO B 1 186 ? 32.344 -3.955 18.141 1 37.19 186 PRO B C 1
ATOM 2928 O O . PRO B 1 186 ? 33.031 -2.969 17.891 1 37.19 186 PRO B O 1
ATOM 2931 N N . THR B 1 187 ? 31.094 -3.605 18.312 1 35.06 187 THR B N 1
ATOM 2932 C CA . THR B 1 187 ? 30.797 -2.416 19.094 1 35.06 187 THR B CA 1
ATOM 2933 C C . THR B 1 187 ? 31.484 -2.477 20.453 1 35.06 187 THR B C 1
ATOM 2935 O O . THR B 1 187 ? 30.906 -2.943 21.438 1 35.06 187 THR B O 1
ATOM 2938 N N . ASN B 1 188 ? 32.688 -3.062 20.531 1 32.19 188 ASN B N 1
ATOM 2939 C CA . ASN B 1 188 ? 33.375 -2.973 21.828 1 32.19 188 ASN B CA 1
ATOM 2940 C C . ASN B 1 188 ? 33.438 -1.53 22.312 1 32.19 188 ASN B C 1
ATOM 2942 O O . ASN B 1 188 ? 34.25 -1.216 23.203 1 32.19 188 ASN B O 1
ATOM 2946 N N . ALA B 1 189 ? 33.312 -0.492 21.516 1 33.84 189 ALA B N 1
ATOM 2947 C CA . ALA B 1 189 ? 33.781 0.728 22.172 1 33.84 189 ALA B CA 1
ATOM 2948 C C . ALA B 1 189 ? 33 0.986 23.453 1 33.84 189 ALA B C 1
ATOM 2950 O O . ALA B 1 189 ? 31.812 1.371 23.406 1 33.84 189 ALA B O 1
ATOM 2951 N N . GLN B 1 190 ? 33.031 0.023 24.438 1 29.23 190 GLN B N 1
ATOM 2952 C CA . GLN B 1 190 ? 32.562 0.264 25.812 1 29.23 190 GLN B CA 1
ATOM 2953 C C . GLN B 1 190 ? 32.969 1.656 26.281 1 29.23 190 GLN B C 1
ATOM 2955 O O . GLN B 1 190 ? 34.156 2.016 26.25 1 29.23 190 GLN B O 1
ATOM 2960 N N . ASP B 1 191 ? 32.062 2.543 26.109 1 28.27 191 ASP B N 1
ATOM 2961 C CA . ASP B 1 191 ? 32.125 3.842 26.766 1 28.27 191 ASP B CA 1
ATOM 2962 C C . ASP B 1 191 ? 32.5 3.688 28.234 1 28.27 191 ASP B C 1
ATOM 2964 O O . ASP B 1 191 ? 31.656 3.322 29.062 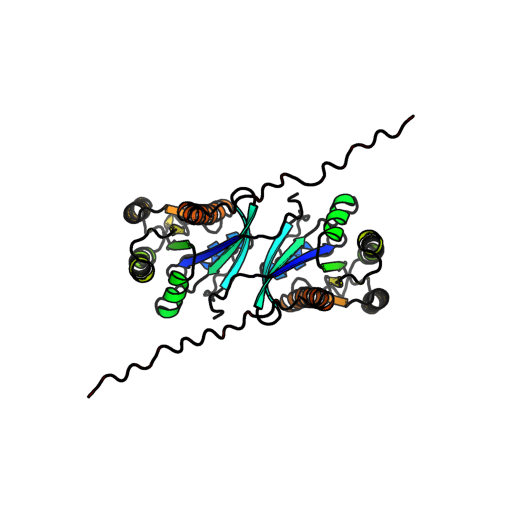1 28.27 191 ASP B O 1
ATOM 2968 N N . THR B 1 192 ? 33.625 3.053 28.469 1 31.05 192 THR B N 1
ATOM 2969 C CA . THR B 1 192 ? 34.156 3.123 29.828 1 31.05 192 THR B CA 1
ATOM 2970 C C . THR B 1 192 ? 34.281 4.574 30.281 1 31.05 192 THR B C 1
ATOM 2972 O O . THR B 1 192 ? 35.219 5.273 29.906 1 31.05 192 THR B O 1
ATOM 2975 N N . TRP B 1 193 ? 33.188 5.406 30.141 1 28.72 193 TRP B N 1
ATOM 2976 C CA . TRP B 1 193 ? 33.375 6.699 30.797 1 28.72 193 TRP B CA 1
ATOM 2977 C C . TRP B 1 193 ? 33.812 6.516 32.25 1 28.72 193 TRP B C 1
ATOM 2979 O O . TRP B 1 193 ? 33.25 5.68 32.969 1 28.72 193 TRP B O 1
ATOM 2989 N N . PRO B 1 194 ? 35 6.859 32.594 1 30.78 194 PRO B N 1
ATOM 2990 C CA . PRO B 1 194 ? 35.625 6.82 33.906 1 30.78 194 PRO B CA 1
ATOM 2991 C C . PRO B 1 194 ? 34.719 7.43 35 1 30.78 194 PRO B C 1
ATOM 2993 O O . PRO B 1 194 ? 34.031 8.414 34.75 1 30.78 194 PRO B O 1
ATOM 2996 N N . SER B 1 195 ? 34.062 6.641 35.844 1 31.27 195 SER B N 1
ATOM 2997 C CA . SER B 1 195 ? 33.406 6.984 37.094 1 31.27 195 SER B CA 1
ATOM 2998 C C . SER B 1 195 ? 34.25 7.961 37.906 1 31.27 195 SER B C 1
ATOM 3000 O O . SER B 1 195 ? 35.281 7.594 38.438 1 31.27 195 SER B O 1
ATOM 3002 N N . GLU B 1 196 ? 34.656 9.109 37.312 1 27.28 196 GLU B N 1
ATOM 3003 C CA . GLU B 1 196 ? 35.406 10.008 38.219 1 27.28 196 GLU B CA 1
ATOM 3004 C C . GLU B 1 196 ? 34.656 10.188 39.531 1 27.28 196 GLU B C 1
ATOM 3006 O O . GLU B 1 196 ? 33.469 10.391 39.562 1 27.28 196 GLU B O 1
ATOM 3011 N N . ARG B 1 197 ? 35.188 9.562 40.625 1 28.91 197 ARG B N 1
ATOM 3012 C CA . ARG B 1 197 ? 35.094 9.609 42.094 1 28.91 197 ARG B CA 1
ATOM 3013 C C . ARG B 1 197 ? 34.969 11.047 42.594 1 28.91 197 ARG B C 1
ATOM 3015 O O . ARG B 1 197 ? 35.875 11.859 42.406 1 28.91 197 ARG B O 1
ATOM 3022 N N . PHE B 1 198 ? 33.75 11.641 42.312 1 23.64 198 PHE B N 1
ATOM 3023 C CA . PHE B 1 198 ? 33.562 12.867 43.094 1 23.64 198 PHE B CA 1
ATOM 3024 C C . PHE B 1 198 ? 33.938 12.641 44.562 1 23.64 198 PHE B C 1
ATOM 3026 O O . PHE B 1 198 ? 33.5 11.664 45.188 1 23.64 198 PHE B O 1
ATOM 3033 N N . ILE B 1 199 ? 35.062 13.156 45.031 1 27.11 199 ILE B N 1
ATOM 3034 C CA . ILE B 1 199 ? 35.688 13.414 46.344 1 27.11 199 ILE B CA 1
ATOM 3035 C C . ILE B 1 199 ? 34.625 14.008 47.281 1 27.11 199 ILE B C 1
ATOM 3037 O O . ILE B 1 199 ? 33.969 15 46.938 1 27.11 199 ILE B O 1
ATOM 3041 N N . GLY B 1 200 ? 34.094 13.203 48.281 1 22.36 200 GLY B N 1
ATOM 3042 C CA . GLY B 1 200 ? 33.719 13.758 49.594 1 22.36 200 GLY B CA 1
ATOM 3043 C C . GLY B 1 200 ? 34.844 14.492 50.281 1 22.36 200 GLY B C 1
ATOM 3044 O O . GLY B 1 200 ? 36.031 14.203 50.031 1 22.36 200 GLY B O 1
#

InterPro domains:
  IPR001806 Small GTPase [PF00071] (13-173)
  IPR001806 Small GTPase [PS51421] (7-200)
  IPR001806 Small GTPase [SM00174] (14-175)
  IPR005225 Small GTP-binding domain [TIGR00231] (10-166)
  IPR020849 Small GTPase, Ras-type [PTHR24070] (12-174)
  IPR027417 P-loop containing nucleoside triphosphate hydrolase [G3DSA:3.40.50.300] (7-179)
  IPR027417 P-loop containing nucleoside triphosphate hydrolase [SSF52540] (9-178)

Radius of gyration: 25.48 Å; Cα contacts (8 Å, |Δi|>4): 664; chains: 2; bounding box: 67×66×92 Å